Protein AF-0000000079301832 (afdb_homodimer)

Solvent-accessible surface area (backbone atoms only — not comparable to full-atom values): 36994 Å² total; per-residue (Å²): 132,75,23,43,43,73,86,56,64,60,55,58,49,50,50,50,46,51,54,33,46,71,72,68,47,69,63,52,74,20,49,54,92,57,73,73,61,78,46,65,64,60,20,57,52,39,27,58,56,31,74,74,38,74,86,37,39,44,71,30,51,73,76,66,46,43,67,36,31,45,38,50,33,50,45,46,22,73,74,62,69,44,86,58,51,41,86,48,21,36,46,80,28,58,15,36,53,32,46,52,33,43,33,51,37,37,76,43,51,74,64,38,31,37,37,32,43,22,58,28,53,49,42,58,60,31,26,35,30,52,44,41,39,40,75,46,68,29,56,63,41,96,72,56,44,59,33,71,84,73,57,52,66,72,55,48,64,61,28,46,35,40,46,48,49,47,39,20,53,53,44,5,23,69,61,53,64,68,56,41,49,51,52,51,50,52,21,63,75,45,65,24,36,36,38,37,43,30,44,35,52,50,20,35,60,68,82,77,59,59,56,61,61,64,41,92,77,20,48,78,41,20,37,38,31,32,35,40,35,62,51,44,38,34,37,7,64,35,40,19,32,38,39,35,10,46,67,59,43,49,34,27,48,41,41,40,59,28,28,45,59,67,57,31,43,28,56,42,42,15,48,37,42,50,61,63,53,59,65,68,59,34,48,48,55,17,47,52,28,42,52,37,46,53,52,42,50,61,62,30,57,92,66,40,58,58,48,73,77,48,19,45,51,34,38,23,25,40,51,59,88,90,45,51,24,59,61,50,30,53,57,34,30,75,73,25,32,31,46,28,34,14,51,51,24,32,83,65,16,58,33,18,35,32,40,27,54,42,58,59,55,70,60,43,49,54,45,33,53,54,51,52,71,72,101,132,73,23,45,42,74,86,55,63,60,55,57,51,50,50,50,47,49,54,32,46,72,71,67,46,68,64,52,74,20,48,54,90,55,72,72,60,77,46,68,62,60,20,57,52,38,27,58,57,31,75,75,38,75,85,36,38,43,70,31,53,73,76,67,46,43,66,35,29,46,40,50,31,48,46,44,21,74,74,63,68,44,85,59,51,42,86,47,22,36,46,82,26,58,17,36,52,31,46,52,33,45,34,51,37,37,76,43,53,74,63,37,31,36,36,32,44,21,57,30,54,48,41,58,61,33,26,35,31,53,44,41,38,39,76,46,68,29,54,63,39,96,73,56,45,59,34,72,85,72,57,52,66,73,54,48,65,62,27,47,34,39,45,48,50,46,39,19,54,52,44,5,20,70,60,52,62,68,57,41,50,50,52,50,50,53,22,63,74,45,66,25,36,36,38,37,44,30,44,34,50,48,20,36,59,68,82,77,60,59,56,59,62,63,40,92,77,21,50,77,40,21,38,39,30,31,36,38,32,63,51,44,36,35,37,8,65,35,41,20,32,38,39,35,10,44,67,58,45,50,33,28,49,40,41,42,59,28,29,43,65,66,59,31,43,28,56,43,43,15,46,36,42,49,63,63,54,58,65,68,58,36,46,49,54,16,48,52,28,39,51,38,47,52,52,42,49,61,63,30,57,92,65,41,58,58,48,73,75,47,19,46,50,34,38,23,26,38,50,59,89,91,46,51,24,58,61,50,30,53,56,36,29,76,72,22,31,33,46,27,35,15,52,51,24,32,82,64,15,57,33,19,37,32,41,28,54,43,56,58,55,70,58,42,51,54,45,31,53,53,51,53,72,73,102

Organism: Thermus brockianus (NCBI:txid56956)

Foldseek 3Di:
DALADDDFLVVVLVVLLVVLVVVVFAFDEQADQAFPDAFDPQLVVLLVVVVVPVVLVDFQAPVLLQLLLVLVQVLVCVVLVDGDDSNQFKDKFLALLRLVLLLLLLQDAAAAEEEEAQFADLSVVSSCSNSNYHYDHFYADPLGHGDPVPDDPVSLLRHAAYEEEPVGPPALHADDPVVLVVVQVSCVVNVHAYEYEYQFQLQFLDDGGDDSQSDPPQQQRYKYKYGCCFQRVPVVQRIIMIGGHSVSVVSSCVSCVVVHRHGRSSSSSSSSRSSVDDSVVSNVVNNQLVVLQVLLCVLCPPPWAWNDNGTDQKIKTAHPPPDWQSVLQSVLSSVRYHWHQQVSRHPNGTRMTMGGSNDHSVVSSVSSVSSSVSD/DALADDDFLVVVLVVLLVVLVVVVFAFDEQADQAFPDAFDPQLVVLLVVVVVPVVLVDFQAPVLLQLLLVLVQVLVCVVLVDGADSNQFKDKFLALLRLVLLLLLLQDAAAAEEEEAQFADLSVVSSCSNSNYHYDHFYADPQGHGDPVPDDPVSLLRHAAYEEEPVGPPQLHADDPVVLVVVQVSCVVNVHAYEYEYQFQLQFLDDGGDDSQSDPPQQQHYKYKYGCCFQRVPVVQRIIMIGGHSVSVVSSCVSCVVVHRHGRSSSSSSSSRSSVDDSVVSNVVNNQLVVLQVLLCVLCPPQWAWNDNGTDQKIKTAHPPPDWQSVLQSVLSSVRYHWHQQVSRHPNGTRMIMGGSNDHSVVSSVSSVSSSVSD

Radius of gyration: 26.35 Å; Cα contacts (8 Å, |Δi|>4): 1697; chains: 2; bounding box: 57×78×62 Å

Structure (mmCIF, N/CA/C/O backbone):
data_AF-0000000079301832-model_v1
#
loop_
_entity.id
_entity.type
_entity.pdbx_description
1 polymer Aminotransferase
#
loop_
_atom_site.group_PDB
_atom_site.id
_atom_site.type_symbol
_atom_site.label_atom_id
_atom_site.label_alt_id
_atom_site.label_comp_id
_atom_site.label_asym_id
_atom_site.label_entity_id
_atom_site.label_seq_id
_atom_site.pdbx_PDB_ins_code
_atom_site.Cartn_x
_atom_site.Cartn_y
_atom_site.Cartn_z
_atom_site.occupancy
_atom_site.B_iso_or_equiv
_atom_site.auth_seq_id
_atom_site.auth_comp_id
_atom_site.auth_asym_id
_atom_site.auth_atom_id
_atom_site.pdbx_PDB_model_num
ATOM 1 N N . MET A 1 1 ? -7.512 5.559 -22.547 1 59.81 1 MET A N 1
ATOM 2 C CA . MET A 1 1 ? -7.734 4.297 -21.844 1 59.81 1 MET A CA 1
ATOM 3 C C . MET A 1 1 ? -7.656 4.492 -20.328 1 59.81 1 MET A C 1
ATOM 5 O O . MET A 1 1 ? -6.742 5.156 -19.828 1 59.81 1 MET A O 1
ATOM 9 N N . SER A 1 2 ? -8.656 4.039 -19.578 1 84.81 2 SER A N 1
ATOM 10 C CA . SER A 1 2 ? -8.734 4.246 -18.141 1 84.81 2 SER A CA 1
ATOM 11 C C . SER A 1 2 ? -7.695 3.41 -17.406 1 84.81 2 SER A C 1
ATOM 13 O O . SER A 1 2 ? -7.391 2.285 -17.812 1 84.81 2 SER A O 1
ATOM 15 N N . ARG A 1 3 ? -7.02 3.961 -16.5 1 94.62 3 ARG A N 1
ATOM 16 C CA . ARG A 1 3 ? -6.074 3.305 -15.602 1 94.62 3 ARG A CA 1
ATOM 17 C C . ARG A 1 3 ? -6.785 2.301 -14.695 1 94.62 3 ARG A C 1
ATOM 19 O O . ARG A 1 3 ? -6.141 1.448 -14.086 1 94.62 3 ARG A O 1
ATOM 26 N N . VAL A 1 4 ? -8.016 2.375 -14.672 1 95.88 4 VAL A N 1
ATOM 27 C CA . VAL A 1 4 ? -8.766 1.571 -13.711 1 95.88 4 VAL A CA 1
ATOM 28 C C . VAL A 1 4 ? -8.984 0.167 -14.273 1 95.88 4 VAL A C 1
ATOM 30 O O . VAL A 1 4 ? -9.578 0.004 -15.344 1 95.88 4 VAL A O 1
ATOM 33 N N . PRO A 1 5 ? -8.516 -0.837 -13.578 1 94.56 5 PRO A N 1
ATOM 34 C CA . PRO A 1 5 ? -8.711 -2.209 -14.055 1 94.56 5 PRO A CA 1
ATOM 35 C C . PRO A 1 5 ? -10.188 -2.582 -14.188 1 94.56 5 PRO A C 1
ATOM 37 O O . PRO A 1 5 ? -11.023 -2.098 -13.422 1 94.56 5 PRO A O 1
ATOM 40 N N . GLU A 1 6 ? -10.492 -3.408 -15.109 1 89.62 6 GLU A N 1
ATOM 41 C CA . GLU A 1 6 ? -11.852 -3.93 -15.266 1 89.62 6 GLU A CA 1
ATOM 42 C C . GLU A 1 6 ? -12.164 -4.984 -14.211 1 89.62 6 GLU A C 1
ATOM 44 O O . GLU A 1 6 ? -11.258 -5.586 -13.633 1 89.62 6 GLU A O 1
ATOM 49 N N . PRO A 1 7 ? -13.43 -5.16 -14.031 1 85.25 7 PRO A N 1
ATOM 50 C CA . PRO A 1 7 ? -13.789 -6.211 -13.07 1 85.25 7 PRO A CA 1
ATOM 51 C C . PRO A 1 7 ? -13.281 -7.586 -13.492 1 85.25 7 PRO A C 1
ATOM 53 O O . PRO A 1 7 ? -13.305 -7.926 -14.68 1 85.25 7 PRO A O 1
ATOM 56 N N . SER A 1 8 ? -12.836 -8.258 -12.57 1 86.88 8 SER A N 1
ATOM 57 C CA . SER A 1 8 ? -12.242 -9.57 -12.797 1 86.88 8 SER A CA 1
ATOM 58 C C . SER A 1 8 ? -13.32 -10.633 -12.992 1 86.88 8 SER A C 1
ATOM 60 O O . SER A 1 8 ? -14.398 -10.547 -12.414 1 86.88 8 SER A O 1
ATOM 62 N N . VAL A 1 9 ? -13.016 -11.594 -13.758 1 88.19 9 VAL A N 1
ATOM 63 C CA . VAL A 1 9 ? -13.906 -12.742 -13.914 1 88.19 9 VAL A CA 1
ATOM 64 C C . VAL A 1 9 ? -14.047 -13.477 -12.586 1 88.19 9 VAL A C 1
ATOM 66 O O . VAL A 1 9 ? -15.039 -14.18 -12.359 1 88.19 9 VAL A O 1
ATOM 69 N N . PHE A 1 10 ? -13.148 -13.25 -11.75 1 89.12 10 PHE A N 1
ATOM 70 C CA . PHE A 1 10 ? -13.164 -13.906 -10.445 1 89.12 10 PHE A CA 1
ATOM 71 C C . PHE A 1 10 ? -14.312 -13.398 -9.594 1 89.12 10 PHE A C 1
ATOM 73 O O . PHE A 1 10 ? -14.789 -14.102 -8.695 1 89.12 10 PHE A O 1
ATOM 80 N N . LEU A 1 11 ? -14.695 -12.203 -9.883 1 85.56 11 LEU A N 1
ATOM 81 C CA . LEU A 1 11 ? -15.836 -11.648 -9.156 1 85.56 11 LEU A CA 1
ATOM 82 C C . LEU A 1 11 ? -17.109 -12.406 -9.5 1 85.56 11 LEU A C 1
ATOM 84 O O . LEU A 1 11 ? -17.984 -12.57 -8.648 1 85.56 11 LEU A O 1
ATOM 88 N N . VAL A 1 12 ? -17.172 -12.844 -10.719 1 89.56 12 VAL A N 1
ATOM 89 C CA . VAL A 1 12 ? -18.328 -13.617 -11.172 1 89.56 12 VAL A CA 1
ATOM 90 C C . VAL A 1 12 ? -18.375 -14.945 -10.43 1 89.56 12 VAL A C 1
ATOM 92 O O . VAL A 1 12 ? -19.438 -15.367 -9.953 1 89.56 12 VAL A O 1
ATOM 95 N N . VAL A 1 13 ? -17.25 -15.516 -10.305 1 92.94 13 VAL A N 1
ATOM 96 C CA . VAL A 1 13 ? -17.141 -16.781 -9.594 1 92.94 13 VAL A CA 1
ATOM 97 C C . VAL A 1 13 ? -17.453 -16.578 -8.109 1 92.94 13 VAL A C 1
ATOM 99 O O . VAL A 1 13 ? -18.141 -17.391 -7.496 1 92.94 13 VAL A O 1
ATOM 102 N N . ASP A 1 14 ? -16.984 -15.492 -7.594 1 90.44 14 ASP A N 1
ATOM 103 C CA . ASP A 1 14 ? -17.219 -15.18 -6.188 1 90.44 14 ASP A CA 1
ATOM 104 C C . ASP A 1 14 ? -18.703 -15.008 -5.898 1 90.44 14 ASP A C 1
ATOM 106 O O . ASP A 1 14 ? -19.203 -15.453 -4.863 1 90.44 14 ASP A O 1
ATOM 110 N N . GLU A 1 15 ? -19.375 -14.359 -6.805 1 89.94 15 GLU A N 1
ATOM 111 C CA . GLU A 1 15 ? -20.828 -14.188 -6.66 1 89.94 15 GLU A CA 1
ATOM 112 C C . GLU A 1 15 ? -21.547 -15.531 -6.707 1 89.94 15 GLU A C 1
ATOM 114 O O . GLU A 1 15 ? -22.484 -15.766 -5.938 1 89.94 15 GLU A O 1
ATOM 119 N N . ALA A 1 16 ? -21.125 -16.312 -7.57 1 93.94 16 ALA A N 1
ATOM 120 C CA . ALA A 1 16 ? -21.703 -17.656 -7.688 1 93.94 16 ALA A CA 1
ATOM 121 C C . ALA A 1 16 ? -21.484 -18.469 -6.418 1 93.94 16 ALA A C 1
ATOM 123 O O . ALA A 1 16 ? -22.375 -19.172 -5.957 1 93.94 16 ALA A O 1
ATOM 124 N N . LYS A 1 17 ? -20.297 -18.359 -5.902 1 95.12 17 LYS A N 1
ATOM 125 C CA . LYS A 1 17 ? -19.969 -19.047 -4.656 1 95.12 17 LYS A CA 1
ATOM 126 C C . LYS A 1 17 ? -20.906 -18.594 -3.527 1 95.12 17 LYS A C 1
ATOM 128 O O . LYS A 1 17 ? -21.406 -19.422 -2.764 1 95.12 17 LYS A O 1
ATOM 133 N N . GLN A 1 18 ? -21.109 -17.328 -3.486 1 90.38 18 GLN A N 1
ATOM 134 C CA . GLN A 1 18 ? -21.969 -16.781 -2.447 1 90.38 18 GLN A CA 1
ATOM 135 C C . GLN A 1 18 ? -23.406 -17.297 -2.578 1 90.38 18 GLN A C 1
ATOM 137 O O . GLN A 1 18 ? -24.016 -17.703 -1.587 1 90.38 18 GLN A O 1
ATOM 142 N N . ARG A 1 19 ? -23.906 -17.25 -3.736 1 92.62 19 ARG A N 1
ATOM 143 C CA . ARG A 1 19 ? -25.25 -17.75 -3.996 1 92.62 19 ARG A CA 1
ATOM 144 C C . ARG A 1 19 ? -25.375 -19.219 -3.619 1 92.62 19 ARG A C 1
ATOM 146 O O . ARG A 1 19 ? -26.391 -19.625 -3.047 1 92.62 19 ARG A O 1
ATOM 153 N N . THR A 1 20 ? -24.375 -19.922 -3.945 1 94 20 THR A N 1
ATOM 154 C CA . THR A 1 20 ? -24.391 -21.359 -3.668 1 94 20 THR A CA 1
ATOM 155 C C . THR A 1 20 ? -24.344 -21.625 -2.166 1 94 20 THR A C 1
ATOM 157 O O . THR A 1 20 ? -25.062 -22.484 -1.662 1 94 20 THR A O 1
ATOM 160 N N . ARG A 1 21 ? -23.531 -20.859 -1.464 1 92.5 21 ARG A N 1
ATOM 161 C CA . ARG A 1 21 ? -23.469 -20.984 -0.01 1 92.5 21 ARG A CA 1
ATOM 162 C C . ARG A 1 21 ? -24.812 -20.609 0.627 1 92.5 21 ARG A C 1
ATOM 164 O O . ARG A 1 21 ? -25.219 -21.219 1.622 1 92.5 21 ARG A O 1
ATOM 171 N N . GLU A 1 22 ? -25.422 -19.672 0.102 1 92.06 22 GLU A N 1
ATOM 172 C CA . GLU A 1 22 ? -26.703 -19.219 0.614 1 92.06 22 GLU A CA 1
ATOM 173 C C . GLU A 1 22 ? -27.781 -20.281 0.433 1 92.06 22 GLU A C 1
ATOM 175 O O . GLU A 1 22 ? -28.734 -20.344 1.201 1 92.06 22 GLU A O 1
ATOM 180 N N . ARG A 1 23 ? -27.625 -21.078 -0.485 1 93.75 23 ARG A N 1
ATOM 181 C CA . ARG A 1 23 ? -28.562 -22.172 -0.747 1 93.75 23 ARG A CA 1
ATOM 182 C C . ARG A 1 23 ? -28.266 -23.375 0.135 1 93.75 23 ARG A C 1
ATOM 184 O O . ARG A 1 23 ? -28.953 -24.391 0.057 1 93.75 23 ARG A O 1
ATOM 191 N N . GLY A 1 24 ? -27.188 -23.281 0.889 1 92.12 24 GLY A N 1
ATOM 192 C CA . GLY A 1 24 ? -26.875 -24.328 1.853 1 92.12 24 GLY A CA 1
ATOM 193 C C . GLY A 1 24 ? -26.016 -25.438 1.276 1 92.12 24 GLY A C 1
ATOM 194 O O . GLY A 1 24 ? -25.875 -26.5 1.886 1 92.12 24 GLY A O 1
ATOM 195 N N . VAL A 1 25 ? -25.453 -25.172 0.114 1 92.75 25 VAL A N 1
ATOM 196 C CA . VAL A 1 25 ? -24.594 -26.156 -0.516 1 92.75 25 VAL A CA 1
ATOM 197 C C . VAL A 1 25 ? -23.172 -26.031 0.028 1 92.75 25 VAL A C 1
ATOM 199 O O . VAL A 1 25 ? -22.625 -24.922 0.096 1 92.75 25 VAL A O 1
ATOM 202 N N . GLU A 1 26 ? -22.672 -27.156 0.446 1 94.06 26 GLU A N 1
ATOM 203 C CA . GLU A 1 26 ? -21.281 -27.156 0.874 1 94.06 26 GLU A CA 1
ATOM 204 C C . GLU A 1 26 ? -20.344 -26.922 -0.305 1 94.06 26 GLU A C 1
ATOM 206 O O . GLU A 1 26 ? -20.469 -27.562 -1.348 1 94.06 26 GLU A O 1
ATOM 211 N N . LEU A 1 27 ? -19.469 -26.031 -0.13 1 96.69 27 LEU A N 1
ATOM 212 C CA . LEU A 1 27 ? -18.594 -25.641 -1.235 1 96.69 27 LEU A CA 1
ATOM 213 C C . LEU A 1 27 ? -17.125 -25.938 -0.904 1 96.69 27 LEU A C 1
ATOM 215 O O . LEU A 1 27 ? -16.625 -25.516 0.135 1 96.69 27 LEU A O 1
ATOM 219 N N . ILE A 1 28 ? -16.469 -26.766 -1.646 1 97.69 28 ILE A N 1
ATOM 220 C CA . ILE A 1 28 ? -15.016 -26.891 -1.623 1 97.69 28 ILE A CA 1
ATOM 221 C C . ILE A 1 28 ? -14.383 -25.828 -2.521 1 97.69 28 ILE A C 1
ATOM 223 O O . ILE A 1 28 ? -14.359 -25.984 -3.746 1 97.69 28 ILE A O 1
ATOM 227 N N . ASP A 1 29 ? -13.914 -24.797 -1.914 1 96.94 29 ASP A N 1
ATOM 228 C CA . ASP A 1 29 ? -13.391 -23.656 -2.658 1 96.94 29 ASP A CA 1
ATOM 229 C C . ASP A 1 29 ? -11.914 -23.859 -3.004 1 96.94 29 ASP A C 1
ATOM 231 O O . ASP A 1 29 ? -11.047 -23.734 -2.143 1 96.94 29 ASP A O 1
ATOM 235 N N . LEU A 1 30 ? -11.633 -24.172 -4.195 1 98.25 30 LEU A N 1
ATOM 236 C CA . LEU A 1 30 ? -10.281 -24.359 -4.715 1 98.25 30 LEU A CA 1
ATOM 237 C C . LEU A 1 30 ? -9.93 -23.266 -5.715 1 98.25 30 LEU A C 1
ATOM 239 O O . LEU A 1 30 ? -9.102 -23.469 -6.602 1 98.25 30 LEU A O 1
ATOM 243 N N . SER A 1 31 ? -10.688 -22.125 -5.648 1 96.5 31 SER A N 1
ATOM 244 C CA . SER A 1 31 ? -10.531 -21.062 -6.641 1 96.5 31 SER A CA 1
ATOM 245 C C . SER A 1 31 ? -9.484 -20.047 -6.207 1 96.5 31 SER A C 1
ATOM 247 O O . SER A 1 31 ? -9.008 -19.25 -7.023 1 96.5 31 SER A O 1
ATOM 249 N N . ILE A 1 32 ? -9.07 -20 -4.918 1 92.19 32 ILE A N 1
ATOM 250 C CA . ILE A 1 32 ? -8.133 -19.016 -4.395 1 92.19 32 ILE A CA 1
ATOM 251 C C . ILE A 1 32 ? -6.961 -19.719 -3.715 1 92.19 32 ILE A C 1
ATOM 253 O O . ILE A 1 32 ? -7.148 -20.719 -3.027 1 92.19 32 ILE A O 1
ATOM 257 N N . GLY A 1 33 ? -5.809 -19.219 -3.953 1 92.81 33 GLY A N 1
ATOM 258 C CA . GLY A 1 33 ? -4.605 -19.781 -3.363 1 92.81 33 GLY A CA 1
ATOM 259 C C . GLY A 1 33 ? -4.375 -19.328 -1.932 1 92.81 33 GLY A C 1
ATOM 260 O O . GLY A 1 33 ? -3.369 -18.688 -1.63 1 92.81 33 GLY A O 1
ATOM 261 N N . SER A 1 34 ? -5.27 -19.672 -1.039 1 91.06 34 SER A N 1
ATOM 262 C CA . SER A 1 34 ? -5.129 -19.422 0.391 1 91.06 34 SER A CA 1
ATOM 263 C C . SER A 1 34 ? -4.914 -20.719 1.163 1 91.06 34 SER A C 1
ATOM 265 O O . SER A 1 34 ? -5.84 -21.516 1.322 1 91.06 34 SER A O 1
ATOM 267 N N . THR A 1 35 ? -3.816 -20.859 1.737 1 96.06 35 THR A N 1
ATOM 268 C CA . THR A 1 35 ? -3.369 -22.109 2.336 1 96.06 35 THR A CA 1
ATOM 269 C C . THR A 1 35 ? -4.234 -22.469 3.537 1 96.06 35 THR A C 1
ATOM 271 O O . THR A 1 35 ? -4.797 -21.594 4.195 1 96.06 35 THR A O 1
ATOM 274 N N . ASP A 1 36 ? -4.418 -23.734 3.816 1 96.5 36 ASP A N 1
ATOM 275 C CA . ASP A 1 36 ? -5.059 -24.234 5.027 1 96.5 36 ASP A CA 1
ATOM 276 C C . ASP A 1 36 ? -4.023 -24.625 6.078 1 96.5 36 ASP A C 1
ATOM 278 O O . ASP A 1 36 ? -4.375 -25.047 7.18 1 96.5 36 ASP A O 1
ATOM 282 N N . LEU A 1 37 ? -2.744 -24.469 5.727 1 97.44 37 LEU A N 1
ATOM 283 C CA . LEU A 1 37 ? -1.662 -24.859 6.625 1 97.44 37 LEU A CA 1
ATOM 284 C C . LEU A 1 37 ? -1.344 -23.734 7.605 1 97.44 37 LEU A C 1
ATOM 286 O O . LEU A 1 37 ? -1.413 -22.562 7.254 1 97.44 37 LEU A O 1
ATOM 290 N N . PRO A 1 38 ? -1.003 -24.062 8.828 1 96.56 38 PRO A N 1
ATOM 291 C CA . PRO A 1 38 ? -0.683 -23.031 9.82 1 96.56 38 PRO A CA 1
ATOM 292 C C . PRO A 1 38 ? 0.698 -22.422 9.609 1 96.56 38 PRO A C 1
ATOM 294 O O . PRO A 1 38 ? 1.591 -23.062 9.062 1 96.56 38 PRO A O 1
ATOM 297 N N . PRO A 1 39 ? 0.896 -21.219 10.008 1 97.94 39 PRO A N 1
ATOM 298 C CA . PRO A 1 39 ? 2.242 -20.641 10.008 1 97.94 39 PRO A CA 1
ATOM 299 C C . PRO A 1 39 ? 3.121 -21.188 11.125 1 97.94 39 PRO A C 1
ATOM 301 O O . PRO A 1 39 ? 2.613 -21.812 12.062 1 97.94 39 PRO A O 1
ATOM 304 N N . PRO A 1 40 ? 4.434 -21.016 10.945 1 97.94 40 PRO A N 1
ATOM 305 C CA . PRO A 1 40 ? 5.289 -21.297 12.102 1 97.94 40 PRO A CA 1
ATOM 306 C C . PRO A 1 40 ? 4.945 -20.422 13.312 1 97.94 40 PRO A C 1
ATOM 308 O O . PRO A 1 40 ? 4.461 -19.297 13.156 1 97.94 40 PRO A O 1
ATOM 311 N N . GLU A 1 41 ? 5.234 -20.891 14.484 1 96.69 41 GLU A N 1
ATOM 312 C CA . GLU A 1 41 ? 4.828 -20.219 15.711 1 96.69 41 GLU A CA 1
ATOM 313 C C . GLU A 1 41 ? 5.719 -19.016 16 1 96.69 41 GLU A C 1
ATOM 315 O O . GLU A 1 41 ? 5.246 -17.984 16.5 1 96.69 41 GLU A O 1
ATOM 320 N N . ALA A 1 42 ? 6.977 -19.109 15.68 1 98.19 42 ALA A N 1
ATOM 321 C CA . ALA A 1 42 ? 7.973 -18.109 16.094 1 98.19 42 ALA A CA 1
ATOM 322 C C . ALA A 1 42 ? 7.637 -16.734 15.539 1 98.19 42 ALA A C 1
ATOM 324 O O . ALA A 1 42 ? 7.734 -15.734 16.25 1 98.19 42 ALA A O 1
ATOM 325 N N . PRO A 1 43 ? 7.23 -16.672 14.281 1 98.5 43 PRO A N 1
ATOM 326 C CA . PRO A 1 43 ? 6.871 -15.344 13.758 1 98.5 43 PRO A CA 1
ATOM 327 C C . PRO A 1 43 ? 5.715 -14.703 14.523 1 98.5 43 PRO A C 1
ATOM 329 O O . PRO A 1 43 ? 5.754 -13.508 14.828 1 98.5 43 PRO A O 1
ATOM 332 N N . LEU A 1 44 ? 4.68 -15.469 14.852 1 97.81 44 LEU A N 1
ATOM 333 C CA . LEU A 1 44 ? 3.525 -14.953 15.586 1 97.81 44 LEU A CA 1
ATOM 334 C C . LEU A 1 44 ? 3.93 -14.484 16.969 1 97.81 44 LEU A C 1
ATOM 336 O O . LEU A 1 44 ? 3.443 -13.453 17.453 1 97.81 44 LEU A O 1
ATOM 340 N N . MET A 1 45 ? 4.82 -15.227 17.609 1 97.88 45 MET A N 1
ATOM 341 C CA . MET A 1 45 ? 5.32 -14.852 18.922 1 97.88 45 MET A CA 1
ATOM 342 C C . MET A 1 45 ? 6.09 -13.531 18.859 1 97.88 45 MET A C 1
ATOM 344 O O . MET A 1 45 ? 5.957 -12.688 19.75 1 97.88 45 MET A O 1
ATOM 348 N N . ALA A 1 46 ? 6.852 -13.344 17.797 1 98.5 46 ALA A N 1
ATOM 349 C CA . ALA A 1 46 ? 7.621 -12.109 17.625 1 98.5 46 ALA A CA 1
ATOM 350 C C . ALA A 1 46 ? 6.695 -10.898 17.5 1 98.5 46 ALA A C 1
ATOM 352 O O . ALA A 1 46 ? 6.98 -9.844 18.062 1 98.5 46 ALA A O 1
ATOM 353 N N . LEU A 1 47 ? 5.621 -11.039 16.781 1 98.38 47 LEU A N 1
ATOM 354 C CA . LEU A 1 47 ? 4.656 -9.953 16.641 1 98.38 47 LEU A CA 1
ATOM 355 C C . LEU A 1 47 ? 3.969 -9.672 17.984 1 98.38 47 LEU A C 1
ATOM 357 O O . LEU A 1 47 ? 3.76 -8.508 18.344 1 98.38 47 LEU A O 1
ATOM 361 N N . ARG A 1 48 ? 3.576 -10.719 18.688 1 97.19 48 ARG A N 1
ATOM 362 C CA . ARG A 1 48 ? 2.951 -10.555 19.984 1 97.19 48 ARG A CA 1
ATOM 363 C C . ARG A 1 48 ? 3.854 -9.766 20.938 1 97.19 48 ARG A C 1
ATOM 365 O O . ARG A 1 48 ? 3.393 -8.852 21.625 1 97.19 48 ARG A O 1
ATOM 372 N N . GLU A 1 49 ? 5.105 -10.102 20.938 1 97.62 49 GLU A N 1
ATOM 373 C CA . GLU A 1 49 ? 6.078 -9.414 21.781 1 97.62 49 GLU A CA 1
ATOM 374 C C . GLU A 1 49 ? 6.246 -7.957 21.359 1 97.62 49 GLU A C 1
ATOM 376 O O . GLU A 1 49 ? 6.398 -7.074 22.203 1 97.62 49 GLU A O 1
ATOM 381 N N . ALA A 1 50 ? 6.215 -7.723 20.078 1 97.5 50 ALA A N 1
ATOM 382 C CA . ALA A 1 50 ? 6.383 -6.371 19.547 1 97.5 50 ALA A CA 1
ATOM 383 C C . ALA A 1 50 ? 5.273 -5.449 20.047 1 97.5 50 ALA A C 1
ATOM 385 O O . ALA A 1 50 ? 5.508 -4.258 20.266 1 97.5 50 ALA A O 1
ATOM 386 N N . LEU A 1 51 ? 4.086 -5.977 20.234 1 96.5 51 LEU A N 1
ATOM 387 C CA . LEU A 1 51 ? 2.938 -5.176 20.641 1 96.5 51 LEU A CA 1
ATOM 388 C C . LEU A 1 51 ? 3.139 -4.605 22.031 1 96.5 51 LEU A C 1
ATOM 390 O O . LEU A 1 51 ? 2.498 -3.623 22.406 1 96.5 51 LEU A O 1
ATOM 394 N N . SER A 1 52 ? 4.02 -5.172 22.797 1 95.75 52 SER A N 1
ATOM 395 C CA . SER A 1 52 ? 4.301 -4.691 24.156 1 95.75 52 SER A CA 1
ATOM 396 C C . SER A 1 52 ? 5.398 -3.637 24.141 1 95.75 52 SER A C 1
ATOM 398 O O . SER A 1 52 ? 5.727 -3.072 25.188 1 95.75 52 SER A O 1
ATOM 400 N N . ASP A 1 53 ? 5.996 -3.35 23.047 1 96.69 53 ASP A N 1
ATOM 401 C CA . ASP A 1 53 ? 7.062 -2.371 22.875 1 96.69 53 ASP A CA 1
ATOM 402 C C . ASP A 1 53 ? 6.527 -1.066 22.297 1 96.69 53 ASP A C 1
ATOM 404 O O . ASP A 1 53 ? 6.328 -0.959 21.078 1 96.69 53 ASP A O 1
ATOM 408 N N . PRO A 1 54 ? 6.391 -0.009 23.047 1 95.56 54 PRO A N 1
ATOM 409 C CA . PRO A 1 54 ? 5.805 1.249 22.578 1 95.56 54 PRO A CA 1
ATOM 410 C C . PRO A 1 54 ? 6.582 1.861 21.422 1 95.56 54 PRO A C 1
ATOM 412 O O . PRO A 1 54 ? 6.047 2.699 20.688 1 95.56 54 PRO A O 1
ATOM 415 N N . ARG A 1 55 ? 7.848 1.474 21.234 1 93.69 55 ARG A N 1
ATOM 416 C CA . ARG A 1 55 ? 8.656 1.983 20.125 1 93.69 55 ARG A CA 1
ATOM 417 C C . ARG A 1 55 ? 8.086 1.541 18.781 1 93.69 55 ARG A C 1
ATOM 419 O O . ARG A 1 55 ? 8.469 2.066 17.734 1 93.69 55 ARG A O 1
ATOM 426 N N . THR A 1 56 ? 7.07 0.557 18.766 1 95.94 56 THR A N 1
ATOM 427 C CA . THR A 1 56 ? 6.531 0.027 17.516 1 95.94 56 THR A CA 1
ATOM 428 C C . THR A 1 56 ? 5.258 0.768 17.125 1 95.94 56 THR A C 1
ATOM 430 O O . THR A 1 56 ? 4.695 0.522 16.047 1 95.94 56 THR A O 1
ATOM 433 N N . TYR A 1 57 ? 4.809 1.714 17.953 1 96.25 57 TYR A N 1
ATOM 434 C CA . TYR A 1 57 ? 3.49 2.301 17.734 1 96.25 57 TYR A CA 1
ATOM 435 C C . TYR A 1 57 ? 3.559 3.447 16.734 1 96.25 57 TYR A C 1
ATOM 437 O O . TYR A 1 57 ? 2.537 3.85 16.172 1 96.25 57 TYR A O 1
ATOM 445 N N . GLY A 1 58 ? 4.77 4.082 16.562 1 93.56 58 GLY A N 1
ATOM 446 C CA . GLY A 1 58 ? 4.941 5.215 15.672 1 93.56 58 GLY A CA 1
ATOM 447 C C . GLY A 1 58 ? 5.289 4.805 14.258 1 93.56 58 GLY A C 1
ATOM 448 O O . GLY A 1 58 ? 5.387 3.615 13.953 1 93.56 58 GLY A O 1
ATOM 449 N N . TYR A 1 59 ? 5.465 5.766 13.383 1 91.19 59 TYR A N 1
ATOM 450 C CA . TYR A 1 59 ? 5.809 5.508 11.992 1 91.19 59 TYR A CA 1
ATOM 451 C C . TYR A 1 59 ? 7.09 4.691 11.891 1 91.19 59 TYR A C 1
ATOM 453 O O . TYR A 1 59 ? 8.062 4.957 12.602 1 91.19 59 TYR A O 1
ATOM 461 N N . CYS A 1 60 ? 7.062 3.719 11.078 1 90.19 60 CYS A N 1
ATOM 462 C CA . CYS A 1 60 ? 8.266 2.975 10.727 1 90.19 60 CYS A CA 1
ATOM 463 C C . CYS A 1 60 ? 9 3.643 9.562 1 90.19 60 CYS A C 1
ATOM 465 O O . CYS A 1 60 ? 8.562 3.555 8.414 1 90.19 60 CYS A O 1
ATOM 467 N N . LEU A 1 61 ? 10.109 4.289 9.844 1 84.62 61 LEU A N 1
ATOM 468 C CA . LEU A 1 61 ? 10.914 4.91 8.797 1 84.62 61 LEU A CA 1
ATOM 469 C C . LEU A 1 61 ? 11.945 3.928 8.25 1 84.62 61 LEU A C 1
ATOM 471 O O . LEU A 1 61 ? 11.906 2.738 8.578 1 84.62 61 LEU A O 1
ATOM 475 N N . LYS A 1 62 ? 12.734 4.348 7.371 1 82.94 62 LYS A N 1
ATOM 476 C CA . LYS A 1 62 ? 13.664 3.457 6.684 1 82.94 62 LYS A CA 1
ATOM 477 C C . LYS A 1 62 ? 14.531 2.693 7.68 1 82.94 62 LYS A C 1
ATOM 479 O O . LYS A 1 62 ? 14.742 1.488 7.527 1 82.94 62 LYS A O 1
ATOM 484 N N . SER A 1 63 ? 14.984 3.369 8.711 1 87.69 63 SER A N 1
ATOM 485 C CA . SER A 1 63 ? 15.859 2.729 9.695 1 87.69 63 SER A CA 1
ATOM 486 C C . SER A 1 63 ? 15.133 1.594 10.414 1 87.69 63 SER A C 1
ATOM 488 O O . SER A 1 63 ? 15.758 0.605 10.805 1 87.69 63 SER A O 1
ATOM 490 N N . CYS A 1 64 ? 13.859 1.739 10.531 1 93.06 64 CYS A N 1
ATOM 491 C CA . CYS A 1 64 ? 13.039 0.748 11.219 1 93.06 64 CYS A CA 1
ATOM 492 C C . CYS A 1 64 ? 12.984 -0.556 10.43 1 93.06 64 CYS A C 1
ATOM 494 O O . CYS A 1 64 ? 12.82 -1.63 11.008 1 93.06 64 CYS A O 1
ATOM 496 N N . THR A 1 65 ? 13.242 -0.526 9.117 1 97.44 65 THR A N 1
ATOM 497 C CA . THR A 1 65 ? 13.102 -1.703 8.266 1 97.44 65 THR A CA 1
ATOM 498 C C . THR A 1 65 ? 14.422 -2.461 8.172 1 97.44 65 THR A C 1
ATOM 500 O O . THR A 1 65 ? 14.453 -3.605 7.715 1 97.44 65 THR A O 1
ATOM 503 N N . LEU A 1 66 ? 15.5 -1.885 8.602 1 97.5 66 LEU A N 1
ATOM 504 C CA . LEU A 1 66 ? 16.844 -2.385 8.312 1 97.5 66 LEU A CA 1
ATOM 505 C C . LEU A 1 66 ? 17.047 -3.777 8.898 1 97.5 66 LEU A C 1
ATOM 507 O O . LEU A 1 66 ? 17.562 -4.672 8.219 1 97.5 66 LEU A O 1
ATOM 511 N N . PRO A 1 67 ? 16.578 -4.016 10.203 1 98.44 67 PRO A N 1
ATOM 512 C CA . PRO A 1 67 ? 16.766 -5.375 10.719 1 98.44 67 PRO A CA 1
ATOM 513 C C . PRO A 1 67 ? 16.094 -6.434 9.852 1 98.44 67 PRO A C 1
ATOM 515 O O . PRO A 1 67 ? 16.641 -7.512 9.648 1 98.44 67 PRO A O 1
ATOM 518 N N . PHE A 1 68 ? 14.961 -6.141 9.359 1 98.81 68 PHE A N 1
ATOM 519 C CA . PHE A 1 68 ? 14.266 -7.062 8.469 1 98.81 68 PHE A CA 1
ATOM 520 C C . PHE A 1 68 ? 15.031 -7.23 7.164 1 98.81 68 PHE A C 1
ATOM 522 O O . PHE A 1 68 ? 15.164 -8.344 6.652 1 98.81 68 PHE A O 1
ATOM 529 N N . LEU A 1 69 ? 15.539 -6.113 6.582 1 98.81 69 LEU A N 1
ATOM 530 C CA . LEU A 1 69 ? 16.266 -6.164 5.316 1 98.81 69 LEU A CA 1
ATOM 531 C C . LEU A 1 69 ? 17.578 -6.91 5.48 1 98.81 69 LEU A C 1
ATOM 533 O O . LEU A 1 69 ? 18.016 -7.613 4.562 1 98.81 69 LEU A O 1
ATOM 537 N N . GLU A 1 70 ? 18.188 -6.766 6.652 1 98.81 70 GLU A N 1
ATOM 538 C CA . GLU A 1 70 ? 19.375 -7.551 6.957 1 98.81 70 GLU A CA 1
ATOM 539 C C . GLU A 1 70 ? 19.062 -9.039 7.016 1 98.81 70 GLU A C 1
ATOM 541 O O . GLU A 1 70 ? 19.812 -9.859 6.484 1 98.81 70 GLU A O 1
ATOM 546 N N . ALA A 1 71 ? 17.969 -9.391 7.609 1 98.88 71 ALA A N 1
ATOM 547 C CA . ALA A 1 71 ? 17.531 -10.781 7.648 1 98.88 71 ALA A CA 1
ATOM 548 C C . ALA A 1 71 ? 17.25 -11.312 6.242 1 98.88 71 ALA A C 1
ATOM 550 O O . ALA A 1 71 ? 17.625 -12.438 5.91 1 98.88 71 ALA A O 1
ATOM 551 N N . ALA A 1 72 ? 16.672 -10.477 5.41 1 98.81 72 ALA A N 1
ATOM 552 C CA . ALA A 1 72 ? 16.312 -10.867 4.047 1 98.81 72 ALA A CA 1
ATOM 553 C C . ALA A 1 72 ? 17.562 -11.125 3.205 1 98.81 72 ALA A C 1
ATOM 555 O O . ALA A 1 72 ? 17.641 -12.117 2.477 1 98.81 72 ALA A O 1
ATOM 556 N N . THR A 1 73 ? 18.5 -10.203 3.305 1 98.81 73 THR A N 1
ATOM 557 C CA . THR A 1 73 ? 19.719 -10.367 2.514 1 98.81 73 THR A CA 1
ATOM 558 C C . THR A 1 73 ? 20.547 -11.539 3.029 1 98.81 73 THR A C 1
ATOM 560 O O . THR A 1 73 ? 21.188 -12.25 2.248 1 98.81 73 THR A O 1
ATOM 563 N N . THR A 1 74 ? 20.531 -11.742 4.367 1 98.81 74 THR A N 1
ATOM 564 C CA . THR A 1 74 ? 21.203 -12.914 4.934 1 98.81 74 THR A CA 1
ATOM 565 C C . THR A 1 74 ? 20.531 -14.195 4.445 1 98.81 74 THR A C 1
ATOM 567 O O . THR A 1 74 ? 21.219 -15.141 4.055 1 98.81 74 THR A O 1
ATOM 570 N N . TRP A 1 75 ? 19.266 -14.227 4.508 1 98.62 75 TRP A N 1
ATOM 571 C CA . TRP A 1 75 ? 18.484 -15.352 4 1 98.62 75 TRP A CA 1
ATOM 572 C C . TRP A 1 75 ? 18.844 -15.656 2.549 1 98.62 75 TRP A C 1
ATOM 574 O O . TRP A 1 75 ? 19.109 -16.797 2.191 1 98.62 75 TRP A O 1
ATOM 584 N N . TYR A 1 76 ? 18.969 -14.656 1.671 1 98.69 76 TYR A N 1
ATOM 585 C CA . TYR A 1 76 ? 19.25 -14.812 0.249 1 98.69 76 TYR A CA 1
ATOM 586 C C . TYR A 1 76 ? 20.688 -15.297 0.03 1 98.69 76 TYR A C 1
ATOM 588 O O . TYR A 1 76 ? 20.922 -16.172 -0.809 1 98.69 76 TYR A O 1
ATOM 596 N N . GLN A 1 77 ? 21.578 -14.695 0.786 1 98.5 77 GLN A N 1
ATOM 597 C CA . GLN A 1 77 ? 22.969 -15.117 0.698 1 98.5 77 GLN A CA 1
ATOM 598 C C . GLN A 1 77 ? 23.125 -16.578 1.077 1 98.5 77 GLN A C 1
ATOM 600 O O . GLN A 1 77 ? 23.891 -17.312 0.445 1 98.5 77 GLN A O 1
ATOM 605 N N . GLY A 1 78 ? 22.484 -16.984 2.094 1 97.75 78 GLY A N 1
ATOM 606 C CA . GLY A 1 78 ? 22.547 -18.375 2.525 1 97.75 78 GLY A CA 1
ATOM 607 C C . GLY A 1 78 ? 22.031 -19.344 1.48 1 97.75 78 GLY A C 1
ATOM 608 O O . GLY A 1 78 ? 22.531 -20.469 1.373 1 97.75 78 GLY A O 1
ATOM 609 N N . ARG A 1 79 ? 21.125 -18.938 0.671 1 96.81 79 ARG A N 1
ATOM 610 C CA . ARG A 1 79 ? 20.484 -19.812 -0.297 1 96.81 79 ARG A CA 1
ATOM 611 C C . ARG A 1 79 ? 21.219 -19.812 -1.627 1 96.81 79 ARG A C 1
ATOM 613 O O . ARG A 1 79 ? 21.391 -20.859 -2.248 1 96.81 79 ARG A O 1
ATOM 620 N N . TYR A 1 80 ? 21.656 -18.594 -2.035 1 97.81 80 TYR A N 1
ATOM 621 C CA . TYR A 1 80 ? 22.141 -18.469 -3.406 1 97.81 80 TYR A CA 1
ATOM 622 C C . TYR A 1 80 ? 23.609 -18.047 -3.43 1 97.81 80 TYR A C 1
ATOM 624 O O . TYR A 1 80 ? 24.219 -17.984 -4.496 1 97.81 80 TYR A O 1
ATOM 632 N N . GLY A 1 81 ? 24.141 -17.672 -2.266 1 97.25 81 GLY A N 1
ATOM 633 C CA . GLY A 1 81 ? 25.562 -17.375 -2.146 1 97.25 81 GLY A CA 1
ATOM 634 C C . GLY A 1 81 ? 25.922 -15.992 -2.654 1 97.25 81 GLY A C 1
ATOM 635 O O . GLY A 1 81 ? 27.094 -15.719 -2.928 1 97.25 81 GLY A O 1
ATOM 636 N N . VAL A 1 82 ? 24.969 -15.148 -2.869 1 97.19 82 VAL A N 1
ATOM 637 C CA . VAL A 1 82 ? 25.188 -13.812 -3.408 1 97.19 82 VAL A CA 1
ATOM 638 C C . VAL A 1 82 ? 24.922 -12.766 -2.33 1 97.19 82 VAL A C 1
ATOM 640 O O . VAL A 1 82 ? 23.812 -12.688 -1.792 1 97.19 82 VAL A O 1
ATOM 643 N N . PRO A 1 83 ? 25.953 -12.008 -1.994 1 97.62 83 PRO A N 1
ATOM 644 C CA . PRO A 1 83 ? 25.734 -10.938 -1.021 1 97.62 83 PRO A CA 1
ATOM 645 C C . PRO A 1 83 ? 25.031 -9.727 -1.624 1 97.62 83 PRO A C 1
ATOM 647 O O . PRO A 1 83 ? 25.281 -9.367 -2.777 1 97.62 83 PRO A O 1
ATOM 650 N N . LEU A 1 84 ? 24.141 -9.141 -0.924 1 98.5 84 LEU A N 1
ATOM 651 C CA . LEU A 1 84 ? 23.453 -7.902 -1.277 1 98.5 84 LEU A CA 1
ATOM 652 C C . LEU A 1 84 ? 23.531 -6.887 -0.143 1 98.5 84 LEU A C 1
ATOM 654 O O . LEU A 1 84 ? 23.578 -7.262 1.03 1 98.5 84 LEU A O 1
ATOM 658 N N . ASP A 1 85 ? 23.625 -5.594 -0.448 1 98.5 85 ASP A N 1
ATOM 659 C CA . ASP A 1 85 ? 23.594 -4.516 0.535 1 98.5 85 ASP A CA 1
ATOM 660 C C . ASP A 1 85 ? 22.156 -4.23 0.988 1 98.5 85 ASP A C 1
ATOM 662 O O . ASP A 1 85 ? 21.344 -3.723 0.212 1 98.5 85 ASP A O 1
ATOM 666 N N . PRO A 1 86 ? 21.844 -4.516 2.242 1 98.44 86 PRO A N 1
ATOM 667 C CA . PRO A 1 86 ? 20.469 -4.312 2.707 1 98.44 86 PRO A CA 1
ATOM 668 C C . PRO A 1 86 ? 20.047 -2.85 2.625 1 98.44 86 PRO A C 1
ATOM 670 O O . PRO A 1 86 ? 18.844 -2.561 2.617 1 98.44 86 PRO A O 1
ATOM 673 N N . ARG A 1 87 ? 20.922 -1.901 2.504 1 96.88 87 ARG A N 1
ATOM 674 C CA . ARG A 1 87 ? 20.594 -0.48 2.504 1 96.88 87 ARG A CA 1
ATOM 675 C C . ARG A 1 87 ? 20.312 0.014 1.091 1 96.88 87 ARG A C 1
ATOM 677 O O . ARG A 1 87 ? 19.578 0.985 0.906 1 96.88 87 ARG A O 1
ATOM 684 N N . ARG A 1 88 ? 20.844 -0.713 0.094 1 97.5 88 ARG A N 1
ATOM 685 C CA . ARG A 1 88 ? 20.781 -0.148 -1.25 1 97.5 88 ARG A CA 1
ATOM 686 C C . ARG A 1 88 ? 20.141 -1.129 -2.227 1 97.5 88 ARG A C 1
ATOM 688 O O . ARG A 1 88 ? 19.656 -0.731 -3.293 1 97.5 88 ARG A O 1
ATOM 695 N N . GLU A 1 89 ? 20.156 -2.41 -1.854 1 98.69 89 GLU A N 1
ATOM 696 C CA . GLU A 1 89 ? 19.75 -3.434 -2.811 1 98.69 89 GLU A CA 1
ATOM 697 C C . GLU A 1 89 ? 18.562 -4.246 -2.277 1 98.69 89 GLU A C 1
ATOM 699 O O . GLU A 1 89 ? 18.328 -5.371 -2.717 1 98.69 89 GLU A O 1
ATOM 704 N N . ALA A 1 90 ? 17.922 -3.684 -1.257 1 98.69 90 ALA A N 1
ATOM 705 C CA . ALA A 1 90 ? 16.781 -4.344 -0.633 1 98.69 90 ALA A CA 1
ATOM 706 C C . ALA A 1 90 ? 15.734 -3.328 -0.191 1 98.69 90 ALA A C 1
ATOM 708 O O . ALA A 1 90 ? 16.062 -2.197 0.173 1 98.69 90 ALA A O 1
ATOM 709 N N . LEU A 1 91 ? 14.508 -3.721 -0.234 1 98.56 91 LEU A N 1
ATOM 710 C CA . LEU A 1 91 ? 13.414 -2.857 0.197 1 98.56 91 LEU A CA 1
ATOM 711 C C . LEU A 1 91 ? 12.266 -3.682 0.779 1 98.56 91 LEU A C 1
ATOM 713 O O . LEU A 1 91 ? 11.867 -4.695 0.2 1 98.56 91 LEU A O 1
ATOM 717 N N . ALA A 1 92 ? 11.766 -3.285 1.951 1 98.5 92 ALA A N 1
ATOM 718 C CA . ALA A 1 92 ? 10.602 -3.918 2.559 1 98.5 92 ALA A CA 1
ATOM 719 C C . ALA A 1 92 ? 9.32 -3.514 1.833 1 98.5 92 ALA A C 1
ATOM 721 O O . ALA A 1 92 ? 9.172 -2.365 1.411 1 98.5 92 ALA A O 1
ATOM 722 N N . LEU A 1 93 ? 8.445 -4.43 1.709 1 98.06 93 LEU A N 1
ATOM 723 C CA . LEU A 1 93 ? 7.227 -4.199 0.949 1 98.06 93 LEU A CA 1
ATOM 724 C C . LEU A 1 93 ? 5.996 -4.574 1.77 1 98.06 93 LEU A C 1
ATOM 726 O O . LEU A 1 93 ? 6.098 -5.34 2.73 1 98.06 93 LEU A O 1
ATOM 730 N N . ILE A 1 94 ? 4.836 -4.031 1.456 1 97.38 94 ILE A N 1
ATOM 731 C CA . ILE A 1 94 ? 3.541 -4.457 1.982 1 97.38 94 ILE A CA 1
ATOM 732 C C . ILE A 1 94 ? 2.922 -5.496 1.052 1 97.38 94 ILE A C 1
ATOM 734 O O . ILE A 1 94 ? 1.906 -5.234 0.404 1 97.38 94 ILE A O 1
ATOM 738 N N . GLY A 1 95 ? 3.592 -6.613 1.021 1 96.56 95 GLY A N 1
ATOM 739 C CA . GLY A 1 95 ? 3.338 -7.645 0.027 1 96.56 95 GLY A CA 1
ATOM 740 C C . GLY A 1 95 ? 4.105 -7.43 -1.265 1 96.56 95 GLY A C 1
ATOM 741 O O . GLY A 1 95 ? 4.324 -6.289 -1.681 1 96.56 95 GLY A O 1
ATOM 742 N N . SER A 1 96 ? 4.441 -8.516 -1.91 1 96.88 96 SER A N 1
ATOM 743 C CA . SER A 1 96 ? 5.207 -8.398 -3.146 1 96.88 96 SER A CA 1
ATOM 744 C C . SER A 1 96 ? 4.367 -7.773 -4.258 1 96.88 96 SER A C 1
ATOM 746 O O . SER A 1 96 ? 4.898 -7.09 -5.137 1 96.88 96 SER A O 1
ATOM 748 N N . GLN A 1 97 ? 3.059 -7.988 -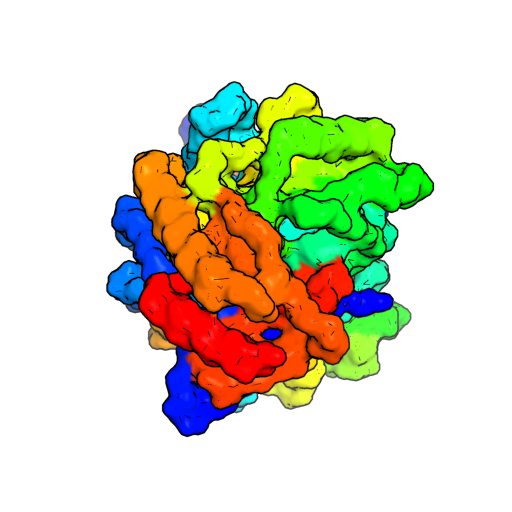4.223 1 97 97 GLN A N 1
ATOM 749 C CA . GLN A 1 97 ? 2.162 -7.402 -5.215 1 97 97 GLN A CA 1
ATOM 750 C C . GLN A 1 97 ? 2.266 -5.879 -5.219 1 97 97 GLN A C 1
ATOM 752 O O . GLN A 1 97 ? 2.309 -5.258 -6.285 1 97 97 GLN A O 1
ATOM 757 N N . GLU A 1 98 ? 2.307 -5.285 -4.008 1 97.75 98 GLU A N 1
ATOM 758 C CA . GLU A 1 98 ? 2.471 -3.844 -3.859 1 97.75 98 GLU A CA 1
ATOM 759 C C . GLU A 1 98 ? 3.789 -3.373 -4.465 1 97.75 98 GLU A C 1
ATOM 761 O O . GLU A 1 98 ? 3.82 -2.4 -5.223 1 97.75 98 GLU A O 1
ATOM 766 N N . GLY A 1 99 ? 4.859 -4.074 -4.168 1 98.19 99 GLY A N 1
ATOM 767 C CA . GLY A 1 99 ? 6.168 -3.738 -4.703 1 98.19 99 GLY A CA 1
ATOM 768 C C . GLY A 1 99 ? 6.227 -3.811 -6.219 1 98.19 99 GLY A C 1
ATOM 769 O O . GLY A 1 99 ? 6.793 -2.926 -6.867 1 98.19 99 GLY A O 1
ATOM 770 N N . LEU A 1 100 ? 5.633 -4.84 -6.75 1 98.62 100 LEU A N 1
ATOM 771 C CA . LEU A 1 100 ? 5.672 -5.051 -8.195 1 98.62 100 LEU A CA 1
ATOM 772 C C . LEU A 1 100 ? 4.906 -3.953 -8.922 1 98.62 100 LEU A C 1
ATOM 774 O O . LEU A 1 100 ? 5.406 -3.385 -9.898 1 98.62 100 LEU A O 1
ATOM 778 N N . ALA A 1 101 ? 3.736 -3.648 -8.461 1 98.56 101 ALA A N 1
ATOM 779 C CA . ALA A 1 101 ? 2.945 -2.588 -9.078 1 98.56 101 ALA A CA 1
ATOM 780 C C . ALA A 1 101 ? 3.68 -1.251 -9.023 1 98.56 101 ALA A C 1
ATOM 782 O O . ALA A 1 101 ? 3.744 -0.528 -10.016 1 98.56 101 ALA A O 1
ATOM 783 N N . HIS A 1 102 ? 4.27 -0.947 -7.891 1 98.56 102 HIS A N 1
ATOM 784 C CA . HIS A 1 102 ? 4.977 0.317 -7.719 1 98.56 102 HIS A CA 1
ATOM 785 C C . HIS A 1 102 ? 6.266 0.344 -8.531 1 98.56 102 HIS A C 1
ATOM 787 O O . HIS A 1 102 ? 6.676 1.398 -9.023 1 98.56 102 HIS A O 1
ATOM 793 N N . LEU A 1 103 ? 6.895 -0.777 -8.656 1 98.75 103 LEU A N 1
ATOM 794 C CA . LEU A 1 103 ? 8.109 -0.824 -9.461 1 98.75 103 LEU A CA 1
ATOM 795 C C . LEU A 1 103 ? 7.809 -0.501 -10.922 1 98.75 103 LEU A C 1
ATOM 797 O O . LEU A 1 103 ? 8.594 0.174 -11.586 1 98.75 103 LEU A O 1
ATOM 801 N N . LEU A 1 104 ? 6.711 -1.031 -11.422 1 98.62 104 LEU A N 1
ATOM 802 C CA . LEU A 1 104 ? 6.332 -0.687 -12.789 1 98.62 104 LEU A CA 1
ATOM 803 C C . LEU A 1 104 ? 6.16 0.82 -12.938 1 98.62 104 LEU A C 1
ATOM 805 O O . LEU A 1 104 ? 6.602 1.402 -13.93 1 98.62 104 LEU A O 1
ATOM 809 N N . LEU A 1 105 ? 5.547 1.456 -11.961 1 98.5 105 LEU A N 1
ATOM 810 C CA . LEU A 1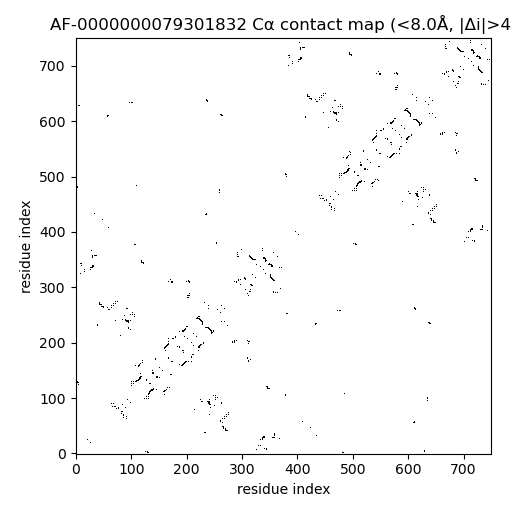 105 ? 5.426 2.91 -11.984 1 98.5 105 LEU A CA 1
ATOM 811 C C . LEU A 1 105 ? 6.797 3.57 -11.93 1 98.5 105 LEU A C 1
ATOM 813 O O . LEU A 1 105 ? 7.023 4.594 -12.578 1 98.5 105 LEU A O 1
ATOM 817 N N . ALA A 1 106 ? 7.695 2.979 -11.258 1 98.31 106 ALA A N 1
ATOM 818 C CA . ALA A 1 106 ? 9.008 3.574 -10.992 1 98.31 106 ALA A CA 1
ATOM 819 C C . ALA A 1 106 ? 9.922 3.441 -12.211 1 98.31 106 ALA A C 1
ATOM 821 O O . ALA A 1 106 ? 10.812 4.27 -12.422 1 98.31 106 ALA A O 1
ATOM 822 N N . LEU A 1 107 ? 9.695 2.412 -13.023 1 98.38 107 LEU A N 1
ATOM 823 C CA . LEU A 1 107 ? 10.664 2.088 -14.062 1 98.38 107 LEU A CA 1
ATOM 824 C C . LEU A 1 107 ? 10.148 2.49 -15.438 1 98.38 107 LEU A C 1
ATOM 826 O O . LEU A 1 107 ? 10.867 2.402 -16.438 1 98.38 107 LEU A O 1
ATOM 830 N N . THR A 1 108 ? 8.867 2.936 -15.492 1 98.12 108 THR A N 1
ATOM 831 C CA . THR A 1 108 ? 8.289 3.152 -16.812 1 98.12 108 THR A CA 1
ATOM 832 C C . THR A 1 108 ? 7.562 4.492 -16.875 1 98.12 108 THR A C 1
ATOM 834 O O . THR A 1 108 ? 7.355 5.137 -15.844 1 98.12 108 THR A O 1
ATOM 837 N N . GLU A 1 109 ? 7.293 4.914 -18.031 1 97.44 109 GLU A N 1
ATOM 838 C CA . GLU A 1 109 ? 6.418 6.035 -18.359 1 97.44 109 GLU A CA 1
ATOM 839 C C . GLU A 1 109 ? 5.16 5.559 -19.078 1 97.44 109 GLU A C 1
ATOM 841 O O . GLU A 1 109 ? 5.113 4.434 -19.594 1 97.44 109 GLU A O 1
ATOM 846 N N . PRO A 1 110 ? 4.062 6.426 -19.109 1 96.88 110 PRO A N 1
ATOM 847 C CA . PRO A 1 110 ? 2.863 6.016 -19.844 1 96.88 110 PRO A CA 1
ATOM 848 C C . PRO A 1 110 ? 3.164 5.605 -21.281 1 96.88 110 PRO A C 1
ATOM 850 O O . PRO A 1 110 ? 3.973 6.25 -21.953 1 96.88 110 PRO A O 1
ATOM 853 N N . GLU A 1 111 ? 2.613 4.449 -21.688 1 96.94 111 GLU A N 1
ATOM 854 C CA . GLU A 1 111 ? 2.662 3.926 -23.047 1 96.94 111 GLU A CA 1
ATOM 855 C C . GLU A 1 111 ? 3.932 3.109 -23.281 1 96.94 111 GLU A C 1
ATOM 857 O O . GLU A 1 111 ? 4.125 2.549 -24.359 1 96.94 111 GLU A O 1
ATOM 862 N N . ASP A 1 112 ? 4.84 3.006 -22.266 1 98.06 112 ASP A N 1
ATOM 863 C CA . ASP A 1 112 ? 5.945 2.059 -22.391 1 98.06 112 ASP A CA 1
ATOM 864 C C . ASP A 1 112 ? 5.43 0.631 -22.547 1 98.06 112 ASP A C 1
ATOM 866 O O . ASP A 1 112 ? 4.258 0.352 -22.281 1 98.06 112 ASP A O 1
ATOM 870 N N . LEU A 1 113 ? 6.32 -0.219 -23.047 1 98.75 113 LEU A N 1
ATOM 871 C CA . LEU A 1 113 ? 5.914 -1.578 -23.391 1 98.75 113 LEU A CA 1
ATOM 872 C C . LEU A 1 113 ? 6.438 -2.576 -22.359 1 98.75 113 LEU A C 1
ATOM 874 O O . LEU A 1 113 ? 7.637 -2.621 -22.094 1 98.75 113 LEU A O 1
ATOM 878 N N . LEU A 1 114 ? 5.539 -3.328 -21.766 1 98.81 114 LEU A N 1
ATOM 879 C CA . LEU A 1 114 ? 5.809 -4.402 -20.812 1 98.81 114 LEU A CA 1
ATOM 880 C C . LEU A 1 114 ? 5.645 -5.766 -21.469 1 98.81 114 LEU A C 1
ATOM 882 O O . LEU A 1 114 ? 4.605 -6.051 -22.078 1 98.81 114 LEU A O 1
ATOM 886 N N . LEU A 1 115 ? 6.703 -6.598 -21.391 1 98.94 115 LEU A N 1
ATOM 887 C CA . LEU A 1 115 ? 6.625 -7.992 -21.812 1 98.94 115 LEU A CA 1
ATOM 888 C C . LEU A 1 115 ? 6.246 -8.891 -20.641 1 98.94 115 LEU A C 1
ATOM 890 O O . LEU A 1 115 ? 6.855 -8.82 -19.578 1 98.94 115 LEU A O 1
ATOM 894 N N . LEU A 1 116 ? 5.23 -9.719 -20.812 1 98.69 116 LEU A N 1
ATOM 895 C CA . LEU A 1 116 ? 4.895 -10.719 -19.797 1 98.69 116 LEU A CA 1
ATOM 896 C C . LEU A 1 116 ? 4.25 -11.945 -20.438 1 98.69 116 LEU A C 1
ATOM 898 O O . LEU A 1 116 ? 3.742 -11.875 -21.562 1 98.69 116 LEU A O 1
ATOM 902 N N . PRO A 1 117 ? 4.277 -13.094 -19.781 1 98.81 117 PRO A N 1
ATOM 903 C CA . PRO A 1 117 ? 3.645 -14.297 -20.328 1 98.81 117 PRO A CA 1
ATOM 904 C C . PRO A 1 117 ? 2.148 -14.109 -20.578 1 98.81 117 PRO A C 1
ATOM 906 O O . PRO A 1 117 ? 1.483 -13.375 -19.844 1 98.81 117 PRO A O 1
ATOM 909 N N . GLU A 1 118 ? 1.628 -14.82 -21.531 1 98.56 118 GLU A N 1
ATOM 910 C CA . GLU A 1 118 ? 0.211 -14.727 -21.859 1 98.56 118 GLU A CA 1
ATOM 911 C C . GLU A 1 118 ? -0.658 -15.359 -20.781 1 98.56 118 GLU A C 1
ATOM 913 O O . GLU A 1 118 ? -1.867 -15.125 -20.734 1 98.56 118 GLU A O 1
ATOM 918 N N . VAL A 1 119 ? -0.061 -16.25 -19.922 1 98.56 119 VAL A N 1
ATOM 919 C CA . VAL A 1 119 ? -0.662 -16.812 -18.719 1 98.56 119 VAL A CA 1
ATOM 920 C C . VAL A 1 119 ? 0.148 -16.391 -17.5 1 98.56 119 VAL A C 1
ATOM 922 O O . VAL A 1 119 ? 1.311 -16.766 -17.344 1 98.56 119 VAL A O 1
ATOM 925 N N . ALA A 1 120 ? -0.45 -15.562 -16.688 1 98.25 120 ALA A N 1
ATOM 926 C CA . ALA A 1 120 ? 0.268 -15 -15.547 1 98.25 120 ALA A CA 1
ATOM 927 C C . ALA A 1 120 ? -0.693 -14.633 -14.414 1 98.25 120 ALA A C 1
ATOM 929 O O . ALA A 1 120 ? -1.912 -14.734 -14.578 1 98.25 120 ALA A O 1
ATOM 930 N N . TYR A 1 121 ? -0.131 -14.328 -13.297 1 97.69 121 TYR A N 1
ATOM 931 C CA . TYR A 1 121 ? -0.922 -13.844 -12.172 1 97.69 121 TYR A CA 1
ATOM 932 C C . TYR A 1 121 ? -1.738 -12.617 -12.562 1 97.69 121 TYR A C 1
ATOM 934 O O . TYR A 1 121 ? -1.208 -11.672 -13.156 1 97.69 121 TYR A O 1
ATOM 942 N N . PRO A 1 122 ? -2.986 -12.562 -12.242 1 96.62 122 PRO A N 1
ATOM 943 C CA . PRO A 1 122 ? -3.914 -11.555 -12.758 1 96.62 122 PRO A CA 1
ATOM 944 C C . PRO A 1 122 ? -3.488 -10.133 -12.422 1 96.62 122 PRO A C 1
ATOM 946 O O . PRO A 1 122 ? -3.672 -9.219 -13.227 1 96.62 122 PRO A O 1
ATOM 949 N N . SER A 1 123 ? -2.906 -9.922 -11.312 1 96.5 123 SER A N 1
ATOM 950 C CA . SER A 1 123 ? -2.592 -8.57 -10.844 1 96.5 123 SER A CA 1
ATOM 951 C C . SER A 1 123 ? -1.523 -7.918 -11.711 1 96.5 123 SER A C 1
ATOM 953 O O . SER A 1 123 ? -1.358 -6.699 -11.695 1 96.5 123 SER A O 1
ATOM 955 N N . TYR A 1 124 ? -0.737 -8.734 -12.469 1 98.06 124 TYR A N 1
ATOM 956 C CA . TYR A 1 124 ? 0.25 -8.148 -13.367 1 98.06 124 TYR A CA 1
ATOM 957 C C . TYR A 1 124 ? -0.425 -7.309 -14.445 1 98.06 124 TYR A C 1
ATOM 959 O O . TYR A 1 124 ? 0.027 -6.207 -14.75 1 98.06 124 TYR A O 1
ATOM 967 N N . PHE A 1 125 ? -1.539 -7.84 -14.953 1 97.25 125 PHE A N 1
ATOM 968 C CA . PHE A 1 125 ? -2.271 -7.141 -16 1 97.25 125 PHE A CA 1
ATOM 969 C C . PHE A 1 125 ? -2.91 -5.867 -15.461 1 97.25 125 PHE A C 1
ATOM 971 O O . PHE A 1 125 ? -2.881 -4.824 -16.125 1 97.25 125 PHE A O 1
ATOM 978 N N . GLY A 1 126 ? -3.469 -5.996 -14.297 1 97.12 126 GLY A N 1
ATOM 979 C CA . GLY A 1 126 ? -4.039 -4.824 -13.656 1 97.12 126 GLY A CA 1
ATOM 980 C C . GLY A 1 126 ? -3.01 -3.752 -13.352 1 97.12 126 GLY A C 1
ATOM 981 O O . GLY A 1 126 ? -3.264 -2.562 -13.562 1 97.12 126 GLY A O 1
ATOM 982 N N . ALA A 1 127 ? -1.846 -4.172 -12.828 1 98.12 127 ALA A N 1
ATOM 983 C CA . ALA A 1 127 ? -0.775 -3.23 -12.516 1 98.12 127 ALA A CA 1
ATOM 984 C C . ALA A 1 127 ? -0.291 -2.51 -13.773 1 98.12 127 ALA A C 1
ATOM 986 O O . ALA A 1 127 ? 0.019 -1.317 -13.727 1 98.12 127 ALA A O 1
ATOM 987 N N . ALA A 1 128 ? -0.19 -3.217 -14.867 1 98 128 ALA A N 1
ATOM 988 C CA . ALA A 1 128 ? 0.187 -2.605 -16.141 1 98 128 ALA A CA 1
ATOM 989 C C . ALA A 1 128 ? -0.814 -1.528 -16.547 1 98 128 ALA A C 1
ATOM 991 O O . ALA A 1 128 ? -0.425 -0.45 -17 1 98 128 ALA A O 1
ATOM 992 N N . ARG A 1 129 ? -2.092 -1.863 -16.359 1 97.75 129 ARG A N 1
ATOM 993 C CA . ARG A 1 129 ? -3.15 -0.914 -16.688 1 97.75 129 ARG A CA 1
ATOM 994 C C . ARG A 1 129 ? -3.049 0.339 -15.82 1 97.75 129 ARG A C 1
ATOM 996 O O . ARG A 1 129 ? -3.111 1.459 -16.328 1 97.75 129 ARG A O 1
ATOM 1003 N N . VAL A 1 130 ? -2.889 0.174 -14.562 1 98.19 130 VAL A N 1
ATOM 1004 C CA . VAL A 1 130 ? -2.775 1.281 -13.617 1 98.19 130 VAL A CA 1
ATOM 1005 C C . VAL A 1 130 ? -1.599 2.172 -14.008 1 98.19 130 VAL A C 1
ATOM 1007 O O . VAL A 1 130 ? -1.684 3.398 -13.914 1 98.19 130 VAL A O 1
ATOM 1010 N N . ALA A 1 131 ? -0.514 1.578 -14.484 1 97.94 131 ALA A N 1
ATOM 1011 C CA . ALA A 1 131 ? 0.693 2.311 -14.859 1 97.94 131 ALA A CA 1
ATOM 1012 C C . ALA A 1 131 ? 0.582 2.859 -16.281 1 97.94 131 ALA A C 1
ATOM 1014 O O . ALA A 1 131 ? 1.514 3.492 -16.781 1 97.94 131 ALA A O 1
ATOM 1015 N N . SER A 1 132 ? -0.546 2.588 -17.016 1 97.62 132 SER A N 1
ATOM 1016 C CA . SER A 1 132 ? -0.795 3.059 -18.375 1 97.62 132 SER A CA 1
ATOM 1017 C C . SER A 1 132 ? 0.23 2.494 -19.359 1 97.62 132 SER A C 1
ATOM 1019 O O . SER A 1 132 ? 0.757 3.221 -20.203 1 97.62 132 SER A O 1
ATOM 1021 N N . LEU A 1 133 ? 0.468 1.187 -19.219 1 98 133 LEU A N 1
ATOM 1022 C CA . LEU A 1 133 ? 1.456 0.536 -20.078 1 98 133 LEU A CA 1
ATOM 1023 C C . LEU A 1 133 ? 0.777 -0.218 -21.219 1 98 133 LEU A C 1
ATOM 1025 O O . LEU A 1 133 ? -0.338 -0.719 -21.062 1 98 133 LEU A O 1
ATOM 1029 N N . ARG A 1 134 ? 1.447 -0.264 -22.328 1 97.81 134 ARG A N 1
ATOM 1030 C CA . ARG A 1 134 ? 1.146 -1.293 -23.328 1 97.81 134 ARG A CA 1
ATOM 1031 C C . ARG A 1 134 ? 1.742 -2.637 -22.906 1 97.81 134 ARG A C 1
ATOM 1033 O O . ARG A 1 134 ? 2.703 -2.686 -22.141 1 97.81 134 ARG A O 1
ATOM 1040 N N . THR A 1 135 ? 1.118 -3.713 -23.375 1 98.31 135 THR A N 1
ATOM 1041 C CA . THR A 1 135 ? 1.621 -5.035 -23.016 1 98.31 135 THR A CA 1
ATOM 1042 C C . THR A 1 135 ? 1.808 -5.898 -24.266 1 98.31 135 THR A C 1
ATOM 1044 O O . THR A 1 135 ? 1.084 -5.738 -25.25 1 98.31 135 THR A O 1
ATOM 1047 N N . HIS A 1 136 ? 2.828 -6.648 -24.266 1 98.69 136 HIS A N 1
ATOM 1048 C CA . HIS A 1 136 ? 3.023 -7.734 -25.219 1 98.69 136 HIS A CA 1
ATOM 1049 C C . HIS A 1 136 ? 3.014 -9.086 -24.516 1 98.69 136 HIS A C 1
ATOM 1051 O O . HIS A 1 136 ? 3.85 -9.352 -23.656 1 98.69 136 HIS A O 1
ATOM 1057 N N . SER A 1 137 ? 2.094 -9.969 -24.906 1 98.5 137 SER A N 1
ATOM 1058 C CA . SER A 1 137 ? 1.946 -11.289 -24.312 1 98.5 137 SER A CA 1
ATOM 1059 C C . SER A 1 137 ? 2.861 -12.305 -25 1 98.5 137 SER A C 1
ATOM 1061 O O . SER A 1 137 ? 2.799 -12.492 -26.203 1 98.5 137 SER A O 1
ATOM 1063 N N . ILE A 1 138 ? 3.637 -12.961 -24.203 1 98.88 138 ILE A N 1
ATOM 1064 C CA . ILE A 1 138 ? 4.531 -13.992 -24.719 1 98.88 138 ILE A CA 1
ATOM 1065 C C . ILE A 1 138 ? 3.838 -15.352 -24.656 1 98.88 138 ILE A C 1
ATOM 1067 O O . ILE A 1 138 ? 3.428 -15.797 -23.578 1 98.88 138 ILE A O 1
ATOM 1071 N N . PRO A 1 139 ? 3.746 -16.031 -25.734 1 98.44 139 PRO A N 1
ATOM 1072 C CA . PRO A 1 139 ? 3.143 -17.359 -25.688 1 98.44 139 PRO A CA 1
ATOM 1073 C C . PRO A 1 139 ? 3.943 -18.344 -24.828 1 98.44 139 PRO A C 1
ATOM 1075 O O . PRO A 1 139 ? 5.148 -18.156 -24.641 1 98.44 139 PRO A O 1
ATOM 1078 N N . LEU A 1 140 ? 3.279 -19.328 -24.328 1 98.12 140 LEU A N 1
ATOM 1079 C CA . LEU A 1 140 ? 3.938 -20.328 -23.484 1 98.12 140 LEU A CA 1
ATOM 1080 C C . LEU A 1 140 ? 4.422 -21.5 -24.328 1 98.12 140 LEU A C 1
ATOM 1082 O O . LEU A 1 140 ? 3.773 -21.891 -25.297 1 98.12 140 LEU A O 1
ATOM 1086 N N . ARG A 1 141 ? 5.531 -22.094 -23.859 1 97.44 141 ARG A N 1
ATOM 1087 C CA . ARG A 1 141 ? 5.945 -23.422 -24.297 1 97.44 141 ARG A CA 1
ATOM 1088 C C . ARG A 1 141 ? 5.07 -24.5 -23.672 1 97.44 141 ARG A C 1
ATOM 1090 O O . ARG A 1 141 ? 4.312 -24.234 -22.734 1 97.44 141 ARG A O 1
ATOM 1097 N N . PRO A 1 142 ? 5.211 -25.734 -24.203 1 95.31 142 PRO A N 1
ATOM 1098 C CA . PRO A 1 142 ? 4.457 -26.844 -23.609 1 95.31 142 PRO A CA 1
ATOM 1099 C C . PRO A 1 142 ? 4.809 -27.078 -22.141 1 95.31 142 PRO A C 1
ATOM 1101 O O . PRO A 1 142 ? 3.98 -27.578 -21.375 1 95.31 142 PRO A O 1
ATOM 1104 N N . ASP A 1 143 ? 5.918 -26.656 -21.766 1 96.38 143 ASP A N 1
ATOM 1105 C CA . ASP A 1 143 ? 6.348 -26.891 -20.391 1 96.38 143 ASP A CA 1
ATOM 1106 C C . ASP A 1 143 ? 5.871 -25.766 -19.469 1 96.38 143 ASP A C 1
ATOM 1108 O O . ASP A 1 143 ? 6.219 -25.75 -18.281 1 96.38 143 ASP A O 1
ATOM 1112 N N . GLY A 1 144 ? 5.16 -24.844 -19.984 1 97.31 144 GLY A N 1
ATOM 1113 C CA . GLY A 1 144 ? 4.562 -23.812 -19.172 1 97.31 144 GLY A CA 1
ATOM 1114 C C . GLY A 1 144 ? 5.422 -22.562 -19.062 1 97.31 144 GLY A C 1
ATOM 1115 O O . GLY A 1 144 ? 5.02 -21.578 -18.438 1 97.31 144 GLY A O 1
ATOM 1116 N N . LEU A 1 145 ? 6.633 -22.562 -19.672 1 98.5 145 LEU A N 1
ATOM 1117 C CA . LEU A 1 145 ? 7.512 -21.406 -19.641 1 98.5 145 LEU A CA 1
ATOM 1118 C C . LEU A 1 145 ? 7.172 -20.438 -20.781 1 98.5 145 LEU A C 1
ATOM 1120 O O . LEU A 1 145 ? 6.738 -20.875 -21.844 1 98.5 145 LEU A O 1
ATOM 1124 N N . ALA A 1 146 ? 7.352 -19.156 -20.594 1 98.69 146 ALA A N 1
ATOM 1125 C CA . ALA A 1 146 ? 7.207 -18.188 -21.688 1 98.69 146 ALA A CA 1
ATOM 1126 C C . ALA A 1 146 ? 8.219 -18.469 -22.797 1 98.69 146 ALA A C 1
ATOM 1128 O O . ALA A 1 146 ? 9.398 -18.703 -22.531 1 98.69 146 ALA A O 1
ATOM 1129 N N . ASP A 1 147 ? 7.773 -18.469 -23.984 1 98.75 147 ASP A N 1
ATOM 1130 C CA . ASP A 1 147 ? 8.664 -18.703 -25.125 1 98.75 147 ASP A CA 1
ATOM 1131 C C . ASP A 1 147 ? 9.367 -17.422 -25.547 1 98.75 147 ASP A C 1
ATOM 1133 O O . ASP A 1 147 ? 8.93 -16.75 -26.469 1 98.75 147 ASP A O 1
ATOM 1137 N N . LEU A 1 148 ? 10.469 -17.172 -24.969 1 98.69 148 LEU A N 1
ATOM 1138 C CA . LEU A 1 148 ? 11.188 -15.914 -25.172 1 98.69 148 LEU A CA 1
ATOM 1139 C C . LEU A 1 148 ? 11.617 -15.766 -26.625 1 98.69 148 LEU A C 1
ATOM 1141 O O . LEU A 1 148 ? 11.742 -14.641 -27.125 1 98.69 148 LEU A O 1
ATOM 1145 N N . LYS A 1 149 ? 11.789 -16.844 -27.297 1 97.94 149 LYS A N 1
ATOM 1146 C CA . LYS A 1 149 ? 12.25 -16.828 -28.688 1 97.94 149 LYS A CA 1
ATOM 1147 C C . LYS A 1 149 ? 11.148 -16.344 -29.625 1 97.94 149 LYS A C 1
ATOM 1149 O O . LYS A 1 149 ? 11.422 -15.977 -30.766 1 97.94 149 LYS A O 1
ATOM 1154 N N . ARG A 1 150 ? 9.992 -16.344 -29.109 1 98.19 150 ARG A N 1
ATOM 1155 C CA . ARG A 1 150 ? 8.852 -15.984 -29.953 1 98.19 150 ARG A CA 1
ATOM 1156 C C . ARG A 1 150 ? 8.578 -14.484 -29.875 1 98.19 150 ARG A C 1
ATOM 1158 O O . ARG A 1 150 ? 7.68 -13.977 -30.547 1 98.19 150 ARG A O 1
ATOM 1165 N N . VAL A 1 151 ? 9.289 -13.719 -29.141 1 98.62 151 VAL A N 1
ATOM 1166 C CA . VAL A 1 151 ? 9.133 -12.273 -29.094 1 98.62 151 VAL A CA 1
ATOM 1167 C C . VAL A 1 151 ? 9.859 -11.633 -30.281 1 98.62 151 VAL A C 1
ATOM 1169 O O . VAL A 1 151 ? 11.078 -11.805 -30.438 1 98.62 151 VAL A O 1
ATOM 1172 N N . PRO A 1 152 ? 9.18 -10.875 -31.109 1 98.5 152 PRO A N 1
ATOM 1173 C CA . PRO A 1 152 ? 9.844 -10.234 -32.25 1 98.5 152 PRO A CA 1
ATOM 1174 C C . PRO A 1 152 ? 10.914 -9.234 -31.812 1 98.5 152 PRO A C 1
ATOM 1176 O O . PRO A 1 152 ? 10.742 -8.531 -30.812 1 98.5 152 PRO A O 1
ATOM 1179 N N . GLU A 1 153 ? 11.922 -9.156 -32.594 1 98.06 153 GLU A N 1
ATOM 1180 C CA . GLU A 1 153 ? 13.031 -8.273 -32.281 1 98.06 153 GLU A CA 1
ATOM 1181 C C . GLU A 1 153 ? 12.57 -6.824 -32.156 1 98.06 153 GLU A C 1
ATOM 1183 O O . GLU A 1 153 ? 13.047 -6.086 -31.281 1 98.06 153 GLU A O 1
ATOM 1188 N N . ALA A 1 154 ? 11.695 -6.422 -33 1 98.38 154 ALA A N 1
ATOM 1189 C CA . ALA A 1 154 ? 11.18 -5.055 -32.969 1 98.38 154 ALA A CA 1
ATOM 1190 C C . ALA A 1 154 ? 10.508 -4.762 -31.625 1 98.38 154 ALA A C 1
ATOM 1192 O O . ALA A 1 154 ? 10.609 -3.648 -31.109 1 98.38 154 ALA A O 1
ATOM 1193 N N . VAL A 1 155 ? 9.836 -5.758 -31.109 1 98.69 155 VAL A N 1
ATOM 1194 C CA . VAL A 1 155 ? 9.164 -5.645 -29.812 1 98.69 155 VAL A CA 1
ATOM 1195 C C . VAL A 1 155 ? 10.203 -5.566 -28.703 1 98.69 155 VAL A C 1
ATOM 1197 O O . VAL A 1 155 ? 10.086 -4.742 -27.797 1 98.69 155 VAL A O 1
ATOM 1200 N N . LEU A 1 156 ? 11.211 -6.379 -28.812 1 98.56 156 LEU A N 1
ATOM 1201 C CA . LEU A 1 156 ? 12.289 -6.375 -27.844 1 98.56 156 LEU A CA 1
ATOM 1202 C C . LEU A 1 156 ? 12.984 -5.02 -27.797 1 98.56 156 LEU A C 1
ATOM 1204 O O . LEU A 1 156 ? 13.352 -4.531 -26.734 1 98.56 156 LEU A O 1
ATOM 1208 N N . ARG A 1 157 ? 13.156 -4.398 -28.891 1 98.44 157 ARG A N 1
ATOM 1209 C CA . ARG A 1 157 ? 13.852 -3.117 -28.984 1 98.44 157 ARG A CA 1
ATOM 1210 C C . ARG A 1 157 ? 13.016 -1.995 -28.375 1 98.44 157 ARG A C 1
ATOM 1212 O O . ARG A 1 157 ? 13.562 -1.017 -27.859 1 98.44 157 ARG A O 1
ATOM 1219 N N . GLU A 1 158 ? 11.75 -2.227 -28.422 1 98.5 158 GLU A N 1
ATOM 1220 C CA . GLU A 1 158 ? 10.844 -1.197 -27.922 1 98.5 158 GLU A CA 1
ATOM 1221 C C . GLU A 1 158 ? 10.555 -1.39 -26.438 1 98.5 158 GLU A C 1
ATOM 1223 O O . GLU A 1 158 ? 10.328 -0.418 -25.719 1 98.5 158 GLU A O 1
ATOM 1228 N N . ALA A 1 159 ? 10.578 -2.58 -25.922 1 98.75 159 ALA A N 1
ATOM 1229 C CA . ALA A 1 159 ? 10.125 -2.939 -24.578 1 98.75 159 ALA A CA 1
ATOM 1230 C C . ALA A 1 159 ? 11.039 -2.336 -23.516 1 98.75 159 ALA A C 1
ATOM 1232 O O . ALA A 1 159 ? 12.211 -2.053 -23.781 1 98.75 159 ALA A O 1
ATOM 1233 N N . LYS A 1 160 ? 10.453 -2.111 -22.328 1 98.62 160 LYS A N 1
ATOM 1234 C CA . LYS A 1 160 ? 11.203 -1.551 -21.203 1 98.62 160 LYS A CA 1
ATOM 1235 C C . LYS A 1 160 ? 11.422 -2.594 -20.109 1 98.62 160 LYS A C 1
ATOM 1237 O O . LYS A 1 160 ? 12.422 -2.545 -19.391 1 98.62 160 LYS A O 1
ATOM 1242 N N . VAL A 1 161 ? 10.5 -3.488 -19.969 1 98.88 161 VAL A N 1
ATOM 1243 C CA . VAL A 1 161 ? 10.5 -4.426 -18.844 1 98.88 161 VAL A CA 1
ATOM 1244 C C . VAL A 1 161 ? 10.102 -5.816 -19.328 1 98.88 161 VAL A C 1
ATOM 1246 O O . VAL A 1 161 ? 9.203 -5.957 -20.172 1 98.88 161 VAL A O 1
ATOM 1249 N N . LEU A 1 162 ? 10.781 -6.832 -18.906 1 98.94 162 LEU A N 1
ATOM 1250 C CA . LEU A 1 162 ? 10.398 -8.242 -18.969 1 98.94 162 LEU A CA 1
ATOM 1251 C C . LEU A 1 162 ? 10.023 -8.766 -17.578 1 98.94 162 LEU A C 1
ATOM 1253 O O . LEU A 1 162 ? 10.852 -8.758 -16.672 1 98.94 162 LEU A O 1
ATOM 1257 N N . LEU A 1 163 ? 8.773 -9.164 -17.406 1 98.94 163 LEU A N 1
ATOM 1258 C CA . LEU A 1 163 ? 8.273 -9.688 -16.141 1 98.94 163 LEU A CA 1
ATOM 1259 C C . LEU A 1 163 ? 8.055 -11.195 -16.234 1 98.94 163 LEU A C 1
ATOM 1261 O O . LEU A 1 163 ? 7.332 -11.68 -17.109 1 98.94 163 LEU A O 1
ATOM 1265 N N . LEU A 1 164 ? 8.688 -11.922 -15.336 1 98.94 164 LEU A N 1
ATOM 1266 C CA . LEU A 1 164 ? 8.562 -13.375 -15.258 1 98.94 164 LEU A CA 1
ATOM 1267 C C . LEU A 1 164 ? 8.219 -13.812 -13.836 1 98.94 164 LEU A C 1
ATOM 1269 O O . LEU A 1 164 ? 8.461 -13.07 -12.875 1 98.94 164 LEU A O 1
ATOM 1273 N N . ASN A 1 165 ? 7.672 -14.922 -13.727 1 98.81 165 ASN A N 1
ATOM 1274 C CA . ASN A 1 165 ? 7.289 -15.531 -12.461 1 98.81 165 ASN A CA 1
ATOM 1275 C C . ASN A 1 165 ? 7.445 -17.047 -12.5 1 98.81 165 ASN A C 1
ATOM 1277 O O . ASN A 1 165 ? 6.621 -17.75 -13.086 1 98.81 165 ASN A O 1
ATOM 1281 N N . TYR A 1 166 ? 8.508 -17.547 -11.859 1 98.62 166 TYR A N 1
ATOM 1282 C CA . TYR A 1 166 ? 8.766 -18.969 -11.75 1 98.62 166 TYR A CA 1
ATOM 1283 C C . TYR A 1 166 ? 9.359 -19.312 -10.391 1 98.62 166 TYR A C 1
ATOM 1285 O O . TYR A 1 166 ? 10.398 -18.781 -10.008 1 98.62 166 TYR A O 1
ATOM 1293 N N . PRO A 1 167 ? 8.75 -20.266 -9.617 1 98.44 167 PRO A N 1
ATOM 1294 C CA . PRO A 1 167 ? 7.594 -21.094 -9.977 1 98.44 167 PRO A CA 1
ATOM 1295 C C . PRO A 1 167 ? 6.355 -20.266 -10.305 1 98.44 167 PRO A C 1
ATOM 1297 O O . PRO A 1 167 ? 6.137 -19.203 -9.703 1 98.44 167 PRO A O 1
ATOM 1300 N N . ASN A 1 168 ? 5.602 -20.797 -11.242 1 98.5 168 ASN A N 1
ATOM 1301 C CA . ASN A 1 168 ? 4.613 -19.938 -11.898 1 98.5 168 ASN A CA 1
ATOM 1302 C C . ASN A 1 168 ? 3.221 -20.141 -11.297 1 98.5 168 ASN A C 1
ATOM 1304 O O . ASN A 1 168 ? 2.832 -21.266 -10.984 1 98.5 168 ASN A O 1
ATOM 1308 N N . ASN A 1 169 ? 2.523 -19.172 -10.977 1 98.19 169 ASN A N 1
ATOM 1309 C CA . ASN A 1 169 ? 1.072 -19.125 -10.836 1 98.19 169 ASN A CA 1
ATOM 1310 C C . ASN A 1 169 ? 0.409 -18.625 -12.117 1 98.19 169 ASN A C 1
ATOM 1312 O O . ASN A 1 169 ? 0.6 -17.469 -12.516 1 98.19 169 ASN A O 1
ATOM 1316 N N . PRO A 1 170 ? -0.2 -19.422 -12.828 1 98.25 170 PRO A N 1
ATOM 1317 C CA . PRO A 1 170 ? -1.005 -20.531 -12.297 1 98.25 170 PRO A CA 1
ATOM 1318 C C . PRO A 1 170 ? -0.467 -21.891 -12.703 1 98.25 170 PRO A C 1
ATOM 1320 O O . PRO A 1 170 ? -0.981 -22.922 -12.258 1 98.25 170 PRO A O 1
ATOM 1323 N N . THR A 1 171 ? 0.583 -22 -13.453 1 98.19 171 THR A N 1
ATOM 1324 C CA . THR A 1 171 ? 0.868 -23.234 -14.195 1 98.19 171 THR A CA 1
ATOM 1325 C C . THR A 1 171 ? 1.664 -24.203 -13.336 1 98.19 171 THR A C 1
ATOM 1327 O O . THR A 1 171 ? 1.744 -25.391 -13.656 1 98.19 171 THR A O 1
ATOM 1330 N N . GLY A 1 172 ? 2.314 -23.672 -12.328 1 98.06 172 GLY A N 1
ATOM 1331 C CA . GLY A 1 172 ? 3.193 -24.5 -11.523 1 98.06 172 GLY A CA 1
ATOM 1332 C C . GLY A 1 172 ? 4.52 -24.797 -12.195 1 98.06 172 GLY A C 1
ATOM 1333 O O . GLY A 1 172 ? 5.355 -25.516 -11.648 1 98.06 172 GLY A O 1
ATOM 1334 N N . ALA A 1 173 ? 4.762 -24.203 -13.328 1 98.25 173 ALA A N 1
ATOM 1335 C CA . ALA A 1 173 ? 6 -24.438 -14.07 1 98.25 173 ALA A CA 1
ATOM 1336 C C . ALA A 1 173 ? 7.203 -23.891 -13.305 1 98.25 173 ALA A C 1
ATOM 1338 O O . ALA A 1 173 ? 7.086 -22.906 -12.562 1 98.25 173 ALA A O 1
ATOM 1339 N N . VAL A 1 174 ? 8.312 -24.547 -13.484 1 98.31 174 VAL A N 1
ATOM 1340 C CA . VAL A 1 174 ? 9.57 -24.156 -12.852 1 98.31 174 VAL A CA 1
ATOM 1341 C C . VAL A 1 174 ? 10.633 -23.906 -13.922 1 98.31 174 VAL A C 1
ATOM 1343 O O . VAL A 1 174 ? 10.797 -24.719 -14.844 1 98.31 174 VAL A O 1
ATOM 1346 N N . ALA A 1 175 ? 11.203 -22.781 -13.867 1 98.25 175 ALA A N 1
ATOM 1347 C CA . ALA A 1 175 ? 12.328 -22.484 -14.758 1 98.25 175 ALA A CA 1
ATOM 1348 C C . ALA A 1 175 ? 13.625 -23.078 -14.211 1 98.25 175 ALA A C 1
ATOM 1350 O O . ALA A 1 175 ? 13.82 -23.141 -13 1 98.25 175 ALA A O 1
ATOM 1351 N N . ASP A 1 176 ? 14.508 -23.469 -15.086 1 98 176 ASP A N 1
ATOM 1352 C CA . ASP A 1 176 ? 15.852 -23.859 -14.664 1 98 176 ASP A CA 1
ATOM 1353 C C . ASP A 1 176 ? 16.844 -22.719 -14.859 1 98 176 ASP A C 1
ATOM 1355 O O . ASP A 1 176 ? 16.453 -21.625 -15.312 1 98 176 ASP A O 1
ATOM 1359 N N . TRP A 1 177 ? 18.078 -22.922 -14.5 1 98.31 177 TRP A N 1
ATOM 1360 C CA . TRP A 1 177 ? 19.109 -21.891 -14.586 1 98.31 177 TRP A CA 1
ATOM 1361 C C . TRP A 1 177 ? 19.328 -21.453 -16.031 1 98.31 177 TRP A C 1
ATOM 1363 O O . TRP A 1 177 ? 19.484 -20.266 -16.312 1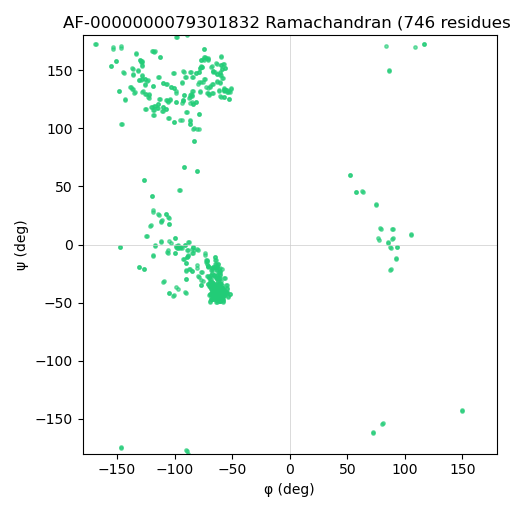 98.31 177 TRP A O 1
ATOM 1373 N N . GLY A 1 178 ? 19.312 -22.391 -16.922 1 98.5 178 GLY A N 1
ATOM 1374 C CA . GLY A 1 178 ? 19.516 -22.062 -18.328 1 98.5 178 GLY A CA 1
ATOM 1375 C C . GLY A 1 178 ? 18.453 -21.125 -18.875 1 98.5 178 GLY A C 1
ATOM 1376 O O . GLY A 1 178 ? 18.781 -20.188 -19.625 1 98.5 178 GLY A O 1
ATOM 1377 N N . TYR A 1 179 ? 17.266 -21.359 -18.547 1 98.69 179 TYR A N 1
ATOM 1378 C CA . TYR A 1 179 ? 16.172 -20.484 -18.969 1 98.69 179 TYR A CA 1
ATOM 1379 C C . TYR A 1 179 ? 16.359 -19.078 -18.453 1 98.69 179 TYR A C 1
ATOM 1381 O O . TYR A 1 179 ? 16.156 -18.109 -19.188 1 98.69 179 TYR A O 1
ATOM 1389 N N . LEU A 1 180 ? 16.703 -18.922 -17.172 1 98.81 180 LEU A N 1
ATOM 1390 C CA . LEU A 1 180 ? 16.875 -17.609 -16.562 1 98.81 180 LEU A CA 1
ATOM 1391 C C . LEU A 1 180 ? 18.109 -16.906 -17.125 1 98.81 180 LEU A C 1
ATOM 1393 O O . LEU A 1 180 ? 18.125 -15.68 -17.25 1 98.81 180 LEU A O 1
ATOM 1397 N N . GLU A 1 181 ? 19.094 -17.688 -17.469 1 98.69 181 GLU A N 1
ATOM 1398 C CA . GLU A 1 181 ? 20.25 -17.125 -18.156 1 98.69 181 GLU A CA 1
ATOM 1399 C C . GLU A 1 181 ? 19.859 -16.531 -19.5 1 98.69 181 GLU A C 1
ATOM 1401 O O . GLU A 1 181 ? 20.328 -15.461 -19.875 1 98.69 181 GLU A O 1
ATOM 1406 N N . GLU A 1 182 ? 19.031 -17.281 -20.188 1 98.5 182 GLU A N 1
ATOM 1407 C CA . GLU A 1 182 ? 18.531 -16.781 -21.469 1 98.5 182 GLU A CA 1
ATOM 1408 C C . GLU A 1 182 ? 17.75 -15.484 -21.281 1 98.5 182 GLU A C 1
ATOM 1410 O O . GLU A 1 182 ? 17.922 -14.539 -22.047 1 98.5 182 GLU A O 1
ATOM 1415 N N . ALA A 1 183 ? 16.906 -15.422 -20.328 1 98.81 183 ALA A N 1
ATOM 1416 C CA . ALA A 1 183 ? 16.109 -14.227 -20.031 1 98.81 183 ALA A CA 1
ATOM 1417 C C . ALA A 1 183 ? 17.016 -13.039 -19.703 1 98.81 183 ALA A C 1
ATOM 1419 O O . ALA A 1 183 ? 16.797 -11.938 -20.219 1 98.81 183 ALA A O 1
ATOM 1420 N N . LEU A 1 184 ? 18.016 -13.273 -18.859 1 98.75 184 LEU A N 1
ATOM 1421 C CA . LEU A 1 184 ? 18.953 -12.211 -18.484 1 98.75 184 LEU A CA 1
ATOM 1422 C C . LEU A 1 184 ? 19.734 -11.719 -19.688 1 98.75 184 LEU A C 1
ATOM 1424 O O . LEU A 1 184 ? 19.969 -10.523 -19.844 1 98.75 184 LEU A O 1
ATOM 1428 N N . ALA A 1 185 ? 20.156 -12.672 -20.5 1 98.38 185 ALA A N 1
ATOM 1429 C CA . ALA A 1 185 ? 20.891 -12.312 -21.703 1 98.38 185 ALA A CA 1
ATOM 1430 C C . ALA A 1 185 ? 20.047 -11.43 -22.625 1 98.38 185 ALA A C 1
ATOM 1432 O O . ALA A 1 185 ? 20.547 -10.461 -23.188 1 98.38 185 ALA A O 1
ATOM 1433 N N . LEU A 1 186 ? 18.828 -11.797 -22.781 1 98.25 186 LEU A N 1
ATOM 1434 C CA . LEU A 1 186 ? 17.891 -11.008 -23.578 1 98.25 186 LEU A CA 1
ATOM 1435 C C . LEU A 1 186 ? 17.734 -9.609 -23 1 98.25 186 LEU A C 1
ATOM 1437 O O . LEU A 1 186 ? 17.766 -8.617 -23.734 1 98.25 186 LEU A O 1
ATOM 1441 N N . ALA A 1 187 ? 17.562 -9.531 -21.703 1 98.5 187 ALA A N 1
ATOM 1442 C CA . ALA A 1 187 ? 17.422 -8.25 -21.016 1 98.5 187 ALA A CA 1
ATOM 1443 C C . ALA A 1 187 ? 18.656 -7.371 -21.234 1 98.5 187 ALA A C 1
ATOM 1445 O O . ALA A 1 187 ? 18.531 -6.176 -21.5 1 98.5 187 ALA A O 1
ATOM 1446 N N . LYS A 1 188 ? 19.828 -7.941 -21.141 1 98.31 188 LYS A N 1
ATOM 1447 C CA . LYS A 1 188 ? 21.094 -7.219 -21.344 1 98.31 188 LYS A CA 1
ATOM 1448 C C . LYS A 1 188 ? 21.203 -6.707 -22.781 1 98.31 188 LYS A C 1
ATOM 1450 O O . LYS A 1 188 ? 21.547 -5.543 -23 1 98.31 188 LYS A O 1
ATOM 1455 N N . ARG A 1 189 ? 20.906 -7.574 -23.656 1 98.25 189 ARG A N 1
ATOM 1456 C CA . ARG A 1 189 ? 21.078 -7.258 -25.078 1 98.25 189 ARG A CA 1
ATOM 1457 C C . ARG A 1 189 ? 20.172 -6.098 -25.484 1 98.25 189 ARG A C 1
ATOM 1459 O O . ARG A 1 189 ? 20.594 -5.234 -26.266 1 98.25 189 ARG A O 1
ATOM 1466 N N . TYR A 1 190 ? 19.016 -6.016 -24.953 1 98.5 190 TYR A N 1
ATOM 1467 C CA . TYR A 1 190 ? 18.047 -5.047 -25.453 1 98.5 190 TYR A CA 1
ATOM 1468 C C . TYR A 1 190 ? 17.797 -3.947 -24.422 1 98.5 190 TYR A C 1
ATOM 1470 O O . TYR A 1 190 ? 16.969 -3.064 -24.641 1 98.5 190 TYR A O 1
ATOM 1478 N N . GLY A 1 191 ? 18.5 -3.975 -23.281 1 98 191 GLY A N 1
ATOM 1479 C CA . GLY A 1 191 ? 18.422 -2.924 -22.281 1 98 191 GLY A CA 1
ATOM 1480 C C . GLY A 1 191 ? 17.125 -2.967 -21.469 1 98 191 GLY A C 1
ATOM 1481 O O . GLY A 1 191 ? 16.562 -1.922 -21.141 1 98 191 GLY A O 1
ATOM 1482 N N . LEU A 1 192 ? 16.578 -4.188 -21.203 1 98.62 192 LEU A N 1
ATOM 1483 C CA . LEU A 1 192 ? 15.352 -4.352 -20.438 1 98.62 192 LEU A CA 1
ATOM 1484 C C . LEU A 1 192 ? 15.648 -4.5 -18.953 1 98.62 192 LEU A C 1
ATOM 1486 O O . LEU A 1 192 ? 16.688 -5.062 -18.578 1 98.62 192 LEU A O 1
ATOM 1490 N N . TRP A 1 193 ? 14.773 -3.941 -18.125 1 98.88 193 TRP A N 1
ATOM 1491 C CA . TRP A 1 193 ? 14.695 -4.434 -16.75 1 98.88 193 TRP A CA 1
ATOM 1492 C C . TRP A 1 193 ? 14.109 -5.84 -16.719 1 98.88 193 TRP A C 1
ATOM 1494 O O . TRP A 1 193 ? 13.15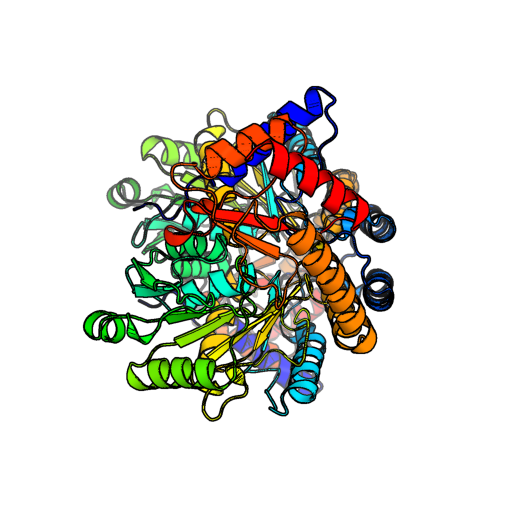6 -6.145 -17.422 1 98.88 193 TRP A O 1
ATOM 1504 N N . LEU A 1 194 ? 14.695 -6.719 -15.938 1 98.94 194 LEU A N 1
ATOM 1505 C CA . LEU A 1 194 ? 14.141 -8.047 -15.68 1 98.94 194 LEU A CA 1
ATOM 1506 C C . LEU A 1 194 ? 13.539 -8.125 -14.281 1 98.94 194 LEU A C 1
ATOM 1508 O O . LEU A 1 194 ? 14.273 -8.102 -13.289 1 98.94 194 LEU A O 1
ATOM 1512 N N . ILE A 1 195 ? 12.258 -8.188 -14.203 1 98.94 195 ILE A N 1
ATOM 1513 C CA . ILE A 1 195 ? 11.531 -8.367 -12.953 1 98.94 195 ILE A CA 1
ATOM 1514 C C . ILE A 1 195 ? 11.141 -9.836 -12.789 1 98.94 195 ILE A C 1
ATOM 1516 O O . ILE A 1 195 ? 10.492 -10.414 -13.672 1 98.94 195 ILE A O 1
ATOM 1520 N N . HIS A 1 196 ? 11.539 -10.422 -11.742 1 98.94 196 HIS A N 1
ATOM 1521 C CA . HIS A 1 196 ? 11.164 -11.797 -11.43 1 98.94 196 HIS A CA 1
ATOM 1522 C C . HIS A 1 196 ? 10.383 -11.875 -10.125 1 98.94 196 HIS A C 1
ATOM 1524 O O . HIS A 1 196 ? 10.914 -11.539 -9.062 1 98.94 196 HIS A O 1
ATOM 1530 N N . ASP A 1 197 ? 9.156 -12.273 -10.18 1 98.81 197 ASP A N 1
ATOM 1531 C CA . ASP A 1 197 ? 8.289 -12.477 -9.023 1 98.81 197 ASP A CA 1
ATOM 1532 C C . ASP A 1 197 ? 8.406 -13.906 -8.5 1 98.81 197 ASP A C 1
ATOM 1534 O O . ASP A 1 197 ? 7.965 -14.852 -9.156 1 98.81 197 ASP A O 1
ATOM 1538 N N . ASN A 1 198 ? 8.945 -14.039 -7.281 1 98.69 198 ASN A N 1
ATOM 1539 C CA . ASN A 1 198 ? 9.289 -15.375 -6.797 1 98.69 198 ASN A CA 1
ATOM 1540 C C . ASN A 1 198 ? 8.656 -15.656 -5.438 1 98.69 198 ASN A C 1
ATOM 1542 O O . ASN A 1 198 ? 9.352 -16.047 -4.496 1 98.69 198 ASN A O 1
ATOM 1546 N N . PRO A 1 199 ? 7.305 -15.523 -5.348 1 98.06 199 PRO A N 1
ATOM 1547 C CA . PRO A 1 199 ? 6.672 -15.789 -4.055 1 98.06 199 PRO A CA 1
ATOM 1548 C C . PRO A 1 199 ? 6.652 -17.281 -3.699 1 98.06 199 PRO A C 1
ATOM 1550 O O . PRO A 1 199 ? 6.406 -17.641 -2.545 1 98.06 199 PRO A O 1
ATOM 1553 N N . TYR A 1 200 ? 6.91 -18.188 -4.629 1 98.38 200 TYR A N 1
ATOM 1554 C CA . TYR A 1 200 ? 6.805 -19.625 -4.41 1 98.38 200 TYR A CA 1
ATOM 1555 C C . TYR A 1 200 ? 8.18 -20.266 -4.34 1 98.38 200 TYR A C 1
ATOM 1557 O O . TYR A 1 200 ? 8.328 -21.469 -4.613 1 98.38 200 TYR A O 1
ATOM 1565 N N . VAL A 1 201 ? 9.148 -19.531 -3.957 1 98.38 201 VAL A N 1
ATOM 1566 C CA . VAL A 1 201 ? 10.547 -19.938 -3.979 1 98.38 201 VAL A CA 1
ATOM 1567 C C . VAL A 1 201 ? 10.727 -21.219 -3.16 1 98.38 201 VAL A C 1
ATOM 1569 O O . VAL A 1 201 ? 11.555 -22.078 -3.494 1 98.38 201 VAL A O 1
ATOM 1572 N N . ASP A 1 202 ? 9.914 -21.469 -2.15 1 98.31 202 ASP A N 1
ATOM 1573 C CA . ASP A 1 202 ? 10.055 -22.609 -1.244 1 98.31 202 ASP A CA 1
ATOM 1574 C C . ASP A 1 202 ? 9.102 -23.734 -1.624 1 98.31 202 ASP A C 1
ATOM 1576 O O . ASP A 1 202 ? 9.016 -24.75 -0.925 1 98.31 202 ASP A O 1
ATOM 1580 N N . GLN A 1 203 ? 8.414 -23.609 -2.689 1 98.19 203 GLN A N 1
ATOM 1581 C CA . GLN A 1 203 ? 7.348 -24.562 -2.973 1 98.19 203 GLN A CA 1
ATOM 1582 C C . GLN A 1 203 ? 7.672 -25.406 -4.207 1 98.19 203 GLN A C 1
ATOM 1584 O O . GLN A 1 203 ? 6.77 -25.828 -4.93 1 98.19 203 GLN A O 1
ATOM 1589 N N . VAL A 1 204 ? 8.898 -25.578 -4.52 1 98.44 204 VAL A N 1
ATOM 1590 C CA . VAL A 1 204 ? 9.297 -26.562 -5.516 1 98.44 204 VAL A CA 1
ATOM 1591 C C . VAL A 1 204 ? 9.289 -27.953 -4.891 1 98.44 204 VAL A C 1
ATOM 1593 O O . VAL A 1 204 ? 9.695 -28.125 -3.734 1 98.44 204 VAL A O 1
ATOM 1596 N N . TYR A 1 205 ? 8.828 -28.953 -5.609 1 97.88 205 TYR A N 1
ATOM 1597 C CA . TYR A 1 205 ? 8.656 -30.281 -5.055 1 97.88 205 TYR A CA 1
ATOM 1598 C C . TYR A 1 205 ? 9.992 -31 -4.949 1 97.88 205 TYR A C 1
ATOM 1600 O O . TYR A 1 205 ? 10.18 -31.859 -4.078 1 97.88 205 TYR A O 1
ATOM 1608 N N . GLU A 1 206 ? 10.875 -30.672 -5.863 1 95.75 206 GLU A N 1
ATOM 1609 C CA . GLU A 1 206 ? 12.219 -31.234 -5.859 1 95.75 206 GLU A CA 1
ATOM 1610 C C . GLU A 1 206 ? 13.273 -30.172 -6.137 1 95.75 206 GLU A C 1
ATOM 1612 O O . GLU A 1 206 ? 13.062 -29.281 -6.969 1 95.75 206 GLU A O 1
ATOM 1617 N N . GLY A 1 207 ? 14.281 -30.203 -5.363 1 94.62 207 GLY A N 1
ATOM 1618 C CA . GLY A 1 207 ? 15.375 -29.281 -5.59 1 94.62 207 GLY A CA 1
ATOM 1619 C C . GLY A 1 207 ? 15.109 -27.891 -5.043 1 94.62 207 GLY A C 1
ATOM 1620 O O . GLY A 1 207 ? 14.461 -27.734 -4.008 1 94.62 207 GLY A O 1
ATOM 1621 N N . GLU A 1 208 ? 15.82 -26.891 -5.711 1 95.44 208 GLU A N 1
ATOM 1622 C CA . GLU A 1 208 ? 15.703 -25.484 -5.332 1 95.44 208 GLU A CA 1
ATOM 1623 C C . GLU A 1 208 ? 15.266 -24.625 -6.52 1 95.44 208 GLU A C 1
ATOM 1625 O O . GLU A 1 208 ? 15.617 -24.922 -7.664 1 95.44 208 GLU A O 1
ATOM 1630 N N . ALA A 1 209 ? 14.461 -23.688 -6.262 1 96.94 209 ALA A N 1
ATOM 1631 C CA . ALA A 1 209 ? 14.086 -22.75 -7.312 1 96.94 209 ALA A CA 1
ATOM 1632 C C . ALA A 1 209 ? 15.242 -21.812 -7.648 1 96.94 209 ALA A C 1
ATOM 1634 O O . ALA A 1 209 ? 15.852 -21.234 -6.75 1 96.94 209 ALA A O 1
ATOM 1635 N N . PRO A 1 210 ? 15.578 -21.656 -8.922 1 97.81 210 PRO A N 1
ATOM 1636 C CA . PRO A 1 210 ? 16.641 -20.703 -9.273 1 97.81 210 PRO A CA 1
ATOM 1637 C C . PRO A 1 210 ? 16.219 -19.25 -9.094 1 97.81 210 PRO A C 1
ATOM 1639 O O . PRO A 1 210 ? 15.023 -18.953 -9 1 97.81 210 PRO A O 1
ATOM 1642 N N . SER A 1 211 ? 17.156 -18.375 -8.977 1 98.5 211 SER A N 1
ATOM 1643 C CA . SER A 1 211 ? 16.984 -16.938 -8.875 1 98.5 211 SER A CA 1
ATOM 1644 C C . SER A 1 211 ? 17.812 -16.203 -9.93 1 98.5 211 SER A C 1
ATOM 1646 O O . SER A 1 211 ? 19.047 -16.266 -9.898 1 98.5 211 SER A O 1
ATOM 1648 N N . PRO A 1 212 ? 17.156 -15.5 -10.836 1 98.69 212 PRO A N 1
ATOM 1649 C CA . PRO A 1 212 ? 17.969 -14.781 -11.828 1 98.69 212 PRO A CA 1
ATOM 1650 C C . PRO A 1 212 ? 18.891 -13.734 -11.203 1 98.69 212 PRO A C 1
ATOM 1652 O O . PRO A 1 212 ? 19.922 -13.391 -11.789 1 98.69 212 PRO A O 1
ATOM 1655 N N . LEU A 1 213 ? 18.547 -13.242 -10.016 1 98.75 213 LEU A N 1
ATOM 1656 C CA . LEU A 1 213 ? 19.359 -12.242 -9.344 1 98.75 213 LEU A CA 1
ATOM 1657 C C . LEU A 1 213 ? 20.703 -12.828 -8.93 1 98.75 213 LEU A C 1
ATOM 1659 O O . LEU A 1 213 ? 21.672 -12.094 -8.711 1 98.75 213 LEU A O 1
ATOM 1663 N N . ALA A 1 214 ? 20.797 -14.133 -8.852 1 98.44 214 ALA A N 1
ATOM 1664 C CA . ALA A 1 214 ? 22.016 -14.805 -8.422 1 98.44 214 ALA A CA 1
ATOM 1665 C C . ALA A 1 214 ? 23 -14.984 -9.586 1 98.44 214 ALA A C 1
ATOM 1667 O O . ALA A 1 214 ? 24.141 -15.398 -9.391 1 98.44 214 ALA A O 1
ATOM 1668 N N . LEU A 1 215 ? 22.594 -14.664 -10.797 1 98.5 215 LEU A N 1
ATOM 1669 C CA . LEU A 1 215 ? 23.422 -14.828 -11.977 1 98.5 215 LEU A CA 1
ATOM 1670 C C . LEU A 1 215 ? 24.453 -13.711 -12.078 1 98.5 215 LEU A C 1
ATOM 1672 O O . LEU A 1 215 ? 24.203 -12.586 -11.641 1 98.5 215 LEU A O 1
ATOM 1676 N N . PRO A 1 216 ? 25.547 -14.008 -12.688 1 96.44 216 PRO A N 1
ATOM 1677 C CA . PRO A 1 216 ? 26.547 -12.953 -12.875 1 96.44 216 PRO A CA 1
ATOM 1678 C C . PRO A 1 216 ? 26.016 -11.781 -13.695 1 96.44 216 PRO A C 1
ATOM 1680 O O . PRO A 1 216 ? 25.422 -11.977 -14.75 1 96.44 216 PRO A O 1
ATOM 1683 N N . GLY A 1 217 ? 26.172 -10.617 -13.133 1 95.25 217 GLY A N 1
ATOM 1684 C CA . GLY A 1 217 ? 25.797 -9.398 -13.836 1 95.25 217 GLY A CA 1
ATOM 1685 C C . GLY A 1 217 ? 24.328 -9.047 -13.68 1 95.25 217 GLY A C 1
ATOM 1686 O O . GLY A 1 217 ? 23.859 -8.039 -14.227 1 95.25 217 GLY A O 1
ATOM 1687 N N . ALA A 1 218 ? 23.641 -9.828 -12.93 1 97.88 218 ALA A N 1
ATOM 1688 C CA . ALA A 1 218 ? 22.188 -9.648 -12.797 1 97.88 218 ALA A CA 1
ATOM 1689 C C . ALA A 1 218 ? 21.859 -8.391 -12.008 1 97.88 218 ALA A C 1
ATOM 1691 O O . ALA A 1 218 ? 20.844 -7.746 -12.25 1 97.88 218 ALA A O 1
ATOM 1692 N N . LYS A 1 219 ? 22.703 -7.941 -11.117 1 96.62 219 LYS A N 1
ATOM 1693 C CA . LYS A 1 219 ? 22.438 -6.855 -10.18 1 96.62 219 LYS A CA 1
ATOM 1694 C C . LYS A 1 219 ? 22.234 -5.531 -10.914 1 96.62 219 LYS A C 1
ATOM 1696 O O . LYS A 1 219 ? 21.672 -4.586 -10.352 1 96.62 219 LYS A O 1
ATOM 1701 N N . GLU A 1 220 ? 22.641 -5.457 -12.133 1 96.88 220 GLU A N 1
ATOM 1702 C CA . GLU A 1 220 ? 22.547 -4.219 -12.898 1 96.88 220 GLU A CA 1
ATOM 1703 C C . GLU A 1 220 ? 21.109 -3.959 -13.359 1 96.88 220 GLU A C 1
ATOM 1705 O O . GLU A 1 220 ? 20.734 -2.812 -13.617 1 96.88 220 GLU A O 1
ATOM 1710 N N . ARG A 1 221 ? 20.328 -5.086 -13.445 1 98.06 221 ARG A N 1
ATOM 1711 C CA . ARG A 1 221 ? 19.062 -4.816 -14.109 1 98.06 221 ARG A CA 1
ATOM 1712 C C . ARG A 1 221 ? 17.953 -5.691 -13.539 1 98.06 221 ARG A C 1
ATOM 1714 O O . ARG A 1 221 ? 16.781 -5.52 -13.875 1 98.06 221 ARG A O 1
ATOM 1721 N N . VAL A 1 222 ? 18.25 -6.59 -12.586 1 98.88 222 VAL A N 1
ATOM 1722 C CA . VAL A 1 222 ? 17.266 -7.543 -12.094 1 98.88 222 VAL A CA 1
ATOM 1723 C C . VAL A 1 222 ? 16.688 -7.055 -10.758 1 98.88 222 VAL A C 1
ATOM 1725 O O . VAL A 1 222 ? 17.438 -6.566 -9.906 1 98.88 222 VAL A O 1
ATOM 1728 N N . VAL A 1 223 ? 15.438 -7.117 -10.625 1 98.94 223 VAL A N 1
ATOM 1729 C CA . VAL A 1 223 ? 14.758 -7.016 -9.336 1 98.94 223 VAL A CA 1
ATOM 1730 C C . VAL A 1 223 ? 13.922 -8.273 -9.094 1 98.94 223 VAL A C 1
ATOM 1732 O O . VAL A 1 223 ? 13.164 -8.703 -9.977 1 98.94 223 VAL A O 1
ATOM 1735 N N . GLU A 1 224 ? 14.07 -8.859 -7.996 1 98.94 224 GLU A N 1
ATOM 1736 C CA . GLU A 1 224 ? 13.336 -10.055 -7.625 1 98.94 224 GLU A CA 1
ATOM 1737 C C . GLU A 1 224 ? 12.477 -9.82 -6.383 1 98.94 224 GLU A C 1
ATOM 1739 O O . GLU A 1 224 ? 12.93 -9.18 -5.43 1 98.94 224 GLU A O 1
ATOM 1744 N N . PHE A 1 225 ? 11.273 -10.305 -6.422 1 98.88 225 PHE A N 1
ATOM 1745 C CA . PHE A 1 225 ? 10.328 -10.125 -5.328 1 98.88 225 PHE A CA 1
ATOM 1746 C C . PHE A 1 225 ? 10.125 -11.43 -4.566 1 98.88 225 PHE A C 1
ATOM 1748 O O . PHE A 1 225 ? 10.031 -12.5 -5.172 1 98.88 225 PHE A O 1
ATOM 1755 N N . PHE A 1 226 ? 10.086 -11.312 -3.277 1 98.75 226 PHE A N 1
ATOM 1756 C CA . PHE A 1 226 ? 9.82 -12.422 -2.371 1 98.75 226 PHE A CA 1
ATOM 1757 C C . PHE A 1 226 ? 8.695 -12.07 -1.405 1 98.75 226 PHE A C 1
ATOM 1759 O O . PHE A 1 226 ? 8.422 -10.891 -1.161 1 98.75 226 PHE A O 1
ATOM 1766 N N . SER A 1 227 ? 8.016 -13.062 -0.925 1 97 227 SER A N 1
ATOM 1767 C CA . SER A 1 227 ? 6.859 -12.875 -0.052 1 97 227 SER A CA 1
ATOM 1768 C C . SER A 1 227 ? 6.891 -13.844 1.123 1 97 227 SER A C 1
ATOM 1770 O O . SER A 1 227 ? 7.445 -14.945 1.015 1 97 227 SER A O 1
ATOM 1772 N N . LEU A 1 228 ? 6.332 -13.484 2.23 1 98.19 228 LEU A N 1
ATOM 1773 C CA . LEU A 1 228 ? 6.203 -14.375 3.375 1 98.19 228 LEU A CA 1
ATOM 1774 C C . LEU A 1 228 ? 4.855 -15.086 3.365 1 98.19 228 LEU A C 1
ATOM 1776 O O . LEU A 1 228 ? 4.598 -15.961 4.199 1 98.19 228 LEU A O 1
ATOM 1780 N N . SER A 1 229 ? 4.027 -14.75 2.406 1 96.69 229 SER A N 1
ATOM 1781 C CA . SER A 1 229 ? 2.656 -15.242 2.338 1 96.69 229 SER A CA 1
ATOM 1782 C C . SER A 1 229 ? 2.621 -16.734 2.062 1 96.69 229 SER A C 1
ATOM 1784 O O . SER A 1 229 ? 1.751 -17.453 2.572 1 96.69 229 SER A O 1
ATOM 1786 N N . LYS A 1 230 ? 3.562 -17.156 1.178 1 96.88 230 LYS A N 1
ATOM 1787 C CA . LYS A 1 230 ? 3.457 -18.516 0.657 1 96.88 230 LYS A CA 1
ATOM 1788 C C . LYS A 1 230 ? 4.422 -19.453 1.375 1 96.88 230 LYS A C 1
ATOM 1790 O O . LYS A 1 230 ? 4.023 -20.516 1.856 1 96.88 230 LYS A O 1
ATOM 1795 N N . SER A 1 231 ? 5.629 -18.984 1.57 1 97.5 231 SER A N 1
ATOM 1796 C CA . SER A 1 231 ? 6.652 -19.812 2.193 1 97.5 231 SER A CA 1
ATOM 1797 C C . SER A 1 231 ? 6.324 -20.094 3.656 1 97.5 231 SER A C 1
ATOM 1799 O O . SER A 1 231 ? 6.637 -21.172 4.176 1 97.5 231 SER A O 1
ATOM 1801 N N . TYR A 1 232 ? 5.688 -19.156 4.332 1 98.44 232 TYR A N 1
ATOM 1802 C CA . TYR A 1 232 ? 5.539 -19.25 5.777 1 98.44 232 TYR A CA 1
ATOM 1803 C C . TYR A 1 232 ? 4.07 -19.172 6.184 1 98.44 232 TYR A C 1
ATOM 1805 O O . TYR A 1 232 ? 3.75 -19.078 7.371 1 98.44 232 TYR A O 1
ATOM 1813 N N . ASN A 1 233 ? 3.178 -19.188 5.203 1 98 233 ASN A N 1
ATOM 1814 C CA . ASN A 1 233 ? 1.737 -19.188 5.438 1 98 233 ASN A CA 1
ATOM 1815 C C . ASN A 1 233 ? 1.311 -17.969 6.27 1 98 233 ASN A C 1
ATOM 1817 O O . ASN A 1 233 ? 0.534 -18.109 7.219 1 98 233 ASN A O 1
ATOM 1821 N N . LEU A 1 234 ? 1.835 -16.812 5.91 1 98.06 234 LEU A N 1
ATOM 1822 C CA . LEU A 1 234 ? 1.573 -15.57 6.629 1 98.06 234 LEU A CA 1
ATOM 1823 C C . LEU A 1 234 ? 0.907 -14.547 5.715 1 98.06 234 LEU A C 1
ATOM 1825 O O . LEU A 1 234 ? 1.262 -13.367 5.738 1 98.06 234 LEU A O 1
ATOM 1829 N N . ALA A 1 235 ? -0.045 -15.016 4.898 1 96.69 235 ALA A N 1
ATOM 1830 C CA . ALA A 1 235 ? -0.624 -14.219 3.822 1 96.69 235 ALA A CA 1
ATOM 1831 C C . ALA A 1 235 ? -1.288 -12.953 4.371 1 96.69 235 ALA A C 1
ATOM 1833 O O . ALA A 1 235 ? -1.183 -11.883 3.773 1 96.69 235 ALA A O 1
ATOM 1834 N N . GLY A 1 236 ? -1.903 -13.031 5.492 1 96.56 236 GLY A N 1
ATOM 1835 C CA . GLY A 1 236 ? -2.674 -11.922 6.023 1 96.56 236 GLY A CA 1
ATOM 1836 C C . GLY A 1 236 ? -1.809 -10.766 6.496 1 96.56 236 GLY A C 1
ATOM 1837 O O . GLY A 1 236 ? -2.281 -9.633 6.602 1 96.56 236 GLY A O 1
ATOM 1838 N N . PHE A 1 237 ? -0.539 -11 6.727 1 97.88 237 PHE A N 1
ATOM 1839 C CA . PHE A 1 237 ? 0.33 -10.008 7.344 1 97.88 237 PHE A CA 1
ATOM 1840 C C . PHE A 1 237 ? 0.967 -9.117 6.285 1 97.88 237 PHE A C 1
ATOM 1842 O O . PHE A 1 237 ? 1.563 -8.086 6.613 1 97.88 237 PHE A O 1
ATOM 1849 N N . ARG A 1 238 ? 0.84 -9.469 5.035 1 96.94 238 ARG A N 1
ATOM 1850 C CA . ARG A 1 238 ? 1.212 -8.656 3.881 1 96.94 238 ARG A CA 1
ATOM 1851 C C . ARG A 1 238 ? 2.652 -8.164 3.998 1 96.94 238 ARG A C 1
ATOM 1853 O O . ARG A 1 238 ? 2.91 -6.961 3.943 1 96.94 238 ARG A O 1
ATOM 1860 N N . LEU A 1 239 ? 3.576 -9.055 4.074 1 98.38 239 LEU A N 1
ATOM 1861 C CA . LEU A 1 239 ? 4.984 -8.688 4.137 1 98.38 239 LEU A CA 1
ATOM 1862 C C . LEU A 1 239 ? 5.777 -9.375 3.033 1 98.38 239 LEU A C 1
ATOM 1864 O O . LEU A 1 239 ? 5.578 -10.562 2.77 1 98.38 239 LEU A O 1
ATOM 1868 N N . GLY A 1 240 ? 6.512 -8.641 2.322 1 98.25 240 GLY A N 1
ATOM 1869 C CA . GLY A 1 240 ? 7.469 -9.102 1.333 1 98.25 240 GLY A CA 1
ATOM 1870 C C . GLY A 1 240 ? 8.688 -8.211 1.221 1 98.25 240 GLY A C 1
ATOM 1871 O O . GLY A 1 240 ? 8.898 -7.324 2.053 1 98.25 240 GLY A O 1
ATOM 1872 N N . PHE A 1 241 ? 9.531 -8.508 0.285 1 98.88 241 PHE A N 1
ATOM 1873 C CA . PHE A 1 241 ? 10.703 -7.672 0.051 1 98.88 241 PHE A CA 1
ATOM 1874 C C . PHE A 1 241 ? 11.188 -7.812 -1.387 1 98.88 241 PHE A C 1
ATOM 1876 O O . PHE A 1 241 ? 10.891 -8.805 -2.053 1 98.88 241 PHE A O 1
ATOM 1883 N N . ALA A 1 242 ? 11.805 -6.82 -1.824 1 98.88 242 ALA A N 1
ATOM 1884 C CA . ALA A 1 242 ? 12.477 -6.793 -3.123 1 98.88 242 ALA A CA 1
ATOM 1885 C C . ALA A 1 242 ? 13.992 -6.773 -2.959 1 98.88 242 ALA A C 1
ATOM 1887 O O . ALA A 1 242 ? 14.516 -6.102 -2.07 1 98.88 242 ALA A O 1
ATOM 1888 N N . LEU A 1 243 ? 14.656 -7.484 -3.752 1 98.94 243 LEU A N 1
ATOM 1889 C CA . LEU A 1 243 ? 16.109 -7.5 -3.846 1 98.94 243 LEU A CA 1
ATOM 1890 C C . LEU A 1 243 ? 16.578 -7.234 -5.277 1 98.94 243 LEU A C 1
ATOM 1892 O O . LEU A 1 243 ? 15.953 -7.727 -6.227 1 98.94 243 LEU A O 1
ATOM 1896 N N . GLY A 1 244 ? 17.656 -6.5 -5.441 1 98.75 244 GLY A N 1
ATOM 1897 C CA . GLY A 1 244 ? 18.188 -6.414 -6.789 1 98.75 244 GLY A CA 1
ATOM 1898 C C . GLY A 1 244 ? 18.891 -5.098 -7.066 1 98.75 244 GLY A C 1
ATOM 1899 O O . GLY A 1 244 ? 19.609 -4.582 -6.207 1 98.75 244 GLY A O 1
ATOM 1900 N N . SER A 1 245 ? 18.766 -4.527 -8.312 1 98.75 245 SER A N 1
ATOM 1901 C CA . SER A 1 245 ? 19.453 -3.344 -8.812 1 98.75 245 SER A CA 1
ATOM 1902 C C . SER A 1 245 ? 19.281 -2.158 -7.871 1 98.75 245 SER A C 1
ATOM 1904 O O . SER A 1 245 ? 18.156 -1.751 -7.578 1 98.75 245 SER A O 1
ATOM 1906 N N . GLU A 1 246 ? 20.438 -1.632 -7.488 1 98.38 246 GLU A N 1
ATOM 1907 C CA . GLU A 1 246 ? 20.422 -0.452 -6.629 1 98.38 246 GLU A CA 1
ATOM 1908 C C . GLU A 1 246 ? 19.594 0.673 -7.246 1 98.38 246 GLU A C 1
ATOM 1910 O O . GLU A 1 246 ? 18.812 1.333 -6.555 1 98.38 246 GLU A O 1
ATOM 1915 N N . GLU A 1 247 ? 19.75 0.84 -8.484 1 98.12 247 GLU A N 1
ATOM 1916 C CA . GLU A 1 247 ? 19.016 1.899 -9.18 1 98.12 247 GLU A CA 1
ATOM 1917 C C . GLU A 1 247 ? 17.516 1.663 -9.125 1 98.12 247 GLU A C 1
ATOM 1919 O O . GLU A 1 247 ? 16.75 2.564 -8.766 1 98.12 247 GLU A O 1
ATOM 1924 N N . ALA A 1 248 ? 17.094 0.439 -9.461 1 98.5 248 ALA A N 1
ATOM 1925 C CA . ALA A 1 248 ? 15.664 0.112 -9.492 1 98.5 248 ALA A CA 1
ATOM 1926 C C . ALA A 1 248 ? 15.062 0.174 -8.094 1 98.5 248 ALA A C 1
ATOM 1928 O O . ALA A 1 248 ? 13.961 0.705 -7.902 1 98.5 248 ALA A O 1
ATOM 1929 N N . ILE A 1 249 ? 15.812 -0.337 -7.109 1 98.56 249 ILE A N 1
ATOM 1930 C CA . ILE A 1 249 ? 15.359 -0.328 -5.723 1 98.56 249 ILE A CA 1
ATOM 1931 C C . ILE A 1 249 ? 15.211 1.112 -5.234 1 98.56 249 ILE A C 1
ATOM 1933 O O . ILE A 1 249 ? 14.242 1.449 -4.555 1 98.56 249 ILE A O 1
ATOM 1937 N N . GLY A 1 250 ? 16.188 1.967 -5.59 1 97 250 GLY A N 1
ATOM 1938 C CA . GLY A 1 250 ? 16.094 3.371 -5.223 1 97 250 GLY A CA 1
ATOM 1939 C C . GLY A 1 250 ? 14.883 4.07 -5.801 1 97 250 GLY A C 1
ATOM 1940 O O . GLY A 1 250 ? 14.211 4.836 -5.102 1 97 250 GLY A O 1
ATOM 1941 N N . ARG A 1 251 ? 14.586 3.807 -7.059 1 97.69 251 ARG A N 1
ATOM 1942 C CA . ARG A 1 251 ? 13.414 4.387 -7.699 1 97.69 251 ARG A CA 1
ATOM 1943 C C . ARG A 1 251 ? 12.133 3.883 -7.051 1 97.69 251 ARG A C 1
ATOM 1945 O O . ARG A 1 251 ? 11.203 4.66 -6.812 1 97.69 251 ARG A O 1
ATOM 1952 N N . LEU A 1 252 ? 12.141 2.574 -6.785 1 97.94 252 LEU A N 1
ATOM 1953 C CA . LEU A 1 252 ? 10.992 1.98 -6.117 1 97.94 252 LEU A CA 1
ATOM 1954 C C . LEU A 1 252 ? 10.758 2.625 -4.754 1 97.94 252 LEU A C 1
ATOM 1956 O O . LEU A 1 252 ? 9.617 2.928 -4.391 1 97.94 252 LEU A O 1
ATOM 1960 N N . GLU A 1 253 ? 11.805 2.83 -4.039 1 96.56 253 GLU A N 1
ATOM 1961 C CA . GLU A 1 253 ? 11.727 3.43 -2.711 1 96.56 253 GLU A CA 1
ATOM 1962 C C . GLU A 1 253 ? 11.141 4.836 -2.775 1 96.56 253 GLU A C 1
ATOM 1964 O O . GLU A 1 253 ? 10.328 5.215 -1.924 1 96.56 253 GLU A O 1
ATOM 1969 N N . ARG A 1 254 ? 11.508 5.613 -3.732 1 96.12 254 ARG A N 1
ATOM 1970 C CA . ARG A 1 254 ? 11.008 6.977 -3.885 1 96.12 254 ARG A CA 1
ATOM 1971 C C . ARG A 1 254 ? 9.516 6.977 -4.227 1 96.12 254 ARG A C 1
ATOM 1973 O O . ARG A 1 254 ? 8.758 7.801 -3.717 1 96.12 254 ARG A O 1
ATOM 1980 N N . VAL A 1 255 ? 9.094 6.016 -5.039 1 97.62 255 VAL A N 1
ATOM 1981 C CA . VAL A 1 255 ? 7.676 5.891 -5.375 1 97.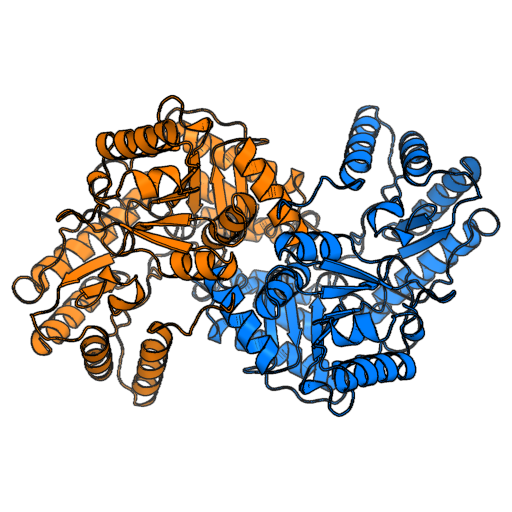62 255 VAL A CA 1
ATOM 1982 C C . VAL A 1 255 ? 6.891 5.457 -4.141 1 97.62 255 VAL A C 1
ATOM 1984 O O . VAL A 1 255 ? 5.883 6.074 -3.791 1 97.62 255 VAL A O 1
ATOM 1987 N N . LYS A 1 256 ? 7.41 4.473 -3.479 1 96.25 256 LYS A N 1
ATOM 1988 C CA . LYS A 1 256 ? 6.742 3.984 -2.275 1 96.25 256 LYS A CA 1
ATOM 1989 C C . LYS A 1 256 ? 6.695 5.066 -1.199 1 96.25 256 LYS A C 1
ATOM 1991 O O . LYS A 1 256 ? 5.719 5.164 -0.453 1 96.25 256 LYS A O 1
ATOM 1996 N N . GLY A 1 257 ? 7.734 5.875 -1.152 1 93.81 257 GLY A N 1
ATOM 1997 C CA . GLY A 1 257 ? 7.863 6.879 -0.11 1 93.81 257 GLY A CA 1
ATOM 1998 C C . GLY A 1 257 ? 6.734 7.891 -0.113 1 93.81 257 GLY A C 1
ATOM 1999 O O . GLY A 1 257 ? 6.375 8.43 0.935 1 93.81 257 GLY A O 1
ATOM 2000 N N . VAL A 1 258 ? 6.113 8.094 -1.253 1 95.31 258 VAL A N 1
ATOM 2001 C CA . VAL A 1 258 ? 5.047 9.086 -1.32 1 95.31 258 VAL A CA 1
ATOM 2002 C C . VAL A 1 258 ? 3.689 8.391 -1.247 1 95.31 258 VAL A C 1
ATOM 2004 O O . VAL A 1 258 ? 2.656 9.055 -1.112 1 95.31 258 VAL A O 1
ATOM 2007 N N . ILE A 1 259 ? 3.67 7.062 -1.294 1 96.25 259 ILE A N 1
ATOM 2008 C CA . ILE A 1 259 ? 2.418 6.316 -1.302 1 96.25 259 ILE A CA 1
ATOM 2009 C C . ILE A 1 259 ? 2.188 5.68 0.068 1 96.25 259 ILE A C 1
ATOM 2011 O O . ILE A 1 259 ? 1.066 5.688 0.581 1 96.25 259 ILE A O 1
ATOM 2015 N N . ASP A 1 260 ? 3.316 5.152 0.603 1 90 260 ASP A N 1
ATOM 2016 C CA . ASP A 1 260 ? 3.127 4.516 1.902 1 90 260 ASP A CA 1
ATOM 2017 C C . ASP A 1 260 ? 4.359 4.688 2.785 1 90 260 ASP A C 1
ATOM 2019 O O . ASP A 1 260 ? 5.348 5.297 2.367 1 90 260 ASP A O 1
ATOM 2023 N N . PHE A 1 261 ? 4.32 4.309 4.215 1 82.75 261 PHE A N 1
ATOM 2024 C CA . PHE A 1 261 ? 5.375 4.445 5.211 1 82.75 261 PHE A CA 1
ATOM 2025 C C . PHE A 1 261 ? 5.906 3.08 5.629 1 82.75 261 PHE A C 1
ATOM 2027 O O . PHE A 1 261 ? 6.391 2.914 6.75 1 82.75 261 PHE A O 1
ATOM 2034 N N . ASN A 1 262 ? 5.793 2.143 5.004 1 92.5 262 ASN A N 1
ATOM 2035 C CA . ASN A 1 262 ? 6.285 0.809 5.332 1 92.5 262 ASN A CA 1
ATOM 2036 C C . ASN A 1 262 ? 5.309 0.065 6.242 1 92.5 262 ASN A C 1
ATOM 2038 O O . ASN A 1 262 ? 4.355 0.655 6.754 1 92.5 262 ASN A O 1
ATOM 2042 N N . PRO A 1 263 ? 5.531 -1.203 6.465 1 96.19 263 PRO A N 1
ATOM 2043 C CA . PRO A 1 263 ? 4.66 -1.995 7.336 1 96.19 263 PRO A CA 1
ATOM 2044 C C . PRO A 1 263 ? 4.84 -1.66 8.812 1 96.19 263 PRO A C 1
ATOM 2046 O O . PRO A 1 263 ? 5.863 -1.088 9.203 1 96.19 263 PRO A O 1
ATOM 2049 N N . TYR A 1 264 ? 3.828 -2.023 9.625 1 97.56 264 TYR A N 1
ATOM 2050 C CA . TYR A 1 264 ? 3.918 -1.95 11.078 1 97.56 264 TYR A CA 1
ATOM 2051 C C . TYR A 1 264 ? 5.176 -2.648 11.578 1 97.56 264 TYR A C 1
ATOM 2053 O O . TYR A 1 264 ? 5.477 -3.773 11.172 1 97.56 264 TYR A O 1
ATOM 2061 N N . ALA A 1 265 ? 5.902 -2.033 12.484 1 98.12 265 ALA A N 1
ATOM 2062 C CA . ALA A 1 265 ? 7.176 -2.527 13.008 1 98.12 265 ALA A CA 1
ATOM 2063 C C . ALA A 1 265 ? 7.027 -3.941 13.562 1 98.12 265 ALA A C 1
ATOM 2065 O O . ALA A 1 265 ? 7.953 -4.75 13.461 1 98.12 265 ALA A O 1
ATOM 2066 N N . GLY A 1 266 ? 5.887 -4.203 14.203 1 98.5 266 GLY A N 1
ATOM 2067 C CA . GLY A 1 266 ? 5.648 -5.547 14.711 1 98.5 266 GLY A CA 1
ATOM 2068 C C . GLY A 1 266 ? 5.629 -6.602 13.617 1 98.5 266 GLY A C 1
ATOM 2069 O O . GLY A 1 266 ? 6.125 -7.711 13.805 1 98.5 266 GLY A O 1
ATOM 2070 N N . ILE A 1 267 ? 5.09 -6.285 12.477 1 98.62 267 ILE A N 1
ATOM 2071 C CA . ILE A 1 267 ? 5.043 -7.207 11.352 1 98.62 267 ILE A CA 1
ATOM 2072 C C . ILE A 1 267 ? 6.449 -7.422 10.797 1 98.62 267 ILE A C 1
ATOM 2074 O O . ILE A 1 267 ? 6.797 -8.531 10.375 1 98.62 267 ILE A O 1
ATOM 2078 N N . LEU A 1 268 ? 7.27 -6.363 10.82 1 98.75 268 LEU A N 1
ATOM 2079 C CA . LEU A 1 268 ? 8.656 -6.516 10.398 1 98.75 268 LEU A CA 1
ATOM 2080 C C . LEU A 1 268 ? 9.406 -7.473 11.32 1 98.75 268 LEU A C 1
ATOM 2082 O O . LEU A 1 268 ? 10.203 -8.297 10.852 1 98.75 268 LEU A O 1
ATOM 2086 N N . ARG A 1 269 ? 9.148 -7.406 12.617 1 98.69 269 ARG A N 1
ATOM 2087 C CA . ARG A 1 269 ? 9.758 -8.336 13.562 1 98.69 269 ARG A CA 1
ATOM 2088 C C . ARG A 1 269 ? 9.289 -9.766 13.312 1 98.69 269 ARG A C 1
ATOM 2090 O O . ARG A 1 269 ? 10.07 -10.711 13.414 1 98.69 269 ARG A O 1
ATOM 2097 N N . LEU A 1 270 ? 7.973 -9.906 13.039 1 98.81 270 LEU A N 1
ATOM 2098 C CA . LEU A 1 270 ? 7.441 -11.18 12.57 1 98.81 270 LEU A CA 1
ATOM 2099 C C . LEU A 1 270 ? 8.234 -11.695 11.375 1 98.81 270 LEU A C 1
ATOM 2101 O O . LEU A 1 270 ? 8.586 -12.883 11.328 1 98.81 270 LEU A O 1
ATOM 2105 N N . GLY A 1 271 ? 8.562 -10.812 10.445 1 98.88 271 GLY A N 1
ATOM 2106 C CA . GLY A 1 271 ? 9.297 -11.18 9.25 1 98.88 271 GLY A CA 1
ATOM 2107 C C . GLY A 1 271 ? 10.703 -11.664 9.539 1 98.88 271 GLY A C 1
ATOM 2108 O O . GLY A 1 271 ? 11.172 -12.625 8.93 1 98.88 271 GLY A O 1
ATOM 2109 N N . VAL A 1 272 ? 11.383 -11.008 10.477 1 98.88 272 VAL A N 1
ATOM 2110 C CA . VAL A 1 272 ? 12.727 -11.422 10.867 1 98.88 272 VAL A CA 1
ATOM 2111 C C . VAL A 1 272 ? 12.695 -12.859 11.375 1 98.88 272 VAL A C 1
ATOM 2113 O O . VAL A 1 272 ? 13.508 -13.688 10.969 1 98.88 272 VAL A O 1
ATOM 2116 N N . ALA A 1 273 ? 11.711 -13.133 12.234 1 98.88 273 ALA A N 1
ATOM 2117 C CA . ALA A 1 273 ? 11.57 -14.477 12.789 1 98.88 273 ALA A CA 1
ATOM 2118 C C . ALA A 1 273 ? 11.227 -15.492 11.703 1 98.88 273 ALA A C 1
ATOM 2120 O O . ALA A 1 273 ? 11.711 -16.625 11.719 1 98.88 273 ALA A O 1
ATOM 2121 N N . ALA A 1 274 ? 10.398 -15.117 10.766 1 98.88 274 ALA A N 1
ATOM 2122 C CA . ALA A 1 274 ? 9.984 -16 9.68 1 98.88 274 ALA A CA 1
ATOM 2123 C C . ALA A 1 274 ? 11.188 -16.406 8.828 1 98.88 274 ALA A C 1
ATOM 2125 O O . ALA A 1 274 ? 11.328 -17.578 8.469 1 98.88 274 ALA A O 1
ATOM 2126 N N . LEU A 1 275 ? 12.094 -15.445 8.547 1 98.81 275 LEU A N 1
ATOM 2127 C CA . LEU A 1 275 ? 13.234 -15.695 7.668 1 98.81 275 LEU A CA 1
ATOM 2128 C C . LEU A 1 275 ? 14.281 -16.562 8.359 1 98.81 275 LEU A C 1
ATOM 2130 O O . LEU A 1 275 ? 15.203 -17.062 7.719 1 98.81 275 LEU A O 1
ATOM 2134 N N . GLN A 1 276 ? 14.078 -16.781 9.648 1 98.25 276 GLN A N 1
ATOM 2135 C CA . GLN A 1 276 ? 14.969 -17.656 10.414 1 98.25 276 GLN A CA 1
ATOM 2136 C C . GLN A 1 276 ? 14.367 -19.047 10.57 1 98.25 276 GLN A C 1
ATOM 2138 O O . GLN A 1 276 ? 15 -19.938 11.156 1 98.25 276 GLN A O 1
ATOM 2143 N N . THR A 1 277 ? 13.203 -19.281 10.062 1 98.06 277 THR A N 1
ATOM 2144 C CA . THR A 1 277 ? 12.562 -20.594 10.117 1 98.06 277 THR A CA 1
ATOM 2145 C C . THR A 1 277 ? 13.445 -21.656 9.477 1 98.06 277 THR A C 1
ATOM 2147 O O . THR A 1 277 ? 13.953 -21.469 8.367 1 98.06 277 THR A O 1
ATOM 2150 N N . PRO A 1 278 ? 13.617 -22.781 10.141 1 96.62 278 PRO A N 1
ATOM 2151 C CA . PRO A 1 278 ? 14.414 -23.859 9.539 1 96.62 278 PRO A CA 1
ATOM 2152 C C . PRO A 1 278 ? 13.852 -24.328 8.203 1 96.62 278 PRO A C 1
ATOM 2154 O O . PRO A 1 278 ? 12.633 -24.406 8.031 1 96.62 278 PRO A O 1
ATOM 2157 N N . ARG A 1 279 ? 14.719 -24.656 7.312 1 95.25 279 ARG A N 1
ATOM 2158 C CA . ARG A 1 279 ? 14.359 -25.047 5.957 1 95.25 279 ARG A CA 1
ATOM 2159 C C . ARG A 1 279 ? 13.477 -26.297 5.961 1 95.25 279 ARG A C 1
ATOM 2161 O O . ARG A 1 279 ? 12.633 -26.469 5.082 1 95.25 279 ARG A O 1
ATOM 2168 N N . GLU A 1 280 ? 13.648 -27.109 6.938 1 96.62 280 GLU A N 1
ATOM 2169 C CA . GLU A 1 280 ? 12.859 -28.344 7.047 1 96.62 280 GLU A CA 1
ATOM 2170 C C . GLU A 1 280 ? 11.375 -28.031 7.152 1 96.62 280 GLU A C 1
ATOM 2172 O O . GLU A 1 280 ? 10.539 -28.797 6.645 1 96.62 280 GLU A O 1
ATOM 2177 N N . VAL A 1 281 ? 11.07 -26.953 7.77 1 97.75 281 VAL A N 1
ATOM 2178 C CA . VAL A 1 281 ? 9.672 -26.562 7.941 1 97.75 281 VAL A CA 1
ATOM 2179 C C . VAL A 1 281 ? 9.07 -26.172 6.594 1 97.75 281 VAL A C 1
ATOM 2181 O O . VAL A 1 281 ? 8.008 -26.672 6.211 1 97.75 281 VAL A O 1
ATOM 2184 N N . THR A 1 282 ? 9.734 -25.312 5.809 1 97.5 282 THR A N 1
ATOM 2185 C CA . THR A 1 282 ? 9.219 -24.891 4.516 1 97.5 282 THR A CA 1
ATOM 2186 C C . THR A 1 282 ? 9.203 -26.047 3.527 1 97.5 282 THR A C 1
ATOM 2188 O O . THR A 1 282 ? 8.289 -26.156 2.707 1 97.5 282 THR A O 1
ATOM 2191 N N . ARG A 1 283 ? 10.18 -26.906 3.615 1 97.56 283 ARG A N 1
ATOM 2192 C CA . ARG A 1 283 ? 10.188 -28.109 2.785 1 97.56 283 ARG A CA 1
ATOM 2193 C C . ARG A 1 283 ? 9.016 -29.031 3.135 1 97.56 283 ARG A C 1
ATOM 2195 O O . ARG A 1 283 ? 8.453 -29.688 2.258 1 97.56 283 ARG A O 1
ATOM 2202 N N . GLY A 1 284 ? 8.719 -29.062 4.426 1 98.12 284 GLY A N 1
ATOM 2203 C CA . GLY A 1 284 ? 7.543 -29.812 4.848 1 98.12 284 GLY A CA 1
ATOM 2204 C C . GLY A 1 284 ? 6.258 -29.328 4.203 1 98.12 284 GLY A C 1
ATOM 2205 O O . GLY A 1 284 ? 5.43 -30.125 3.77 1 98.12 284 GLY A O 1
ATOM 2206 N N . TYR A 1 285 ? 6.09 -28.031 4.156 1 98.31 285 TYR A N 1
ATOM 2207 C CA . TYR A 1 285 ? 4.926 -27.484 3.48 1 98.31 285 TYR A CA 1
ATOM 2208 C C . TYR A 1 285 ? 4.898 -27.875 2.012 1 98.31 285 TYR A C 1
ATOM 2210 O O . TYR A 1 285 ? 3.855 -28.281 1.489 1 98.31 285 TYR A O 1
ATOM 2218 N N . ALA A 1 286 ? 6.07 -27.797 1.348 1 98.38 286 ALA A N 1
ATOM 2219 C CA . ALA A 1 286 ? 6.164 -28.156 -0.066 1 98.38 286 ALA A CA 1
ATOM 2220 C C . ALA A 1 286 ? 5.789 -29.609 -0.292 1 98.38 286 ALA A C 1
ATOM 2222 O O . ALA A 1 286 ? 5.172 -29.953 -1.305 1 98.38 286 ALA A O 1
ATOM 2223 N N . GLN A 1 287 ? 6.145 -30.406 0.625 1 98.31 287 GLN A N 1
ATOM 2224 C CA . GLN A 1 287 ? 5.844 -31.828 0.502 1 98.31 287 GLN A CA 1
ATOM 2225 C C . GLN A 1 287 ? 4.344 -32.094 0.631 1 98.31 287 GLN A C 1
ATOM 2227 O O . GLN A 1 287 ? 3.803 -32.969 -0.028 1 98.31 287 GLN A O 1
ATOM 2232 N N . VAL A 1 288 ? 3.697 -31.359 1.485 1 98.69 288 VAL A N 1
ATOM 2233 C CA . VAL A 1 288 ? 2.246 -31.469 1.591 1 98.69 288 VAL A CA 1
ATOM 2234 C C . VAL A 1 288 ? 1.604 -31.125 0.247 1 98.69 288 VAL A C 1
ATOM 2236 O O . VAL A 1 288 ? 0.743 -31.859 -0.239 1 98.69 288 VAL A O 1
ATOM 2239 N N . TYR A 1 289 ? 2.049 -30.062 -0.378 1 98.69 289 TYR A N 1
ATOM 2240 C CA . TYR A 1 289 ? 1.495 -29.672 -1.669 1 98.69 289 TYR A CA 1
ATOM 2241 C C . TYR A 1 289 ? 1.841 -30.688 -2.746 1 98.69 289 TYR A C 1
ATOM 2243 O O . TYR A 1 289 ? 1.034 -30.953 -3.639 1 98.69 289 TYR A O 1
ATOM 2251 N N . ARG A 1 290 ? 3.037 -31.234 -2.625 1 98.69 290 ARG A N 1
ATOM 2252 C CA . ARG A 1 290 ? 3.418 -32.281 -3.568 1 98.69 290 ARG A CA 1
ATOM 2253 C C . ARG A 1 290 ? 2.471 -33.469 -3.479 1 98.69 290 ARG A C 1
ATOM 2255 O O . ARG A 1 290 ? 1.989 -33.969 -4.5 1 98.69 290 ARG A O 1
ATOM 2262 N N . GLU A 1 291 ? 2.232 -33.906 -2.305 1 98.69 291 GLU A N 1
ATOM 2263 C CA . GLU A 1 291 ? 1.328 -35.031 -2.098 1 98.69 291 GLU A CA 1
ATOM 2264 C C . GLU A 1 291 ? -0.071 -34.719 -2.621 1 98.69 291 GLU A C 1
ATOM 2266 O O . GLU A 1 291 ? -0.684 -35.531 -3.301 1 98.69 291 GLU A O 1
ATOM 2271 N N . ARG A 1 292 ? -0.549 -33.562 -2.314 1 98.88 292 ARG A N 1
ATOM 2272 C CA . ARG A 1 292 ? -1.868 -33.156 -2.77 1 98.88 292 ARG A CA 1
ATOM 2273 C C . ARG A 1 292 ? -1.918 -33.062 -4.293 1 98.88 292 ARG A C 1
ATOM 2275 O O . ARG A 1 292 ? -2.896 -33.469 -4.91 1 98.88 292 ARG A O 1
ATOM 2282 N N . ALA A 1 293 ? -0.856 -32.531 -4.848 1 98.75 293 ALA A N 1
ATOM 2283 C CA . ALA A 1 293 ? -0.782 -32.375 -6.297 1 98.75 293 ALA A CA 1
ATOM 2284 C C . ALA A 1 293 ? -0.796 -33.719 -7.004 1 98.75 293 ALA A C 1
ATOM 2286 O O . ALA A 1 293 ? -1.536 -33.906 -7.973 1 98.75 293 ALA A O 1
ATOM 2287 N N . LEU A 1 294 ? 0.005 -34.594 -6.512 1 98.38 294 LEU A N 1
ATOM 2288 C CA . LEU A 1 294 ? 0.103 -35.906 -7.133 1 98.38 294 LEU A CA 1
ATOM 2289 C C . LEU A 1 294 ? -1.196 -36.688 -6.957 1 98.38 294 LEU A C 1
ATOM 2291 O O . LEU A 1 294 ? -1.651 -37.344 -7.887 1 98.38 294 LEU A O 1
ATOM 2295 N N . GLY A 1 295 ? -1.755 -36.594 -5.793 1 98.62 295 GLY A N 1
ATOM 2296 C CA . GLY A 1 295 ? -3.037 -37.25 -5.559 1 98.62 295 GLY A CA 1
ATOM 2297 C C . GLY A 1 295 ? -4.141 -36.719 -6.457 1 98.62 295 GLY A C 1
ATOM 2298 O O . GLY A 1 295 ? -4.875 -37.5 -7.066 1 98.62 295 GLY A O 1
ATOM 2299 N N . MET A 1 296 ? -4.262 -35.406 -6.52 1 98.69 296 MET A N 1
ATOM 2300 C CA . MET A 1 296 ? -5.281 -34.781 -7.352 1 98.69 296 MET A CA 1
ATOM 2301 C C . MET A 1 296 ? -5.051 -35.094 -8.828 1 98.69 296 MET A C 1
ATOM 2303 O O . MET A 1 296 ? -6 -35.344 -9.562 1 98.69 296 MET A O 1
ATOM 2307 N N . ALA A 1 297 ? -3.789 -35.031 -9.25 1 98.38 297 ALA A N 1
ATOM 2308 C CA . ALA A 1 297 ? -3.449 -35.312 -10.641 1 98.38 297 ALA A CA 1
ATOM 2309 C C . ALA A 1 297 ? -3.832 -36.75 -11.016 1 98.38 297 ALA A C 1
ATOM 2311 O O . ALA A 1 297 ? -4.371 -36.969 -12.102 1 98.38 297 ALA A O 1
ATOM 2312 N N . ARG A 1 298 ? -3.537 -37.625 -10.156 1 98.12 298 ARG A N 1
ATOM 2313 C CA . ARG A 1 298 ? -3.904 -39 -10.398 1 98.12 298 ARG A CA 1
ATOM 2314 C C . ARG A 1 298 ? -5.418 -39.156 -10.492 1 98.12 298 ARG A C 1
ATOM 2316 O O . ARG A 1 298 ? -5.922 -39.906 -11.359 1 98.12 298 ARG A O 1
ATOM 2323 N N . ALA A 1 299 ? -6.082 -38.5 -9.625 1 98.25 299 ALA A N 1
ATOM 2324 C CA . ALA A 1 299 ? -7.539 -38.594 -9.586 1 98.25 299 ALA A CA 1
ATOM 2325 C C . ALA A 1 299 ? -8.172 -38 -10.844 1 98.25 299 ALA A C 1
ATOM 2327 O O . ALA A 1 299 ? -9.258 -38.406 -11.25 1 98.25 299 ALA A O 1
ATOM 2328 N N . LEU A 1 300 ? -7.527 -37.094 -11.492 1 98.12 300 LEU A N 1
ATOM 2329 C CA . LEU A 1 300 ? -8.102 -36.406 -12.633 1 98.12 300 LEU A CA 1
ATOM 2330 C C . LEU A 1 300 ? -7.523 -36.938 -13.945 1 98.12 300 LEU A C 1
ATOM 2332 O O . LEU A 1 300 ? -7.801 -36.375 -15.016 1 98.12 300 LEU A O 1
ATOM 2336 N N . GLU A 1 301 ? -6.672 -37.906 -13.812 1 96.44 301 GLU A N 1
ATOM 2337 C CA . GLU A 1 301 ? -6.074 -38.469 -15.008 1 96.44 301 GLU A CA 1
ATOM 2338 C C . GLU A 1 301 ? -7.145 -38.906 -16 1 96.44 301 GLU A C 1
ATOM 2340 O O . GLU A 1 301 ? -8.125 -39.562 -15.633 1 96.44 301 GLU A O 1
ATOM 2345 N N . GLY A 1 302 ? -6.934 -38.469 -17.25 1 94.62 302 GLY A N 1
ATOM 2346 C CA . GLY A 1 302 ? -7.879 -38.844 -18.297 1 94.62 302 GLY A CA 1
ATOM 2347 C C . GLY A 1 302 ? -9.039 -37.875 -18.422 1 94.62 302 GLY A C 1
ATOM 2348 O O . GLY A 1 302 ? -9.703 -37.812 -19.453 1 94.62 302 GLY A O 1
ATOM 2349 N N . ALA A 1 303 ? -9.289 -37.156 -17.422 1 95.12 303 ALA A N 1
ATOM 2350 C CA . ALA A 1 303 ? -10.414 -36.25 -17.422 1 95.12 303 ALA A CA 1
ATOM 2351 C C . ALA A 1 303 ? -9.953 -34.812 -17.75 1 95.12 303 ALA A C 1
ATOM 2353 O O . ALA A 1 303 ? -10.641 -34.094 -18.469 1 95.12 303 ALA A O 1
ATOM 2354 N N . LEU A 1 304 ? -8.875 -34.469 -17.312 1 96.56 304 LEU A N 1
ATOM 2355 C CA . LEU A 1 304 ? -8.289 -33.156 -17.5 1 96.56 304 LEU A CA 1
ATOM 2356 C C . LEU A 1 304 ? -6.816 -33.25 -17.875 1 96.56 304 LEU A C 1
ATOM 2358 O O . LEU A 1 304 ? -6.062 -34 -17.25 1 96.56 304 LEU A O 1
ATOM 2362 N N . ALA A 1 305 ? -6.453 -32.562 -18.906 1 97.06 305 ALA A N 1
ATOM 2363 C CA . ALA A 1 305 ? -5.047 -32.531 -19.297 1 97.06 305 ALA A CA 1
ATOM 2364 C C . ALA A 1 305 ? -4.254 -31.562 -18.422 1 97.06 305 ALA A C 1
ATOM 2366 O O . ALA A 1 305 ? -4.211 -30.359 -18.703 1 97.06 305 ALA A O 1
ATOM 2367 N N . LEU A 1 306 ? -3.58 -32.094 -17.453 1 97.94 306 LEU A N 1
ATOM 2368 C CA . LEU A 1 306 ? -2.859 -31.266 -16.484 1 97.94 306 LEU A CA 1
ATOM 2369 C C . LEU A 1 306 ? -1.404 -31.078 -16.906 1 97.94 306 LEU A C 1
ATOM 2371 O O . LEU A 1 306 ? -0.777 -32 -17.406 1 97.94 306 LEU A O 1
ATOM 2375 N N . LEU A 1 307 ? -0.884 -29.844 -16.719 1 97.25 307 LEU A N 1
ATOM 2376 C CA . LEU A 1 307 ? 0.568 -29.703 -16.703 1 97.25 307 LEU A CA 1
ATOM 2377 C C . LEU A 1 307 ? 1.176 -30.469 -15.539 1 97.25 307 LEU A C 1
ATOM 2379 O O . LEU A 1 307 ? 0.629 -30.453 -14.43 1 97.25 307 LEU A O 1
ATOM 2383 N N . PRO A 1 308 ? 2.275 -31.109 -15.781 1 96 308 PRO A N 1
ATOM 2384 C CA . PRO A 1 308 ? 2.889 -31.859 -14.68 1 96 308 PRO A CA 1
ATOM 2385 C C . PRO A 1 308 ? 3.188 -30.984 -13.461 1 96 308 PRO A C 1
ATOM 2387 O O . PRO A 1 308 ? 3.785 -29.906 -13.602 1 96 308 PRO A O 1
ATOM 2390 N N . PRO A 1 309 ? 2.701 -31.453 -12.367 1 96.75 309 PRO A N 1
ATOM 2391 C CA . PRO A 1 309 ? 2.961 -30.656 -11.164 1 96.75 309 PRO A CA 1
ATOM 2392 C C . PRO A 1 309 ? 4.43 -30.688 -10.742 1 96.75 309 PRO A C 1
ATOM 2394 O O . PRO A 1 309 ? 5.02 -31.766 -10.617 1 96.75 309 PRO A O 1
ATOM 2397 N N . ARG A 1 310 ? 5.016 -29.484 -10.539 1 97.69 310 ARG A N 1
ATOM 2398 C CA . ARG A 1 310 ? 6.422 -29.391 -10.164 1 97.69 310 ARG A CA 1
ATOM 2399 C C . ARG A 1 310 ? 6.613 -28.469 -8.969 1 97.69 310 ARG A C 1
ATOM 2401 O O . ARG A 1 310 ? 7.652 -28.516 -8.305 1 97.69 310 ARG A O 1
ATOM 2408 N N . ALA A 1 311 ? 5.629 -27.625 -8.711 1 98.5 311 ALA A N 1
ATOM 2409 C CA . ALA A 1 311 ? 5.793 -26.609 -7.668 1 98.5 311 ALA A CA 1
ATOM 2410 C C . ALA A 1 311 ? 4.465 -25.922 -7.352 1 98.5 311 ALA A C 1
ATOM 2412 O O . ALA A 1 311 ? 3.443 -26.219 -7.984 1 98.5 311 ALA A O 1
ATOM 2413 N N . THR A 1 312 ? 4.477 -25.109 -6.332 1 98.44 312 THR A N 1
ATOM 2414 C CA . THR A 1 312 ? 3.404 -24.219 -5.902 1 98.44 312 THR A CA 1
ATOM 2415 C C . THR A 1 312 ? 2.258 -25.016 -5.281 1 98.44 312 THR A C 1
ATOM 2417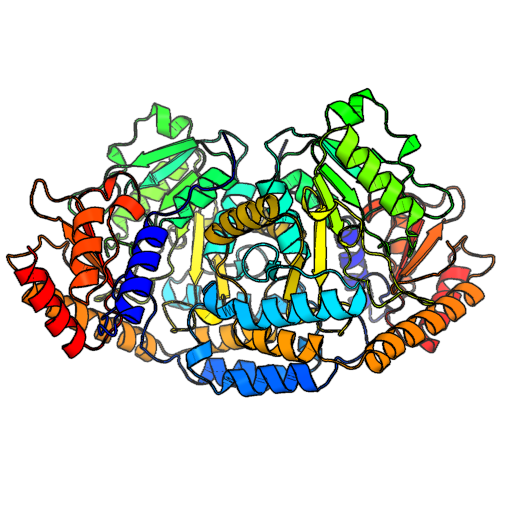 O O . THR A 1 312 ? 2.461 -26.125 -4.789 1 98.44 312 THR A O 1
ATOM 2420 N N . MET A 1 313 ? 1.132 -24.438 -5.184 1 98.56 313 MET A N 1
ATOM 2421 C CA . MET A 1 313 ? -0.076 -25.047 -4.621 1 98.56 313 MET A CA 1
ATOM 2422 C C . MET A 1 313 ? -1.183 -25.109 -5.668 1 98.56 313 MET A C 1
ATOM 2424 O O . MET A 1 313 ? -2.365 -25.016 -5.336 1 98.56 313 MET A O 1
ATOM 2428 N N . TYR A 1 314 ? -0.76 -25.219 -7 1 98.75 314 TYR A N 1
ATOM 2429 C CA . TYR A 1 314 ? -1.76 -25.156 -8.055 1 98.75 314 TYR A CA 1
ATOM 2430 C C . TYR A 1 314 ? -1.562 -26.297 -9.062 1 98.75 314 TYR A C 1
ATOM 2432 O O . TYR A 1 314 ? -0.441 -26.766 -9.25 1 98.75 314 TYR A O 1
ATOM 2440 N N . LEU A 1 315 ? -2.623 -26.688 -9.609 1 98.69 315 LEU A N 1
ATOM 2441 C CA . LEU A 1 315 ? -2.629 -27.453 -10.859 1 98.69 315 LEU A CA 1
ATOM 2442 C C . LEU A 1 315 ? -3.273 -26.641 -11.977 1 98.69 315 LEU A C 1
ATOM 2444 O O . LEU A 1 315 ? -4.168 -25.828 -11.727 1 98.69 315 LEU A O 1
ATOM 2448 N N . TRP A 1 316 ? -2.77 -26.781 -13.117 1 98.69 316 TRP A N 1
ATOM 2449 C CA . TRP A 1 316 ? -3.242 -26.109 -14.328 1 98.69 316 TRP A CA 1
ATOM 2450 C C . TRP A 1 316 ? -3.686 -27.109 -15.375 1 98.69 316 TRP A C 1
ATOM 2452 O O . TRP A 1 316 ? -2.889 -27.938 -15.828 1 98.69 316 TRP A O 1
ATOM 2462 N N . GLY A 1 317 ? -4.918 -27.062 -15.734 1 98.19 317 GLY A N 1
ATOM 2463 C CA . GLY A 1 317 ? -5.438 -28.094 -16.609 1 98.19 317 GLY A CA 1
ATOM 2464 C C . GLY A 1 317 ? -6.203 -27.547 -17.797 1 98.19 317 GLY A C 1
ATOM 2465 O O . GLY A 1 317 ? -6.922 -26.547 -17.672 1 98.19 317 GLY A O 1
ATOM 2466 N N . ARG A 1 318 ? -6.059 -28.125 -18.875 1 97.88 318 ARG A N 1
ATOM 2467 C CA . ARG A 1 318 ? -6.797 -27.781 -20.094 1 97.88 318 ARG A CA 1
ATOM 2468 C C . ARG A 1 318 ? -8.133 -28.516 -20.141 1 97.88 318 ARG A C 1
ATOM 2470 O O . ARG A 1 318 ? -8.18 -29.734 -20 1 97.88 318 ARG A O 1
ATOM 2477 N N . LEU A 1 319 ? -9.102 -27.781 -20.359 1 97.94 319 LEU A N 1
ATOM 2478 C CA . LEU A 1 319 ? -10.43 -28.359 -20.516 1 97.94 319 LEU A CA 1
ATOM 2479 C C . LEU A 1 319 ? -10.594 -28.984 -21.891 1 97.94 319 LEU A C 1
ATOM 2481 O O . LEU A 1 319 ? -9.844 -28.672 -22.812 1 97.94 319 LEU A O 1
ATOM 2485 N N . PRO A 1 320 ? -11.555 -29.906 -22 1 95.75 320 PRO A N 1
ATOM 2486 C CA . PRO A 1 320 ? -11.844 -30.453 -23.328 1 95.75 320 PRO A CA 1
ATOM 2487 C C . PRO A 1 320 ? -12.211 -29.375 -24.344 1 95.75 320 PRO A C 1
ATOM 2489 O O . PRO A 1 320 ? -12.688 -28.297 -23.969 1 95.75 320 PRO A O 1
ATOM 2492 N N . GLN A 1 321 ? -11.977 -29.703 -25.594 1 93.44 321 GLN A N 1
ATOM 2493 C CA . GLN A 1 321 ? -12.25 -28.75 -26.656 1 93.44 321 GLN A CA 1
ATOM 2494 C C . GLN A 1 321 ? -13.703 -28.281 -26.625 1 93.44 321 GLN A C 1
ATOM 2496 O O . GLN A 1 321 ? -14.617 -29.094 -26.438 1 93.44 321 GLN A O 1
ATOM 2501 N N . GLY A 1 322 ? -13.875 -26.984 -26.734 1 91.69 322 GLY A N 1
ATOM 2502 C CA . GLY A 1 322 ? -15.211 -26.422 -26.812 1 91.69 322 GLY A CA 1
ATOM 2503 C C . GLY A 1 322 ? -15.781 -26.016 -25.469 1 91.69 322 GLY A C 1
ATOM 2504 O O . GLY A 1 322 ? -16.797 -25.312 -25.406 1 91.69 322 GLY A O 1
ATOM 2505 N N . VAL A 1 323 ? -15.109 -26.453 -24.438 1 94.44 323 VAL A N 1
ATOM 2506 C CA . VAL A 1 323 ? -15.609 -26.125 -23.109 1 94.44 323 VAL A CA 1
ATOM 2507 C C . VAL A 1 323 ? -15.094 -24.75 -22.688 1 94.44 323 VAL A C 1
ATOM 2509 O O . VAL A 1 323 ? -13.883 -24.516 -22.672 1 94.44 323 VAL A O 1
ATOM 2512 N N . ASP A 1 324 ? -15.992 -23.875 -22.391 1 96.69 324 ASP A N 1
ATOM 2513 C CA . ASP A 1 324 ? -15.633 -22.547 -21.891 1 96.69 324 ASP A CA 1
ATOM 2514 C C . ASP A 1 324 ? -15.242 -22.609 -20.422 1 96.69 324 ASP A C 1
ATOM 2516 O O . ASP A 1 324 ? -15.969 -23.156 -19.594 1 96.69 324 ASP A O 1
ATOM 2520 N N . ASP A 1 325 ? -14.133 -22 -20.141 1 97.88 325 ASP A N 1
ATOM 2521 C CA . ASP A 1 325 ? -13.578 -22.156 -18.812 1 97.88 325 ASP A CA 1
ATOM 2522 C C . ASP A 1 325 ? -14.453 -21.484 -17.766 1 97.88 325 ASP A C 1
ATOM 2524 O O . ASP A 1 325 ? -14.664 -22.016 -16.672 1 97.88 325 ASP A O 1
ATOM 2528 N N . LEU A 1 326 ? -14.992 -20.281 -18.016 1 97.81 326 LEU A N 1
ATOM 2529 C CA . LEU A 1 326 ? -15.859 -19.594 -17.062 1 97.81 326 LEU A CA 1
ATOM 2530 C C . LEU A 1 326 ? -17.172 -20.344 -16.875 1 97.81 326 LEU A C 1
ATOM 2532 O O . LEU A 1 326 ? -17.625 -20.562 -15.75 1 97.81 326 LEU A O 1
ATOM 2536 N N . ASP A 1 327 ? -17.766 -20.75 -17.969 1 97.5 327 ASP A N 1
ATOM 2537 C CA . ASP A 1 327 ? -19 -21.516 -17.906 1 97.5 327 ASP A CA 1
ATOM 2538 C C . ASP A 1 327 ? -18.812 -22.781 -17.094 1 97.5 327 ASP A C 1
ATOM 2540 O O . ASP A 1 327 ? -19.672 -23.141 -16.281 1 97.5 327 ASP A O 1
ATOM 2544 N N . PHE A 1 328 ? -17.766 -23.484 -17.391 1 98.06 328 PHE A N 1
ATOM 2545 C CA . PHE A 1 328 ? -17.469 -24.719 -16.656 1 98.06 328 PHE A CA 1
ATOM 2546 C C . PHE A 1 328 ? -17.328 -24.438 -15.164 1 98.06 328 PHE A C 1
ATOM 2548 O O . PHE A 1 328 ? -17.891 -25.156 -14.344 1 98.06 328 PHE A O 1
ATOM 2555 N N . ALA A 1 329 ? -16.531 -23.406 -14.781 1 98.19 329 ALA A N 1
ATOM 2556 C CA . ALA A 1 329 ? -16.297 -23.047 -13.383 1 98.19 329 ALA A CA 1
ATOM 2557 C C . ALA A 1 329 ? -17.625 -22.75 -12.68 1 98.19 329 ALA A C 1
ATOM 2559 O O . ALA A 1 329 ? -17.844 -23.188 -11.547 1 98.19 329 ALA A O 1
ATOM 2560 N N . LEU A 1 330 ? -18.5 -22.016 -13.367 1 97.62 330 LEU A N 1
ATOM 2561 C CA . LEU A 1 330 ? -19.781 -21.625 -12.773 1 97.62 330 LEU A CA 1
ATOM 2562 C C . LEU A 1 330 ? -20.656 -22.859 -12.555 1 97.62 330 LEU A C 1
ATOM 2564 O O . LEU A 1 330 ? -21.312 -22.969 -11.516 1 97.62 330 LEU A O 1
ATOM 2568 N N . ARG A 1 331 ? -20.703 -23.766 -13.484 1 96.62 331 ARG A N 1
ATOM 2569 C CA . ARG A 1 331 ? -21.469 -25 -13.336 1 96.62 331 ARG A CA 1
ATOM 2570 C C . ARG A 1 331 ? -20.938 -25.844 -12.172 1 96.62 331 ARG A C 1
ATOM 2572 O O . ARG A 1 331 ? -21.719 -26.453 -11.445 1 96.62 331 ARG A O 1
ATOM 2579 N N . LEU A 1 332 ? -19.672 -25.875 -12.078 1 97.81 332 LEU A N 1
ATOM 2580 C CA . LEU A 1 332 ? -19.047 -26.656 -11.016 1 97.81 332 LEU A CA 1
ATOM 2581 C C . LEU A 1 332 ? -19.406 -26.078 -9.641 1 97.81 332 LEU A C 1
ATOM 2583 O O . LEU A 1 332 ? -19.562 -26.828 -8.68 1 97.81 332 LEU A O 1
ATOM 2587 N N . VAL A 1 333 ? -19.453 -24.75 -9.539 1 97.88 333 VAL A N 1
ATOM 2588 C CA . VAL A 1 333 ? -19.812 -24.109 -8.273 1 97.88 333 VAL A CA 1
ATOM 2589 C C . VAL A 1 333 ? -21.188 -24.594 -7.809 1 97.88 333 VAL A C 1
ATOM 2591 O O . VAL A 1 333 ? -21.375 -24.859 -6.621 1 97.88 333 VAL A O 1
ATOM 2594 N N . GLU A 1 334 ? -22.062 -24.75 -8.734 1 95.44 334 GLU A N 1
ATOM 2595 C CA . GLU A 1 334 ? -23.406 -25.234 -8.414 1 95.44 334 GLU A CA 1
ATOM 2596 C C . GLU A 1 334 ? -23.359 -26.656 -7.871 1 95.44 334 GLU A C 1
ATOM 2598 O O . GLU A 1 334 ? -24.281 -27.078 -7.16 1 95.44 334 GLU A O 1
ATOM 2603 N N . ARG A 1 335 ? -22.297 -27.328 -8.188 1 95.94 335 ARG A N 1
ATOM 2604 C CA . ARG A 1 335 ? -22.141 -28.719 -7.742 1 95.94 335 ARG A CA 1
ATOM 2605 C C . ARG A 1 335 ? -21.297 -28.781 -6.477 1 95.94 335 ARG A C 1
ATOM 2607 O O . ARG A 1 335 ? -21.016 -29.875 -5.977 1 95.94 335 ARG A O 1
ATOM 2614 N N . GLY A 1 336 ? -20.812 -27.625 -6.039 1 97.12 336 GLY A N 1
ATOM 2615 C CA . GLY A 1 336 ? -20.156 -27.594 -4.742 1 97.12 336 GLY A CA 1
ATOM 2616 C C . GLY A 1 336 ? -18.656 -27.5 -4.84 1 97.12 336 GLY A C 1
ATOM 2617 O O . GLY A 1 336 ? -17.953 -27.703 -3.848 1 97.12 336 GLY A O 1
ATOM 2618 N N . VAL A 1 337 ? -18.109 -27.281 -5.992 1 98.5 337 VAL A N 1
ATOM 2619 C CA . VAL A 1 337 ? -16.672 -27.109 -6.16 1 98.5 337 VAL A CA 1
ATOM 2620 C C . VAL A 1 337 ? -16.391 -25.812 -6.922 1 98.5 337 VAL A C 1
ATOM 2622 O O . VAL A 1 337 ? -17.031 -25.531 -7.934 1 98.5 337 VAL A O 1
ATOM 2625 N N . ALA A 1 338 ? -15.477 -25.016 -6.418 1 98.31 338 ALA A N 1
ATOM 2626 C CA . ALA A 1 338 ? -15.102 -23.781 -7.105 1 98.31 338 ALA A CA 1
ATOM 2627 C C . ALA A 1 338 ? -13.656 -23.844 -7.602 1 98.31 338 ALA A C 1
ATOM 2629 O O . ALA A 1 338 ? -12.742 -24.156 -6.832 1 98.31 338 ALA A O 1
ATOM 2630 N N . LEU A 1 339 ? -13.438 -23.625 -8.844 1 98.5 339 LEU A N 1
ATOM 2631 C CA . LEU A 1 339 ? -12.125 -23.5 -9.469 1 98.5 339 LEU A CA 1
ATOM 2632 C C . LEU A 1 339 ? -11.953 -22.109 -10.07 1 98.5 339 LEU A C 1
ATOM 2634 O O . LEU A 1 339 ? -12.914 -21.344 -10.164 1 98.5 339 LEU A O 1
ATOM 2638 N N . ALA A 1 340 ? -10.781 -21.75 -10.398 1 98.38 340 ALA A N 1
ATOM 2639 C CA . ALA A 1 340 ? -10.523 -20.484 -11.078 1 98.38 340 ALA A CA 1
ATOM 2640 C C . ALA A 1 340 ? -10.508 -20.672 -12.594 1 98.38 340 ALA A C 1
ATOM 2642 O O . ALA A 1 340 ? -9.711 -21.453 -13.125 1 98.38 340 ALA A O 1
ATOM 2643 N N . PRO A 1 341 ? -11.359 -19.922 -13.273 1 98.56 341 PRO A N 1
ATOM 2644 C CA . PRO A 1 341 ? -11.312 -20 -14.734 1 98.56 341 PRO A CA 1
ATOM 2645 C C . PRO A 1 341 ? -10.023 -19.422 -15.312 1 98.56 341 PRO A C 1
ATOM 2647 O O . PRO A 1 341 ? -9.562 -18.359 -14.875 1 98.56 341 PRO A O 1
ATOM 2650 N N . GLY A 1 342 ? -9.492 -20.094 -16.266 1 98.31 342 GLY A N 1
ATOM 2651 C CA . GLY A 1 342 ? -8.18 -19.766 -16.797 1 98.31 342 GLY A CA 1
ATOM 2652 C C . GLY A 1 342 ? -8.125 -18.406 -17.453 1 98.31 342 GLY A C 1
ATOM 2653 O O . GLY A 1 342 ? -7.074 -17.75 -17.484 1 98.31 342 GLY A O 1
ATOM 2654 N N . GLN A 1 343 ? -9.234 -17.891 -18 1 97.19 343 GLN A N 1
ATOM 2655 C CA . GLN A 1 343 ? -9.258 -16.609 -18.703 1 97.19 343 GLN A CA 1
ATOM 2656 C C . GLN A 1 343 ? -8.914 -15.461 -17.75 1 97.19 343 GLN A C 1
ATOM 2658 O O . GLN A 1 343 ? -8.562 -14.367 -18.203 1 97.19 343 GLN A O 1
ATOM 2663 N N . GLY A 1 344 ? -9.039 -15.727 -16.453 1 97.12 344 GLY A N 1
ATOM 2664 C CA . GLY A 1 344 ? -8.664 -14.719 -15.469 1 97.12 344 GLY A CA 1
ATOM 2665 C C . GLY A 1 344 ? -7.164 -14.531 -15.359 1 97.12 344 GLY A C 1
ATOM 2666 O O . GLY A 1 344 ? -6.699 -13.555 -14.766 1 97.12 344 GLY A O 1
ATOM 2667 N N . PHE A 1 345 ? -6.383 -15.406 -15.906 1 98.31 345 PHE A N 1
ATOM 2668 C CA . PHE A 1 345 ? -4.93 -15.375 -15.773 1 98.31 345 PHE A CA 1
ATOM 2669 C C . PHE A 1 345 ? -4.285 -14.875 -17.062 1 98.31 345 PHE A C 1
ATOM 2671 O O . PHE A 1 345 ? -3.092 -15.094 -17.297 1 98.31 345 PHE A O 1
ATOM 2678 N N . GLY A 1 346 ? -5.078 -14.219 -17.922 1 96.75 346 GLY A N 1
ATOM 2679 C CA . GLY A 1 346 ? -4.566 -13.656 -19.156 1 96.75 346 GLY A CA 1
ATOM 2680 C C . GLY A 1 346 ? -5.18 -14.281 -20.391 1 96.75 346 GLY A C 1
ATOM 2681 O O . GLY A 1 346 ? -5.914 -15.266 -20.297 1 96.75 346 GLY A O 1
ATOM 2682 N N . PRO A 1 347 ? -4.891 -13.75 -21.516 1 95.56 347 PRO A N 1
ATOM 2683 C CA . PRO A 1 347 ? -5.527 -14.203 -22.75 1 95.56 347 PRO A CA 1
ATOM 2684 C C . PRO A 1 347 ? -5.203 -15.656 -23.094 1 95.56 347 PRO A C 1
ATOM 2686 O O . PRO A 1 347 ? -6.02 -16.344 -23.703 1 95.56 347 PRO A O 1
ATOM 2689 N N . GLY A 1 348 ? -4.066 -16.109 -22.672 1 97 348 GLY A N 1
ATOM 2690 C CA . GLY A 1 348 ? -3.664 -17.484 -22.969 1 97 348 GLY A CA 1
ATOM 2691 C C . GLY A 1 348 ? -4.301 -18.5 -22.031 1 97 348 GLY A C 1
ATOM 2692 O O . GLY A 1 348 ? -4.121 -19.703 -22.203 1 97 348 GLY A O 1
ATOM 2693 N N . GLY A 1 349 ? -5.035 -18 -21.078 1 97.62 349 GLY A N 1
ATOM 2694 C CA . GLY A 1 349 ? -5.598 -18.891 -20.078 1 97.62 349 GLY A CA 1
ATOM 2695 C C . GLY A 1 349 ? -6.949 -19.453 -20.469 1 97.62 349 GLY A C 1
ATOM 2696 O O . GLY A 1 349 ? -7.465 -20.359 -19.812 1 97.62 349 GLY A O 1
ATOM 2697 N N . ARG A 1 350 ? -7.586 -18.938 -21.578 1 97.06 350 ARG A N 1
ATOM 2698 C CA . ARG A 1 350 ? -8.891 -19.422 -22.016 1 97.06 350 ARG A CA 1
ATOM 2699 C C . ARG A 1 350 ? -8.867 -20.922 -22.281 1 97.06 350 ARG A C 1
ATOM 2701 O O . ARG A 1 350 ? -7.938 -21.438 -22.906 1 97.06 350 ARG A O 1
ATOM 2708 N N . GLY A 1 351 ? -9.812 -21.594 -21.766 1 97.44 351 GLY A N 1
ATOM 2709 C CA . GLY A 1 351 ? -9.906 -23.031 -21.969 1 97.44 351 GLY A CA 1
ATOM 2710 C C . GLY A 1 351 ? -9.164 -23.828 -20.906 1 97.44 351 GLY A C 1
ATOM 2711 O O . GLY A 1 351 ? -9.07 -25.062 -21 1 97.44 351 GLY A O 1
ATOM 2712 N N . PHE A 1 352 ? -8.648 -23.172 -19.922 1 98.31 352 PHE A N 1
ATOM 2713 C CA . PHE A 1 352 ? -7.953 -23.828 -18.828 1 98.31 352 PHE A CA 1
ATOM 2714 C C . PHE A 1 352 ? -8.648 -23.547 -17.5 1 98.31 352 PHE A C 1
ATOM 2716 O O . PHE A 1 352 ? -9.531 -22.688 -17.422 1 98.31 352 PHE A O 1
ATOM 2723 N N . VAL A 1 353 ? -8.273 -24.297 -16.484 1 98.62 353 VAL A N 1
ATOM 2724 C CA . VAL A 1 353 ? -8.672 -24.031 -15.109 1 98.62 353 VAL A CA 1
ATOM 2725 C C . VAL A 1 353 ? -7.465 -24.188 -14.188 1 98.62 353 VAL A C 1
ATOM 2727 O O . VAL A 1 353 ? -6.574 -24.984 -14.453 1 98.62 353 VAL A O 1
ATOM 2730 N N . ARG A 1 354 ? -7.441 -23.406 -13.188 1 98.81 354 ARG A N 1
ATOM 2731 C CA . ARG A 1 354 ? -6.488 -23.594 -12.094 1 98.81 354 ARG A CA 1
ATOM 2732 C C . ARG A 1 354 ? -7.156 -24.219 -10.883 1 98.81 354 ARG A C 1
ATOM 2734 O O . ARG A 1 354 ? -8.242 -23.797 -10.477 1 98.81 354 ARG A O 1
ATOM 2741 N N . ILE A 1 355 ? -6.535 -25.156 -10.312 1 98.75 355 ILE A N 1
ATOM 2742 C CA . ILE A 1 355 ? -7 -25.844 -9.117 1 98.75 355 ILE A CA 1
ATOM 2743 C C . ILE A 1 355 ? -6.047 -25.547 -7.953 1 98.75 355 ILE A C 1
ATOM 2745 O O . ILE A 1 355 ? -4.875 -25.938 -7.996 1 98.75 355 ILE A O 1
ATOM 2749 N N . ALA A 1 356 ? -6.531 -24.938 -6.949 1 98.62 356 ALA A N 1
ATOM 2750 C CA . ALA A 1 356 ? -5.719 -24.688 -5.762 1 98.62 356 ALA A CA 1
ATOM 2751 C C . ALA A 1 356 ? -5.727 -25.891 -4.824 1 98.62 356 ALA A C 1
ATOM 2753 O O . ALA A 1 356 ? -6.789 -26.438 -4.516 1 98.62 356 ALA A O 1
ATOM 2754 N N . LEU A 1 357 ? -4.621 -26.281 -4.379 1 98.69 357 LEU A N 1
ATOM 2755 C CA . LEU A 1 357 ? -4.441 -27.469 -3.555 1 98.69 357 LEU A CA 1
ATOM 2756 C C . LEU A 1 357 ? -4.418 -27.109 -2.072 1 98.69 357 LEU A C 1
ATOM 2758 O O . LEU A 1 357 ? -3.539 -27.547 -1.334 1 98.69 357 LEU A O 1
ATOM 2762 N N . VAL A 1 358 ? -5.391 -26.297 -1.696 1 98 358 VAL A N 1
ATOM 2763 C CA . VAL A 1 358 ? -5.332 -25.641 -0.4 1 98 358 VAL A CA 1
ATOM 2764 C C . VAL A 1 358 ? -6.316 -26.297 0.566 1 98 358 VAL A C 1
ATOM 2766 O O . VAL A 1 358 ? -6.848 -25.641 1.464 1 98 358 VAL A O 1
ATOM 2769 N N . ARG A 1 359 ? -6.684 -27.562 0.331 1 98 359 ARG A N 1
ATOM 2770 C CA . ARG A 1 359 ? -7.516 -28.406 1.183 1 98 359 ARG A CA 1
ATOM 2771 C C . ARG A 1 359 ? -6.859 -29.766 1.428 1 98 359 ARG A C 1
ATOM 2773 O O . ARG A 1 359 ? -6 -30.188 0.652 1 98 359 ARG A O 1
ATOM 2780 N N . PRO A 1 360 ? -7.293 -30.422 2.518 1 98 360 PRO A N 1
ATOM 2781 C CA . PRO A 1 360 ? -6.781 -31.781 2.715 1 98 360 PRO A CA 1
ATOM 2782 C C . PRO A 1 360 ? -7.055 -32.688 1.522 1 98 360 PRO A C 1
ATOM 2784 O O . PRO A 1 360 ? -8.031 -32.5 0.797 1 98 360 PRO A O 1
ATOM 2787 N N . LEU A 1 361 ? -6.195 -33.656 1.365 1 98.25 361 LEU A N 1
ATOM 2788 C CA . LEU A 1 361 ? -6.242 -34.531 0.205 1 98.25 361 LEU A CA 1
ATOM 2789 C C . LEU A 1 361 ? -7.613 -35.188 0.071 1 98.25 361 LEU A C 1
ATOM 2791 O O . LEU A 1 361 ? -8.117 -35.375 -1.041 1 98.25 361 LEU A O 1
ATOM 2795 N N . GLU A 1 362 ? -8.266 -35.5 1.185 1 98.25 362 GLU A N 1
ATOM 2796 C CA . GLU A 1 362 ? -9.586 -36.125 1.149 1 98.25 362 GLU A CA 1
ATOM 2797 C C . GLU A 1 362 ? -10.602 -35.219 0.455 1 98.25 362 GLU A C 1
ATOM 2799 O O . GLU A 1 362 ? -11.406 -35.688 -0.347 1 98.25 362 GLU A O 1
ATOM 2804 N N . ASP A 1 363 ? -10.562 -33.938 0.792 1 98.31 363 ASP A N 1
ATOM 2805 C CA . ASP A 1 363 ? -11.445 -32.969 0.159 1 98.31 363 ASP A CA 1
ATOM 2806 C C . ASP A 1 363 ? -11.109 -32.812 -1.322 1 98.31 363 ASP A C 1
ATOM 2808 O O . ASP A 1 363 ? -12.008 -32.656 -2.152 1 98.31 363 ASP A O 1
ATOM 2812 N N . LEU A 1 364 ? -9.852 -32.844 -1.629 1 98.69 364 LEU A N 1
ATOM 2813 C CA . LEU A 1 364 ? -9.422 -32.719 -3.016 1 98.69 364 LEU A CA 1
ATOM 2814 C C . LEU A 1 364 ? -9.922 -33.875 -3.855 1 98.69 364 LEU A C 1
ATOM 2816 O O . LEU A 1 364 ? -10.352 -33.688 -4.992 1 98.69 364 LEU A O 1
ATOM 2820 N N . LEU A 1 365 ? -9.852 -35.031 -3.299 1 98.5 365 LEU A N 1
ATOM 2821 C CA . LEU A 1 365 ? -10.297 -36.219 -4.027 1 98.5 365 LEU A CA 1
ATOM 2822 C C . LEU A 1 365 ? -11.812 -36.188 -4.223 1 98.5 365 LEU A C 1
ATOM 2824 O O . LEU A 1 365 ? -12.32 -36.625 -5.258 1 98.5 365 LEU A O 1
ATOM 2828 N N . ARG A 1 366 ? -12.5 -35.719 -3.213 1 98.25 366 ARG A N 1
ATOM 2829 C CA . ARG A 1 366 ? -13.938 -35.5 -3.383 1 98.25 366 ARG A CA 1
ATOM 2830 C C . ARG A 1 366 ? -14.219 -34.531 -4.512 1 98.25 366 ARG A C 1
ATOM 2832 O O . ARG A 1 366 ? -15.109 -34.75 -5.332 1 98.25 366 ARG A O 1
ATOM 2839 N N . ALA A 1 367 ? -13.492 -33.469 -4.539 1 98.62 367 ALA A N 1
ATOM 2840 C CA . ALA A 1 367 ? -13.633 -32.469 -5.605 1 98.62 367 ALA A CA 1
ATOM 2841 C C . ALA A 1 367 ? -13.32 -33.062 -6.965 1 98.62 367 ALA A C 1
ATOM 2843 O O . ALA A 1 367 ? -13.984 -32.781 -7.957 1 98.62 367 ALA A O 1
ATOM 2844 N N . ALA A 1 368 ? -12.305 -33.938 -6.984 1 98.56 368 ALA A N 1
ATOM 2845 C CA . ALA A 1 368 ? -11.906 -34.562 -8.234 1 98.56 368 ALA A CA 1
ATOM 2846 C C . ALA A 1 368 ? -13.055 -35.406 -8.812 1 98.56 368 ALA A C 1
ATOM 2848 O O . ALA A 1 368 ? -13.258 -35.406 -10.031 1 98.56 368 ALA A O 1
ATOM 2849 N N . ARG A 1 369 ? -13.781 -36.094 -8.008 1 98.06 369 ARG A N 1
ATOM 2850 C CA . ARG A 1 369 ? -14.914 -36.875 -8.461 1 98.06 369 ARG A CA 1
ATOM 2851 C C . ARG A 1 369 ? -15.977 -36 -9.109 1 98.06 369 ARG A C 1
ATOM 2853 O O . ARG A 1 369 ? -16.5 -36.312 -10.172 1 98.06 369 ARG A O 1
ATOM 2860 N N . ILE A 1 370 ? -16.219 -34.906 -8.461 1 97.88 370 ILE A N 1
ATOM 2861 C CA . ILE A 1 370 ? -17.234 -33.969 -8.961 1 97.88 370 ILE A CA 1
ATOM 2862 C C . ILE A 1 370 ? -16.766 -33.375 -10.289 1 97.88 370 ILE A C 1
ATOM 2864 O O . ILE A 1 370 ? -17.562 -33.219 -11.227 1 97.88 370 ILE A O 1
ATOM 2868 N N . ILE A 1 371 ? -15.516 -33.031 -10.383 1 98.25 371 ILE A N 1
ATOM 2869 C CA . ILE A 1 371 ? -14.93 -32.469 -11.594 1 98.25 371 ILE A CA 1
ATOM 2870 C C . ILE A 1 371 ? -15.039 -33.469 -12.734 1 98.25 371 ILE A C 1
ATOM 2872 O O . ILE A 1 371 ? -15.461 -33.125 -13.844 1 98.25 371 ILE A O 1
ATOM 2876 N N . ARG A 1 372 ? -14.75 -34.719 -12.445 1 96.81 372 ARG A N 1
ATOM 2877 C CA . ARG A 1 372 ? -14.82 -35.781 -13.445 1 96.81 372 ARG A CA 1
ATOM 2878 C C . ARG A 1 372 ? -16.234 -35.938 -13.984 1 96.81 372 ARG A C 1
ATOM 2880 O O . ARG A 1 372 ? -16.438 -36.062 -15.195 1 96.81 372 ARG A O 1
ATOM 2887 N N . GLU A 1 373 ? -17.125 -35.875 -13.102 1 96.25 373 GLU A N 1
ATOM 2888 C CA . GLU A 1 373 ? -18.531 -36.031 -13.484 1 96.25 373 GLU A CA 1
ATOM 2889 C C . GLU A 1 373 ? -19.016 -34.875 -14.344 1 96.25 373 GLU A C 1
ATOM 2891 O O . GLU A 1 373 ? -19.859 -35.062 -15.219 1 96.25 373 GLU A O 1
ATOM 2896 N N . ALA A 1 374 ? -18.469 -33.719 -14.07 1 95.88 374 ALA A N 1
ATOM 2897 C CA . ALA A 1 374 ? -18.906 -32.531 -14.773 1 95.88 374 ALA A CA 1
ATOM 2898 C C . ALA A 1 374 ? -18.266 -32.406 -16.156 1 95.88 374 ALA A C 1
ATOM 2900 O O . ALA A 1 374 ? -18.719 -31.656 -17.016 1 95.88 374 ALA A O 1
ATOM 2901 N N . LEU A 1 375 ? -17.219 -33.125 -16.344 1 94.31 375 LEU A N 1
ATOM 2902 C CA . LEU A 1 375 ? -16.516 -33.094 -17.625 1 94.31 375 LEU A CA 1
ATOM 2903 C C . LEU A 1 375 ? -17.078 -34.156 -18.562 1 94.31 375 LEU A C 1
ATOM 2905 O O . LEU A 1 375 ? -17.156 -33.969 -19.766 1 94.31 375 LEU A O 1
ATOM 2909 N N . MET B 1 1 ? 8.938 13.266 -18.641 1 58.56 1 MET B N 1
ATOM 2910 C CA . MET B 1 1 ? 9.031 13.555 -17.203 1 58.56 1 MET B CA 1
ATOM 2911 C C . MET B 1 1 ? 8.898 12.281 -16.391 1 58.56 1 MET B C 1
ATOM 2913 O O . MET B 1 1 ? 8 11.469 -16.641 1 58.56 1 MET B O 1
ATOM 2917 N N . SER B 1 2 ? 9.836 11.977 -15.492 1 84.38 2 SER B N 1
ATOM 2918 C CA . SER B 1 2 ? 9.859 10.734 -14.719 1 84.38 2 SER B CA 1
ATOM 2919 C C . SER B 1 2 ? 8.781 10.734 -13.641 1 84.38 2 SER B C 1
ATOM 2921 O O . SER B 1 2 ? 8.469 11.781 -13.062 1 84.38 2 SER B O 1
ATOM 2923 N N . ARG B 1 3 ? 8.094 9.688 -13.484 1 94.38 3 ARG B N 1
ATOM 2924 C CA . ARG B 1 3 ? 7.109 9.438 -12.438 1 94.38 3 ARG B CA 1
ATOM 2925 C C . ARG B 1 3 ? 7.77 9.391 -11.062 1 94.38 3 ARG B C 1
ATOM 2927 O O . ARG B 1 3 ? 7.094 9.477 -10.039 1 94.38 3 ARG B O 1
ATOM 2934 N N . VAL B 1 4 ? 9 9.312 -11.07 1 95.62 4 VAL B N 1
ATOM 2935 C CA . VAL B 1 4 ? 9.711 9.086 -9.812 1 95.62 4 VAL B CA 1
ATOM 2936 C C . VAL B 1 4 ? 9.922 10.414 -9.094 1 95.62 4 VAL B C 1
ATOM 2938 O O . VAL B 1 4 ? 10.555 11.328 -9.641 1 95.62 4 VAL B O 1
ATOM 2941 N N . PRO B 1 5 ? 9.414 10.531 -7.895 1 94.44 5 PRO B N 1
ATOM 2942 C CA . PRO B 1 5 ? 9.609 11.781 -7.145 1 94.44 5 PRO B CA 1
ATOM 2943 C C . PRO B 1 5 ? 11.078 12.094 -6.895 1 94.44 5 PRO B C 1
ATOM 2945 O O . PRO B 1 5 ? 11.898 11.18 -6.742 1 94.44 5 PRO B O 1
ATOM 2948 N N . GLU B 1 6 ? 11.406 13.32 -6.852 1 89.44 6 GLU B N 1
ATOM 2949 C CA . GLU B 1 6 ? 12.758 13.758 -6.508 1 89.44 6 GLU B CA 1
ATOM 2950 C C . GLU B 1 6 ? 13.016 13.617 -5.012 1 89.44 6 GLU B C 1
ATOM 2952 O O . GLU B 1 6 ? 12.078 13.586 -4.215 1 89.44 6 GLU B O 1
ATOM 2957 N N . PRO B 1 7 ? 14.266 13.57 -4.711 1 85 7 PRO B N 1
ATOM 2958 C CA . PRO B 1 7 ? 14.57 13.5 -3.279 1 85 7 PRO B CA 1
ATOM 2959 C C . PRO B 1 7 ? 14.055 14.719 -2.512 1 85 7 PRO B C 1
ATOM 2961 O O . PRO B 1 7 ? 14.125 15.844 -3.014 1 85 7 PRO B O 1
ATOM 2964 N N . SER B 1 8 ? 13.57 14.453 -1.424 1 86.88 8 SER B N 1
ATOM 2965 C CA . SER B 1 8 ? 12.961 15.484 -0.585 1 86.88 8 SER B CA 1
ATOM 2966 C C . SER B 1 8 ? 14.031 16.297 0.136 1 86.88 8 SER B C 1
ATOM 2968 O O . SER B 1 8 ? 15.094 15.781 0.483 1 86.88 8 SER B O 1
ATOM 2970 N N . VAL B 1 9 ? 13.75 17.516 0.357 1 88.25 9 VAL B N 1
ATOM 2971 C CA . VAL B 1 9 ? 14.617 18.375 1.165 1 88.25 9 VAL B CA 1
ATOM 2972 C C . VAL B 1 9 ? 14.711 17.812 2.586 1 88.25 9 VAL B C 1
ATOM 2974 O O . VAL B 1 9 ? 15.68 18.078 3.301 1 88.25 9 VAL B O 1
ATOM 2977 N N . PHE B 1 10 ? 13.773 17.047 2.918 1 89.25 10 PHE B N 1
ATOM 2978 C CA . PHE B 1 10 ? 13.727 16.469 4.262 1 89.25 10 PHE B CA 1
ATOM 2979 C C . PHE B 1 10 ? 14.852 15.469 4.461 1 89.25 10 PHE B C 1
ATOM 2981 O O . PHE B 1 10 ? 15.289 15.227 5.59 1 89.25 10 PHE B O 1
ATOM 2988 N N . LEU B 1 11 ? 15.273 14.922 3.373 1 85.69 11 LEU B N 1
ATOM 2989 C CA . LEU B 1 11 ? 16.391 13.992 3.455 1 85.69 11 LEU B CA 1
ATOM 2990 C C . LEU B 1 11 ? 17.672 14.711 3.855 1 85.69 11 LEU B C 1
ATOM 2992 O O . LEU B 1 11 ? 18.516 14.156 4.562 1 85.69 11 LEU B O 1
ATOM 2996 N N . VAL B 1 12 ? 17.766 15.922 3.404 1 89.75 12 VAL B N 1
ATOM 2997 C CA . VAL B 1 12 ? 18.922 16.75 3.75 1 89.75 12 VAL B CA 1
ATOM 2998 C C . VAL B 1 12 ? 18.922 17.031 5.246 1 89.75 12 VAL B C 1
ATOM 3000 O O . VAL B 1 12 ? 19.953 16.922 5.91 1 89.75 12 VAL B O 1
ATOM 3003 N N . VAL B 1 13 ? 17.766 17.328 5.723 1 93.06 13 VAL B N 1
ATOM 3004 C CA . VAL B 1 13 ? 17.625 17.609 7.148 1 93.06 13 VAL B CA 1
ATOM 3005 C C . VAL B 1 13 ? 17.891 16.344 7.949 1 93.06 13 VAL B C 1
ATOM 3007 O O . VAL B 1 13 ? 18.531 16.391 9 1 93.06 13 VAL B O 1
ATOM 3010 N N . ASP B 1 14 ? 17.422 15.25 7.434 1 90.69 14 ASP B N 1
ATOM 3011 C CA . ASP B 1 14 ? 17.609 13.969 8.109 1 90.69 14 ASP B CA 1
ATOM 3012 C C . ASP B 1 14 ? 19.094 13.609 8.211 1 90.69 14 ASP B C 1
ATOM 3014 O O . ASP B 1 14 ? 19.531 13.094 9.234 1 90.69 14 ASP B O 1
ATOM 3018 N N . GLU B 1 15 ? 19.812 13.867 7.16 1 90.12 15 GLU B N 1
ATOM 3019 C CA . GLU B 1 15 ? 21.25 13.625 7.172 1 90.12 15 GLU B CA 1
ATOM 3020 C C . GLU B 1 15 ? 21.953 14.523 8.195 1 90.12 15 GLU B C 1
ATOM 3022 O O . GLU B 1 15 ? 22.844 14.07 8.898 1 90.12 15 GLU B O 1
ATOM 3027 N N . ALA B 1 16 ? 21.531 15.695 8.219 1 94.12 16 ALA B N 1
ATOM 3028 C CA . ALA B 1 16 ? 22.109 16.641 9.18 1 94.12 16 ALA B CA 1
ATOM 3029 C C . ALA B 1 16 ? 21.812 16.188 10.617 1 94.12 16 ALA B C 1
ATOM 3031 O O . ALA B 1 16 ? 22.688 16.281 11.484 1 94.12 16 ALA B O 1
ATOM 3032 N N . LYS B 1 17 ? 20.625 15.75 10.828 1 95.31 17 LYS B N 1
ATOM 3033 C CA . LYS B 1 17 ? 20.25 15.25 12.148 1 95.31 17 LYS B CA 1
ATOM 3034 C C . LYS B 1 17 ? 21.141 14.078 12.562 1 95.31 17 LYS B C 1
ATOM 3036 O O . LYS B 1 17 ? 21.594 14.023 13.703 1 95.31 17 LYS B O 1
ATOM 3041 N N . GLN B 1 18 ? 21.375 13.227 11.633 1 90.56 18 GLN B N 1
ATOM 3042 C CA . GLN B 1 18 ? 22.203 12.062 11.906 1 90.56 18 GLN B CA 1
ATOM 3043 C C . GLN B 1 18 ? 23.625 12.477 12.273 1 90.56 18 GLN B C 1
ATOM 3045 O O . GLN B 1 18 ? 24.203 11.969 13.242 1 90.56 18 GLN B O 1
ATOM 3050 N N . ARG B 1 19 ? 24.172 13.328 11.508 1 92.75 19 ARG B N 1
ATOM 3051 C CA . ARG B 1 19 ? 25.531 13.82 11.766 1 92.75 19 ARG B CA 1
ATOM 3052 C C . ARG B 1 19 ? 25.609 14.484 13.141 1 92.75 19 ARG B C 1
ATOM 3054 O O . ARG B 1 19 ? 26.594 14.297 13.859 1 92.75 19 ARG B O 1
ATOM 3061 N N . THR B 1 20 ? 24.609 15.195 13.422 1 94.12 20 THR B N 1
ATOM 3062 C CA . THR B 1 20 ? 24.578 15.906 14.695 1 94.12 20 THR B CA 1
ATOM 3063 C C . THR B 1 20 ? 24.484 14.93 15.867 1 94.12 20 THR B C 1
ATOM 3065 O O . THR B 1 20 ? 25.172 15.102 16.875 1 94.12 20 THR B O 1
ATOM 3068 N N . ARG B 1 21 ? 23.672 13.93 15.711 1 92.62 21 ARG B N 1
ATOM 3069 C CA . ARG B 1 21 ? 23.562 12.898 16.734 1 92.62 21 ARG B CA 1
ATOM 3070 C C . ARG B 1 21 ? 24.875 12.148 16.906 1 92.62 21 ARG B C 1
ATOM 3072 O O . ARG B 1 21 ? 25.234 11.773 18.016 1 92.62 21 ARG B O 1
ATOM 3079 N N . GLU B 1 22 ? 25.516 11.93 15.867 1 92.19 22 GLU B N 1
ATOM 3080 C CA . GLU B 1 22 ? 26.797 11.227 15.898 1 92.19 22 GLU B CA 1
ATOM 3081 C C . GLU B 1 22 ? 27.859 12.039 16.641 1 92.19 22 GLU B C 1
ATOM 3083 O O . GLU B 1 22 ? 28.797 11.477 17.203 1 92.19 22 GLU B O 1
ATOM 3088 N N . ARG B 1 23 ? 27.719 13.258 16.656 1 93.81 23 ARG B N 1
ATOM 3089 C CA . ARG B 1 23 ? 28.656 14.141 17.344 1 93.81 23 ARG B CA 1
ATOM 3090 C C . ARG B 1 23 ? 28.297 14.258 18.828 1 93.81 23 ARG B C 1
ATOM 3092 O O . ARG B 1 23 ? 28.969 14.969 19.578 1 93.81 23 ARG B O 1
ATOM 3099 N N . GLY B 1 24 ? 27.203 13.625 19.203 1 92.25 24 GLY B N 1
ATOM 3100 C CA . GLY B 1 24 ? 26.844 13.57 20.609 1 92.25 24 GLY B CA 1
ATOM 3101 C C . GLY B 1 24 ? 25.984 14.734 21.047 1 92.25 24 GLY B C 1
ATOM 3102 O O . GLY B 1 24 ? 25.797 14.961 22.25 1 92.25 24 GLY B O 1
ATOM 3103 N N . VAL B 1 25 ? 25.469 15.461 20.078 1 92.75 25 VAL B N 1
ATOM 3104 C CA . VAL B 1 25 ? 24.609 16.594 20.391 1 92.75 25 VAL B CA 1
ATOM 3105 C C . VAL B 1 25 ? 23.172 16.125 20.594 1 92.75 25 VAL B C 1
ATOM 3107 O O . VAL B 1 25 ? 22.641 15.367 19.781 1 92.75 25 VAL B O 1
ATOM 3110 N N . GLU B 1 26 ? 22.641 16.531 21.719 1 94.12 26 GLU B N 1
ATOM 3111 C CA . GLU B 1 26 ? 21.234 16.234 21.953 1 94.12 26 GLU B CA 1
ATOM 3112 C C . GLU B 1 26 ? 20.344 17 20.984 1 94.12 26 GLU B C 1
ATOM 3114 O O . GLU B 1 26 ? 20.5 18.219 20.812 1 94.12 26 GLU B O 1
ATOM 3119 N N . LEU B 1 27 ? 19.469 16.297 20.375 1 96.69 27 LEU B N 1
ATOM 3120 C CA . LEU B 1 27 ? 18.641 16.906 19.344 1 96.69 27 LEU B CA 1
ATOM 3121 C C . LEU B 1 27 ? 17.156 16.875 19.734 1 96.69 27 LEU B C 1
ATOM 3123 O O . LEU B 1 27 ? 16.625 15.812 20.062 1 96.69 27 LEU B O 1
ATOM 3127 N N . ILE B 1 28 ? 16.516 17.984 19.859 1 97.75 28 ILE B N 1
ATOM 3128 C CA . ILE B 1 28 ? 15.062 18.078 19.922 1 97.75 28 ILE B CA 1
ATOM 3129 C C . ILE B 1 28 ? 14.477 18.094 18.516 1 97.75 28 ILE B C 1
ATOM 3131 O O . ILE B 1 28 ? 14.484 19.125 17.844 1 97.75 28 ILE B O 1
ATOM 3135 N N . ASP B 1 29 ? 14.008 16.969 18.094 1 97 29 ASP B N 1
ATOM 3136 C CA . ASP B 1 29 ? 13.523 16.812 16.734 1 97 29 ASP B CA 1
ATOM 3137 C C . ASP B 1 29 ? 12.055 17.219 16.609 1 97 29 ASP B C 1
ATOM 3139 O O . ASP B 1 29 ? 11.164 16.5 17.047 1 97 29 ASP B O 1
ATOM 3143 N N . LEU B 1 30 ? 11.812 18.344 16.078 1 98.31 30 LEU B N 1
ATOM 3144 C CA . LEU B 1 30 ? 10.477 18.875 15.836 1 98.31 30 LEU B CA 1
ATOM 3145 C C . LEU B 1 30 ? 10.18 18.938 14.344 1 98.31 30 LEU B C 1
ATOM 3147 O O . LEU B 1 30 ? 9.375 19.766 13.898 1 98.31 30 LEU B O 1
ATOM 3151 N N . SER B 1 31 ? 10.953 18.141 13.547 1 96.56 31 SER B N 1
ATOM 3152 C CA . SER B 1 31 ? 10.852 18.219 12.094 1 96.56 31 SER B CA 1
ATOM 3153 C C . SER B 1 31 ? 9.805 17.25 11.562 1 96.56 31 SER B C 1
ATOM 3155 O O . SER B 1 31 ? 9.375 17.375 10.406 1 96.56 31 SER B O 1
ATOM 3157 N N . ILE B 1 32 ? 9.344 16.25 12.336 1 92.31 32 ILE B N 1
ATOM 3158 C CA . ILE B 1 32 ? 8.406 15.219 11.883 1 92.31 32 ILE B CA 1
ATOM 3159 C C . ILE B 1 32 ? 7.199 15.18 12.82 1 92.31 32 ILE B C 1
ATOM 3161 O O . ILE B 1 32 ? 7.344 15.297 14.039 1 92.31 32 ILE B O 1
ATOM 3165 N N . GLY B 1 33 ? 6.062 15.062 12.234 1 92.94 33 GLY B N 1
ATOM 3166 C CA . GLY B 1 33 ? 4.832 15 13.008 1 92.94 33 GLY B CA 1
ATOM 3167 C C . GLY B 1 33 ? 4.559 13.625 13.578 1 92.94 33 GLY B C 1
ATOM 3168 O O . GLY B 1 33 ? 3.553 12.992 13.242 1 92.94 33 GLY B O 1
ATOM 3169 N N . SER B 1 34 ? 5.406 13.141 14.453 1 91.19 34 SER B N 1
ATOM 3170 C CA . SER B 1 34 ? 5.223 11.891 15.172 1 91.19 34 SER B CA 1
ATOM 3171 C C . SER B 1 34 ? 4.961 12.133 16.656 1 91.19 34 SER B C 1
ATOM 3173 O O . SER B 1 34 ? 5.867 12.516 17.391 1 91.19 34 SER B O 1
ATOM 3175 N N . THR B 1 35 ? 3.852 11.797 17.094 1 96.06 35 THR B N 1
ATOM 3176 C CA . THR B 1 35 ? 3.363 12.156 18.422 1 96.06 35 THR B CA 1
ATOM 3177 C C . THR B 1 35 ? 4.184 11.461 19.5 1 96.06 35 THR B C 1
ATOM 3179 O O . THR B 1 35 ? 4.734 10.383 19.266 1 96.06 35 THR B O 1
ATOM 3182 N N . ASP B 1 36 ? 4.336 12.047 20.641 1 96.56 36 ASP B N 1
ATOM 3183 C CA . ASP B 1 36 ? 4.926 11.438 21.828 1 96.56 36 ASP B CA 1
ATOM 3184 C C . ASP B 1 36 ? 3.844 10.906 22.766 1 96.56 36 ASP B C 1
ATOM 3186 O O . ASP B 1 36 ? 4.148 10.336 23.828 1 96.56 36 ASP B O 1
ATOM 3190 N N . LEU B 1 37 ? 2.58 11.102 22.391 1 97.44 37 LEU B N 1
ATOM 3191 C CA . LEU B 1 37 ? 1.459 10.688 23.219 1 97.44 37 LEU B CA 1
ATOM 3192 C C . LEU B 1 37 ? 1.121 9.219 22.984 1 97.44 37 LEU B C 1
ATOM 3194 O O . LEU B 1 37 ? 1.224 8.727 21.859 1 97.44 37 LEU B O 1
ATOM 3198 N N . PRO B 1 38 ? 0.722 8.492 24 1 96.5 38 PRO B N 1
ATOM 3199 C CA . PRO B 1 38 ? 0.383 7.078 23.844 1 96.5 38 PRO B CA 1
ATOM 3200 C C . PRO B 1 38 ? -0.978 6.867 23.188 1 96.5 38 PRO B C 1
ATOM 3202 O O . PRO B 1 38 ? -1.862 7.719 23.312 1 96.5 38 PRO B O 1
ATOM 3205 N N . PRO B 1 39 ? -1.175 5.789 22.531 1 97.94 39 PRO B N 1
ATOM 3206 C CA . PRO B 1 39 ? -2.51 5.438 22.031 1 97.94 39 PRO B CA 1
ATOM 3207 C C . PRO B 1 39 ? -3.436 4.949 23.156 1 97.94 39 PRO B C 1
ATOM 3209 O O . PRO B 1 39 ? -2.971 4.621 24.25 1 97.94 39 PRO B O 1
ATOM 3212 N N . PRO B 1 40 ? -4.742 5 22.844 1 97.94 40 PRO B N 1
ATOM 3213 C CA . PRO B 1 40 ? -5.637 4.309 23.781 1 97.94 40 PRO B CA 1
ATOM 3214 C C . PRO B 1 40 ? -5.324 2.822 23.906 1 97.94 40 PRO B C 1
ATOM 3216 O O . PRO B 1 40 ? -4.812 2.209 22.969 1 97.94 40 PRO B O 1
ATOM 3219 N N . GLU B 1 41 ? -5.656 2.232 25 1 96.69 41 GLU B N 1
ATOM 3220 C CA . GLU B 1 41 ? -5.285 0.851 25.297 1 96.69 41 GLU B CA 1
ATOM 3221 C C . GLU B 1 41 ? -6.164 -0.133 24.531 1 96.69 41 GLU B C 1
ATOM 3223 O O . GLU B 1 41 ? -5.691 -1.179 24.078 1 96.69 41 GLU B O 1
ATOM 3228 N N . ALA B 1 42 ? -7.41 0.198 24.344 1 98.19 42 ALA B N 1
ATOM 3229 C CA . ALA B 1 42 ? -8.406 -0.738 23.828 1 98.19 42 ALA B CA 1
ATOM 3230 C C . ALA B 1 42 ? -8.023 -1.216 22.422 1 98.19 42 ALA B C 1
ATOM 3232 O O . ALA B 1 42 ? -8.133 -2.404 22.125 1 98.19 42 ALA B O 1
ATOM 3233 N N . PRO B 1 43 ? -7.582 -0.305 21.562 1 98.5 43 PRO B N 1
ATOM 3234 C CA . PRO B 1 43 ? -7.184 -0.767 20.234 1 98.5 43 PRO B CA 1
ATOM 3235 C C . PRO B 1 43 ? -6.043 -1.782 20.281 1 98.5 43 PRO B C 1
ATOM 3237 O O . PRO B 1 43 ? -6.078 -2.783 19.562 1 98.5 43 PRO B O 1
ATOM 3240 N N . LEU B 1 44 ? -5.027 -1.558 21.125 1 97.88 44 LEU B N 1
ATOM 3241 C CA . LEU B 1 44 ? -3.893 -2.467 21.234 1 97.88 44 LEU B CA 1
ATOM 3242 C C . LEU B 1 44 ? -4.34 -3.83 21.75 1 97.88 44 LEU B C 1
ATOM 3244 O O . LEU B 1 44 ? -3.854 -4.863 21.297 1 97.88 44 LEU B O 1
ATOM 3248 N N . MET B 1 45 ? -5.266 -3.816 22.703 1 97.88 45 MET B N 1
ATOM 3249 C CA . MET B 1 45 ? -5.805 -5.062 23.25 1 97.88 45 MET B CA 1
ATOM 3250 C C . MET B 1 45 ? -6.551 -5.844 22.172 1 97.88 45 MET B C 1
ATOM 3252 O O . MET B 1 45 ? -6.434 -7.07 22.094 1 97.88 45 MET B O 1
ATOM 3256 N N . ALA B 1 46 ? -7.277 -5.141 21.312 1 98.5 46 ALA B N 1
ATOM 3257 C CA . ALA B 1 46 ? -8.016 -5.785 20.234 1 98.5 46 ALA B CA 1
ATOM 3258 C C . ALA B 1 46 ? -7.074 -6.488 19.266 1 98.5 46 ALA B C 1
ATOM 3260 O O . ALA B 1 46 ? -7.359 -7.598 18.797 1 98.5 46 ALA B O 1
ATOM 3261 N N . LEU B 1 47 ? -5.98 -5.867 18.938 1 98.38 47 LEU B N 1
ATOM 3262 C CA . LEU B 1 47 ? -4.992 -6.477 18.047 1 98.38 47 LEU B CA 1
ATOM 3263 C C . LEU B 1 47 ? -4.348 -7.691 18.719 1 98.38 47 LEU B C 1
ATOM 3265 O O . LEU B 1 47 ? -4.133 -8.719 18.062 1 98.38 47 LEU B O 1
ATOM 3269 N N . ARG B 1 48 ? -3.998 -7.562 19.984 1 97.19 48 ARG B N 1
ATOM 3270 C CA . ARG B 1 48 ? -3.414 -8.68 20.719 1 97.19 48 ARG B CA 1
ATOM 3271 C C . ARG B 1 48 ? -4.336 -9.891 20.703 1 97.19 48 ARG B C 1
ATOM 3273 O O . ARG B 1 48 ? -3.885 -11.016 20.453 1 97.19 48 ARG B O 1
ATOM 3280 N N . GLU B 1 49 ? -5.586 -9.656 20.906 1 97.62 49 GLU B N 1
ATOM 3281 C CA . GLU B 1 49 ? -6.574 -10.734 20.906 1 97.62 49 GLU B CA 1
ATOM 3282 C C . GLU B 1 49 ? -6.707 -11.344 19.516 1 97.62 49 GLU B C 1
ATOM 3284 O O . GLU B 1 49 ? -6.875 -12.562 19.375 1 97.62 49 GLU B O 1
ATOM 3289 N N . ALA B 1 50 ? -6.629 -10.516 18.5 1 97.56 50 ALA B N 1
ATOM 3290 C CA . ALA B 1 50 ? -6.758 -10.984 17.125 1 97.56 50 ALA B CA 1
ATOM 3291 C C . ALA B 1 50 ? -5.652 -11.969 16.781 1 97.56 50 ALA B C 1
ATOM 3293 O O . ALA B 1 50 ? -5.871 -12.906 16 1 97.56 50 ALA B O 1
ATOM 3294 N N . LEU B 1 51 ? -4.48 -11.781 17.328 1 96.5 51 LEU B N 1
ATOM 3295 C CA . LEU B 1 51 ? -3.33 -12.625 17.016 1 96.5 51 LEU B CA 1
ATOM 3296 C C . LEU B 1 51 ? -3.564 -14.062 17.469 1 96.5 51 LEU B C 1
ATOM 3298 O O . LEU B 1 51 ? -2.92 -14.984 16.984 1 96.5 51 LEU B O 1
ATOM 3302 N N . SER B 1 52 ? -4.473 -14.266 18.375 1 95.75 52 SER B N 1
ATOM 3303 C CA . SER B 1 52 ? -4.781 -15.602 18.875 1 95.75 52 SER B CA 1
ATOM 3304 C C . SER B 1 52 ? -5.859 -16.266 18.016 1 95.75 52 SER B C 1
ATOM 3306 O O . SER B 1 52 ? -6.203 -17.438 18.25 1 95.75 52 SER B O 1
ATOM 3308 N N . ASP B 1 53 ? -6.422 -15.609 17.078 1 96.69 53 ASP B N 1
ATOM 3309 C CA . ASP B 1 53 ? -7.465 -16.094 16.188 1 96.69 53 ASP B CA 1
ATOM 3310 C C . ASP B 1 53 ? -6.887 -16.5 14.836 1 96.69 53 ASP B C 1
ATOM 3312 O O . ASP B 1 53 ? -6.648 -15.648 13.977 1 96.69 53 ASP B O 1
ATOM 3316 N N . PRO B 1 54 ? -6.754 -17.766 14.523 1 95.56 54 PRO B N 1
ATOM 3317 C CA . PRO B 1 54 ? -6.137 -18.234 13.273 1 95.56 54 PRO B CA 1
ATOM 3318 C C . PRO B 1 54 ? -6.859 -17.719 12.031 1 95.56 54 PRO B C 1
ATOM 3320 O O . PRO B 1 54 ? -6.285 -17.703 10.938 1 95.56 54 PRO B O 1
ATOM 3323 N N . ARG B 1 55 ? -8.125 -17.312 12.164 1 93.69 55 ARG B N 1
ATOM 3324 C CA . ARG B 1 55 ? -8.883 -16.781 11.031 1 93.69 55 ARG B CA 1
ATOM 3325 C C . ARG B 1 55 ? -8.281 -15.484 10.523 1 93.69 55 ARG B C 1
ATOM 3327 O O . ARG B 1 55 ? -8.617 -15.016 9.438 1 93.69 55 ARG B O 1
ATOM 3334 N N . THR B 1 56 ? -7.285 -14.844 11.289 1 96 56 THR B N 1
ATOM 3335 C CA . THR B 1 56 ? -6.711 -13.562 10.914 1 96 56 THR B CA 1
ATOM 3336 C C . THR B 1 56 ? -5.414 -13.758 10.133 1 96 56 THR B C 1
ATOM 3338 O O . THR B 1 56 ? -4.82 -12.789 9.648 1 96 56 THR B O 1
ATOM 3341 N N . TYR B 1 57 ? -4.98 -15 9.969 1 96.31 57 TYR B N 1
ATOM 3342 C CA . TYR B 1 57 ? -3.645 -15.242 9.43 1 96.31 57 TYR B CA 1
ATOM 3343 C C . TYR B 1 57 ? -3.658 -15.219 7.906 1 96.31 57 TYR B C 1
ATOM 3345 O O . TYR B 1 57 ? -2.611 -15.055 7.27 1 96.31 57 TYR B O 1
ATOM 3353 N N . GLY B 1 58 ? -4.852 -15.469 7.27 1 93.62 58 GLY B N 1
ATOM 3354 C CA . GLY B 1 58 ? -4.973 -15.508 5.82 1 93.62 58 GLY B CA 1
ATOM 3355 C C . GLY B 1 58 ? -5.285 -14.156 5.211 1 93.62 58 GLY B C 1
ATOM 3356 O O . GLY B 1 58 ? -5.391 -13.156 5.93 1 93.62 58 GLY B O 1
ATOM 3357 N N . TYR B 1 59 ? -5.41 -14.102 3.91 1 91.19 59 TYR B N 1
ATOM 3358 C CA . TYR B 1 59 ? -5.715 -12.859 3.203 1 91.19 59 TYR B CA 1
ATOM 3359 C C . TYR B 1 59 ? -7.012 -12.25 3.717 1 91.19 59 TYR B C 1
ATOM 3361 O O . TYR B 1 59 ? -8 -12.953 3.924 1 91.19 59 TYR B O 1
ATOM 3369 N N . CYS B 1 60 ? -6.973 -11 3.951 1 90.19 60 CYS B N 1
ATOM 3370 C CA . CYS B 1 60 ? -8.188 -10.242 4.25 1 90.19 60 CYS B CA 1
ATOM 3371 C C . CYS B 1 60 ? -8.859 -9.773 2.965 1 90.19 60 CYS B C 1
ATOM 3373 O O . CYS B 1 60 ? -8.391 -8.844 2.311 1 90.19 60 CYS B O 1
ATOM 3375 N N . LEU B 1 61 ? -9.977 -10.383 2.605 1 84.56 61 LEU B N 1
ATOM 3376 C CA . LEU B 1 61 ? -10.727 -9.969 1.427 1 84.56 61 LEU B CA 1
ATOM 3377 C C . LEU B 1 61 ? -11.758 -8.906 1.788 1 84.56 61 LEU B C 1
ATOM 3379 O O . LEU B 1 61 ? -11.75 -8.383 2.906 1 84.56 61 LEU B O 1
ATOM 3383 N N . LYS B 1 62 ? -12.516 -8.5 0.884 1 82.69 62 LYS B N 1
ATOM 3384 C CA . LYS B 1 62 ? -13.43 -7.379 1.084 1 82.69 62 LYS B CA 1
ATOM 3385 C C . LYS B 1 62 ? -14.344 -7.629 2.279 1 82.69 62 LYS B C 1
ATOM 3387 O O . LYS B 1 62 ? -14.57 -6.727 3.092 1 82.69 62 LYS B O 1
ATOM 3392 N N . SER B 1 63 ? -14.828 -8.836 2.412 1 87.44 63 SER B N 1
ATOM 3393 C CA . SER B 1 63 ? -15.742 -9.156 3.504 1 87.44 63 SER B CA 1
ATOM 3394 C C . SER B 1 63 ? -15.062 -8.984 4.859 1 87.44 63 SER B C 1
ATOM 3396 O O . SER B 1 63 ? -15.711 -8.625 5.844 1 87.44 63 SER B O 1
ATOM 3398 N N . CYS B 1 64 ? -13.797 -9.195 4.871 1 93 64 CYS B N 1
ATOM 3399 C CA . CYS B 1 64 ? -13.008 -9.094 6.098 1 93 64 CYS B CA 1
ATOM 3400 C C . CYS B 1 64 ? -12.945 -7.652 6.586 1 93 64 CYS B C 1
ATOM 3402 O O . CYS B 1 64 ? -12.812 -7.402 7.785 1 93 64 CYS B O 1
ATOM 3404 N N . THR B 1 65 ? -13.164 -6.664 5.703 1 97.38 65 THR B N 1
ATOM 3405 C CA . THR B 1 65 ? -13.008 -5.258 6.055 1 97.38 65 THR B CA 1
ATOM 3406 C C . THR B 1 65 ? -14.328 -4.668 6.523 1 97.38 65 THR B C 1
ATOM 3408 O O . THR B 1 65 ? -14.359 -3.576 7.098 1 97.38 65 THR B O 1
ATOM 3411 N N . LEU B 1 66 ? -15.414 -5.348 6.328 1 97.5 66 LEU B N 1
ATOM 3412 C CA . LEU B 1 66 ? -16.75 -4.777 6.477 1 97.5 66 LEU B CA 1
ATOM 3413 C C . LEU B 1 66 ? -17 -4.328 7.91 1 97.5 66 LEU B C 1
ATOM 3415 O O . LEU B 1 66 ? -17.5 -3.227 8.141 1 97.5 66 LEU B O 1
ATOM 3419 N N . PRO B 1 67 ? -16.578 -5.172 8.953 1 98.44 67 PRO B N 1
ATOM 3420 C CA . PRO B 1 67 ? -16.797 -4.691 10.32 1 98.44 67 PRO B CA 1
ATOM 3421 C C . PRO B 1 67 ? -16.109 -3.354 10.586 1 98.44 67 PRO B C 1
ATOM 3423 O O . PRO B 1 67 ? -16.672 -2.49 11.266 1 98.44 67 PRO B O 1
ATOM 3426 N N . PHE B 1 68 ? -14.969 -3.189 10.086 1 98.81 68 PHE B N 1
ATOM 3427 C CA . PHE B 1 68 ? -14.258 -1.927 10.242 1 98.81 68 PHE B CA 1
ATOM 3428 C C . PHE B 1 68 ? -14.977 -0.805 9.5 1 98.81 68 PHE B C 1
ATOM 3430 O O . PHE B 1 68 ? -15.109 0.304 10.023 1 98.81 68 PHE B O 1
ATOM 3437 N N . LEU B 1 69 ? -15.445 -1.075 8.258 1 98.81 69 LEU B N 1
ATOM 3438 C CA . LEU B 1 69 ? -16.125 -0.063 7.453 1 98.81 69 LEU B CA 1
ATOM 3439 C C . LEU B 1 69 ? -17.453 0.32 8.078 1 98.81 69 LEU B C 1
ATOM 3441 O O . LEU B 1 69 ? -17.875 1.479 8.008 1 98.81 69 LEU B O 1
ATOM 3445 N N . GLU B 1 70 ? -18.094 -0.658 8.703 1 98.81 70 GLU B N 1
ATOM 3446 C CA . GLU B 1 70 ? -19.312 -0.367 9.453 1 98.81 70 GLU B CA 1
ATOM 3447 C C . GLU B 1 70 ? -19.031 0.543 10.648 1 98.81 70 GLU B C 1
ATOM 3449 O O . GLU B 1 70 ? -19.766 1.494 10.906 1 98.81 70 GLU B O 1
ATOM 3454 N N . ALA B 1 71 ? -17.953 0.289 11.336 1 98.88 71 ALA B N 1
ATOM 3455 C CA . ALA B 1 71 ? -17.547 1.152 12.445 1 98.88 71 ALA B CA 1
ATOM 3456 C C . ALA B 1 71 ? -17.219 2.559 11.945 1 98.88 71 ALA B C 1
ATOM 3458 O O . ALA B 1 71 ? -17.594 3.549 12.586 1 98.88 71 ALA B O 1
ATOM 3459 N N . ALA B 1 72 ? -16.609 2.645 10.797 1 98.81 72 ALA B N 1
ATOM 3460 C CA . ALA B 1 72 ? -16.203 3.93 10.227 1 98.81 72 ALA B CA 1
ATOM 3461 C C . ALA B 1 72 ? -17.422 4.762 9.836 1 98.81 72 ALA B C 1
ATOM 3463 O O . ALA B 1 72 ? -17.484 5.957 10.125 1 98.81 72 ALA B O 1
ATOM 3464 N N . THR B 1 73 ? -18.344 4.113 9.164 1 98.81 73 THR B N 1
ATOM 3465 C CA . THR B 1 73 ? -19.531 4.844 8.734 1 98.81 73 THR B CA 1
ATOM 3466 C C . THR B 1 73 ? -20.391 5.223 9.93 1 98.81 73 THR B C 1
ATOM 3468 O O . THR B 1 73 ? -21.016 6.289 9.945 1 98.81 73 THR B O 1
ATOM 3471 N N . THR B 1 74 ? -20.438 4.332 10.953 1 98.81 74 THR B N 1
ATOM 3472 C CA . THR B 1 74 ? -21.141 4.664 12.188 1 98.81 74 THR B CA 1
ATOM 3473 C C . THR B 1 74 ? -20.484 5.855 12.875 1 98.81 74 THR B C 1
ATOM 3475 O O . THR B 1 74 ? -21.172 6.777 13.32 1 98.81 74 THR B O 1
ATOM 3478 N N . TRP B 1 75 ? -19.219 5.805 12.984 1 98.62 75 TRP B N 1
ATOM 3479 C CA . TRP B 1 75 ? -18.438 6.906 13.547 1 98.62 75 TRP B CA 1
ATOM 3480 C C . TRP B 1 75 ? -18.75 8.211 12.828 1 98.62 75 TRP B C 1
ATOM 3482 O O . TRP B 1 75 ? -19 9.234 13.469 1 98.62 75 TRP B O 1
ATOM 3492 N N . TYR B 1 76 ? -18.812 8.242 11.5 1 98.69 76 TYR B N 1
ATOM 3493 C CA . TYR B 1 76 ? -19.062 9.43 10.688 1 98.69 76 TYR B CA 1
ATOM 3494 C C . TYR B 1 76 ? -20.484 9.938 10.875 1 98.69 76 TYR B C 1
ATOM 3496 O O . TYR B 1 76 ? -20.703 11.141 10.992 1 98.69 76 TYR B O 1
ATOM 3504 N N . GLN B 1 77 ? -21.391 8.992 10.859 1 98.5 77 GLN B N 1
ATOM 3505 C CA . GLN B 1 77 ? -22.781 9.352 11.07 1 98.5 77 GLN B CA 1
ATOM 3506 C C . GLN B 1 77 ? -22.984 10.008 12.438 1 98.5 77 GLN B C 1
ATOM 3508 O O . GLN B 1 77 ? -23.75 10.977 12.555 1 98.5 77 GLN B O 1
ATOM 3513 N N . GLY B 1 78 ? -22.391 9.484 13.422 1 97.81 78 GLY B N 1
ATOM 3514 C CA . GLY B 1 78 ? -22.484 10.047 14.758 1 97.81 78 GLY B CA 1
ATOM 3515 C C . GLY B 1 78 ? -21.969 11.469 14.844 1 97.81 78 GLY B C 1
ATOM 3516 O O . GLY B 1 78 ? -22.469 12.281 15.617 1 97.81 78 GLY B O 1
ATOM 3517 N N . ARG B 1 79 ? -21.016 11.805 14.047 1 96.88 79 ARG B N 1
ATOM 3518 C CA . ARG B 1 79 ? -20.344 13.102 14.117 1 96.88 79 ARG B CA 1
ATOM 3519 C C . ARG B 1 79 ? -21.047 14.125 13.234 1 96.88 79 ARG B C 1
ATOM 3521 O O . ARG B 1 79 ? -21.219 15.281 13.625 1 96.88 79 ARG B O 1
ATOM 3528 N N . TYR B 1 80 ? -21.438 13.664 12.023 1 97.81 80 TYR B N 1
ATOM 3529 C CA . TYR B 1 80 ? -21.875 14.633 11.031 1 97.81 80 TYR B CA 1
ATOM 3530 C C . TYR B 1 80 ? -23.328 14.398 10.633 1 97.81 80 TYR B C 1
ATOM 3532 O O . TYR B 1 80 ? -23.906 15.18 9.875 1 97.81 80 TYR B O 1
ATOM 3540 N N . GLY B 1 81 ? -23.906 13.281 11.078 1 97.31 81 GLY B N 1
ATOM 3541 C CA . GLY B 1 81 ? -25.312 13.016 10.875 1 97.31 81 GLY B CA 1
ATOM 3542 C C . GLY B 1 81 ? -25.641 12.523 9.484 1 97.31 81 GLY B C 1
ATOM 3543 O O . GLY B 1 81 ? -26.797 12.562 9.055 1 97.31 81 GLY B O 1
ATOM 3544 N N . VAL B 1 82 ? -24.656 12.125 8.727 1 97.19 82 VAL B N 1
ATOM 3545 C CA . VAL B 1 82 ? -24.844 11.68 7.352 1 97.19 82 VAL B CA 1
ATOM 3546 C C . VAL B 1 82 ? -24.594 10.172 7.258 1 97.19 82 VAL B C 1
ATOM 3548 O O . VAL B 1 82 ? -23.516 9.695 7.582 1 97.19 82 VAL B O 1
ATOM 3551 N N . PRO B 1 83 ? -25.625 9.461 6.859 1 97.69 83 PRO B N 1
ATOM 3552 C CA . PRO B 1 83 ? -25.438 8.016 6.672 1 97.69 83 PRO B CA 1
ATOM 3553 C C . PRO B 1 83 ? -24.672 7.684 5.387 1 97.69 83 PRO B C 1
ATOM 3555 O O . PRO B 1 83 ? -24.875 8.336 4.359 1 97.69 83 PRO B O 1
ATOM 3558 N N . LEU B 1 84 ? -23.812 6.754 5.414 1 98.5 84 LEU B N 1
ATOM 3559 C CA . LEU B 1 84 ? -23.078 6.215 4.27 1 98.5 84 LEU B CA 1
ATOM 3560 C C . LEU B 1 84 ? -23.203 4.695 4.223 1 98.5 84 LEU B C 1
ATOM 3562 O O . LEU B 1 84 ? -23.297 4.043 5.266 1 98.5 84 LEU B O 1
ATOM 3566 N N . ASP B 1 85 ? -23.25 4.102 3.039 1 98.5 85 ASP B N 1
ATOM 3567 C CA . ASP B 1 85 ? -23.234 2.652 2.852 1 98.5 85 ASP B CA 1
ATOM 3568 C C . ASP B 1 85 ? -21.828 2.098 2.979 1 98.5 85 ASP B C 1
ATOM 3570 O O . ASP B 1 85 ? -20.969 2.352 2.123 1 98.5 85 ASP B O 1
ATOM 3574 N N . PRO B 1 86 ? -21.562 1.321 4.012 1 98.44 86 PRO B N 1
ATOM 3575 C CA . PRO B 1 86 ? -20.203 0.81 4.207 1 98.44 86 PRO B CA 1
ATOM 3576 C C . PRO B 1 86 ? -19.75 -0.079 3.055 1 98.44 86 PRO B C 1
ATOM 3578 O O . PRO B 1 86 ? -18.547 -0.285 2.875 1 98.44 86 PRO B O 1
ATOM 3581 N N . ARG B 1 87 ? -20.609 -0.579 2.221 1 96.88 87 ARG B N 1
ATOM 3582 C CA . ARG B 1 87 ? -20.25 -1.502 1.146 1 96.88 87 ARG B CA 1
ATOM 3583 C C . ARG B 1 87 ? -19.906 -0.746 -0.131 1 96.88 87 ARG B C 1
ATOM 3585 O O . ARG B 1 87 ? -19.141 -1.244 -0.964 1 96.88 87 ARG B O 1
ATOM 3592 N N . ARG B 1 88 ? -20.406 0.496 -0.237 1 97.56 88 ARG B N 1
ATOM 3593 C CA . ARG B 1 88 ? -20.281 1.155 -1.533 1 97.56 88 ARG B CA 1
ATOM 3594 C C . ARG B 1 88 ? -19.625 2.525 -1.391 1 97.56 88 ARG B C 1
ATOM 3596 O O . ARG B 1 88 ? -19.109 3.074 -2.363 1 97.56 88 ARG B O 1
ATOM 3603 N N . GLU B 1 89 ? -19.688 3.062 -0.172 1 98.69 89 GLU B N 1
ATOM 3604 C CA . GLU B 1 89 ? -19.266 4.445 0.009 1 98.69 89 GLU B CA 1
ATOM 3605 C C . GLU B 1 89 ? -18.125 4.543 1.014 1 98.69 89 GLU B C 1
ATOM 3607 O O . GLU B 1 89 ? -17.891 5.602 1.603 1 98.69 89 GLU B O 1
ATOM 3612 N N . ALA B 1 90 ? -17.5 3.389 1.264 1 98.69 90 ALA B N 1
ATOM 3613 C CA . ALA B 1 90 ? -16.391 3.318 2.211 1 98.69 90 ALA B CA 1
ATOM 3614 C C . ALA B 1 90 ? -15.344 2.307 1.754 1 98.69 90 ALA B C 1
ATOM 3616 O O . ALA B 1 90 ? -15.68 1.309 1.109 1 98.69 90 ALA B O 1
ATOM 3617 N N . LEU B 1 91 ? -14.125 2.574 2.072 1 98.56 91 LEU B N 1
ATOM 3618 C CA . LEU B 1 91 ? -13.031 1.67 1.729 1 98.56 91 LEU B CA 1
ATOM 3619 C C . LEU B 1 91 ? -11.922 1.735 2.773 1 98.56 91 LEU B C 1
ATOM 3621 O O . LEU B 1 91 ? -11.516 2.824 3.188 1 98.56 91 LEU B O 1
ATOM 3625 N N . ALA B 1 92 ? -11.453 0.571 3.248 1 98.5 92 ALA B N 1
ATOM 3626 C CA . ALA B 1 92 ? -10.32 0.494 4.16 1 98.5 92 ALA B CA 1
ATOM 3627 C C . ALA B 1 92 ? -9.008 0.765 3.432 1 98.5 92 ALA B C 1
ATOM 3629 O O . ALA B 1 92 ? -8.828 0.34 2.287 1 98.5 92 ALA B O 1
ATOM 3630 N N . LEU B 1 93 ? -8.148 1.434 4.082 1 98.06 93 LEU B N 1
ATOM 3631 C CA . LEU B 1 93 ? -6.898 1.844 3.459 1 98.06 93 LEU B CA 1
ATOM 3632 C C . LEU B 1 93 ? -5.707 1.438 4.32 1 98.06 93 LEU B C 1
ATOM 3634 O O . LEU B 1 93 ? -5.855 1.194 5.52 1 98.06 93 LEU B O 1
ATOM 3638 N N . ILE B 1 94 ? -4.523 1.312 3.748 1 97.38 94 ILE B N 1
ATOM 3639 C CA . ILE B 1 94 ? -3.256 1.164 4.457 1 97.38 94 ILE B CA 1
ATOM 3640 C C . ILE B 1 94 ? -2.625 2.535 4.68 1 97.38 94 ILE B C 1
ATOM 3642 O O . ILE B 1 94 ? -1.577 2.844 4.105 1 97.38 94 ILE B O 1
ATOM 3646 N N . GLY B 1 95 ? -3.312 3.289 5.492 1 96.56 95 GLY B N 1
ATOM 3647 C CA . GLY B 1 95 ? -3.047 4.711 5.648 1 96.56 95 GLY B CA 1
ATOM 3648 C C . GLY B 1 95 ? -3.766 5.566 4.625 1 96.56 95 GLY B C 1
ATOM 3649 O O . GLY B 1 95 ? -3.953 5.152 3.48 1 96.56 95 GLY B O 1
ATOM 3650 N N . SER B 1 96 ? -4.09 6.766 5.023 1 96.88 96 SER B N 1
ATOM 3651 C CA . SER B 1 96 ? -4.805 7.645 4.105 1 96.88 96 SER B CA 1
ATOM 3652 C C . SER B 1 96 ? -3.914 8.086 2.947 1 96.88 96 SER B C 1
ATOM 3654 O O . SER B 1 96 ? -4.398 8.328 1.841 1 96.88 96 SER B O 1
ATOM 3656 N N . GLN B 1 97 ? -2.611 8.172 3.18 1 97 97 GLN B N 1
ATOM 3657 C CA . GLN B 1 97 ? -1.668 8.539 2.129 1 97 97 GLN B CA 1
ATOM 3658 C C . GLN B 1 97 ? -1.747 7.562 0.956 1 97 97 GLN B C 1
ATOM 3660 O O . GLN B 1 97 ? -1.741 7.977 -0.204 1 97 97 GLN B O 1
ATOM 3665 N N . GLU B 1 98 ? -1.824 6.258 1.275 1 97.75 98 GLU B N 1
ATOM 3666 C CA . GLU B 1 98 ? -1.97 5.223 0.257 1 97.75 98 GLU B CA 1
ATOM 3667 C C . GLU B 1 98 ? -3.258 5.406 -0.539 1 97.75 98 GLU B C 1
ATOM 3669 O O . GLU B 1 98 ? -3.246 5.359 -1.771 1 97.75 98 GLU B O 1
ATOM 3674 N N . GLY B 1 99 ? -4.352 5.645 0.158 1 98.12 99 GLY B N 1
ATOM 3675 C CA . GLY B 1 99 ? -5.633 5.863 -0.492 1 98.12 99 GLY B CA 1
ATOM 3676 C C . GLY B 1 99 ? -5.637 7.07 -1.415 1 98.12 99 GLY B C 1
ATOM 3677 O O . GLY B 1 99 ? -6.168 7.004 -2.527 1 98.12 99 GLY B O 1
ATOM 3678 N N . LEU B 1 100 ? -5.035 8.125 -0.945 1 98.62 100 LEU B N 1
ATOM 3679 C CA . LEU B 1 100 ? -5.023 9.367 -1.715 1 98.62 100 LEU B CA 1
ATOM 3680 C C . LEU B 1 100 ? -4.211 9.203 -2.996 1 98.62 100 LEU B C 1
ATOM 3682 O O . LEU B 1 100 ? -4.66 9.586 -4.074 1 98.62 100 LEU B O 1
ATOM 3686 N N . ALA B 1 101 ? -3.059 8.625 -2.887 1 98.56 101 ALA B N 1
ATOM 3687 C CA . ALA B 1 101 ? -2.227 8.406 -4.066 1 98.56 101 ALA B CA 1
ATOM 3688 C C . ALA B 1 101 ? -2.943 7.512 -5.078 1 98.56 101 ALA B C 1
ATOM 3690 O O . ALA B 1 101 ? -2.959 7.812 -6.277 1 98.56 101 ALA B O 1
ATOM 3691 N N . HIS B 1 102 ? -3.574 6.465 -4.613 1 98.56 102 HIS B N 1
ATOM 3692 C CA . HIS B 1 102 ? -4.266 5.535 -5.496 1 98.56 102 HIS B CA 1
ATOM 3693 C C . HIS B 1 102 ? -5.523 6.164 -6.086 1 98.56 102 HIS B C 1
ATOM 3695 O O . HIS B 1 102 ? -5.895 5.871 -7.227 1 98.56 102 HIS B O 1
ATOM 3701 N N . LEU B 1 103 ? -6.16 6.992 -5.324 1 98.75 103 LEU B N 1
ATOM 3702 C CA . LEU B 1 103 ? -7.348 7.66 -5.852 1 98.75 103 LEU B CA 1
ATOM 3703 C C . LEU B 1 103 ? -6.988 8.562 -7.023 1 98.75 103 LEU B C 1
ATOM 3705 O O . LEU B 1 103 ? -7.738 8.648 -8 1 98.75 103 LEU B O 1
ATOM 3709 N N . LEU B 1 104 ? -5.875 9.266 -6.902 1 98.69 104 LEU B N 1
ATOM 3710 C CA . LEU B 1 104 ? -5.441 10.086 -8.031 1 98.69 104 LEU B CA 1
ATOM 3711 C C . LEU B 1 104 ? -5.238 9.227 -9.273 1 98.69 104 LEU B C 1
ATOM 3713 O O . LEU B 1 104 ? -5.629 9.617 -10.375 1 98.69 104 LEU B O 1
ATOM 3717 N N . LEU B 1 105 ? -4.652 8.055 -9.117 1 98.5 105 LEU B N 1
ATOM 3718 C CA . LEU B 1 105 ? -4.508 7.133 -10.234 1 98.5 105 LEU B CA 1
ATOM 3719 C C . LEU B 1 105 ? -5.871 6.691 -10.758 1 98.5 105 LEU B C 1
ATOM 3721 O O . LEU B 1 105 ? -6.055 6.531 -11.969 1 98.5 105 LEU B O 1
ATOM 3725 N N . ALA B 1 106 ? -6.805 6.582 -9.906 1 98.31 106 ALA B N 1
ATOM 3726 C CA . ALA B 1 106 ? -8.109 6.02 -10.242 1 98.31 106 ALA B CA 1
ATOM 3727 C C . ALA B 1 106 ? -8.984 7.055 -10.953 1 98.31 106 ALA B C 1
ATOM 3729 O O . ALA B 1 106 ? -9.859 6.695 -11.742 1 98.31 106 ALA B O 1
ATOM 3730 N N . LEU B 1 107 ? -8.75 8.328 -10.68 1 98.44 107 LEU B N 1
ATOM 3731 C CA . LEU B 1 107 ? -9.688 9.352 -11.141 1 98.44 107 LEU B CA 1
ATOM 3732 C C . LEU B 1 107 ? -9.109 10.133 -12.312 1 98.44 107 LEU B C 1
ATOM 3734 O O . LEU B 1 107 ? -9.797 10.969 -12.906 1 98.44 107 LEU B O 1
ATOM 3738 N N . THR B 1 108 ? -7.82 9.875 -12.633 1 98.19 108 THR B N 1
ATOM 3739 C CA . THR B 1 108 ? -7.188 10.734 -13.625 1 98.19 108 THR B CA 1
ATOM 3740 C C . THR B 1 108 ? -6.441 9.898 -14.664 1 98.19 108 THR B C 1
ATOM 3742 O O . THR B 1 108 ? -6.258 8.695 -14.484 1 98.19 108 THR B O 1
ATOM 3745 N N . GLU B 1 109 ? -6.125 10.508 -15.734 1 97.44 109 GLU B N 1
ATOM 3746 C CA . GLU B 1 109 ? -5.219 10.016 -16.766 1 97.44 109 GLU B CA 1
ATOM 3747 C C . GLU B 1 109 ? -3.945 10.859 -16.828 1 97.44 109 GLU B C 1
ATOM 3749 O O . GLU B 1 109 ? -3.9 11.969 -16.297 1 97.44 109 GLU B O 1
ATOM 3754 N N . PRO B 1 110 ? -2.834 10.297 -17.453 1 96.94 110 PRO B N 1
ATOM 3755 C CA . PRO B 1 110 ? -1.615 11.102 -17.578 1 96.94 110 PRO B CA 1
ATOM 3756 C C . PRO B 1 110 ? -1.87 12.469 -18.203 1 96.94 110 PRO B C 1
ATOM 3758 O O . PRO B 1 110 ? -2.646 12.586 -19.156 1 96.94 110 PRO B O 1
ATOM 3761 N N . GLU B 1 111 ? -1.328 13.516 -17.547 1 96.94 111 GLU B N 1
ATOM 3762 C CA . GLU B 1 111 ? -1.336 14.898 -18.031 1 96.94 111 GLU B CA 1
ATOM 3763 C C . GLU B 1 111 ? -2.607 15.625 -17.594 1 96.94 111 GLU B C 1
ATOM 3765 O O . GLU B 1 111 ? -2.77 16.812 -17.859 1 96.94 111 GLU B O 1
ATOM 3770 N N . ASP B 1 112 ? -3.547 14.93 -16.906 1 98.06 112 ASP B N 1
ATOM 3771 C CA . ASP B 1 112 ? -4.664 15.656 -16.297 1 98.06 112 ASP B CA 1
ATOM 3772 C C . ASP B 1 112 ? -4.172 16.688 -15.297 1 98.06 112 ASP B C 1
ATOM 3774 O O . ASP B 1 112 ? -3.018 16.641 -14.859 1 98.06 112 ASP B O 1
ATOM 3778 N N . LEU B 1 113 ? -5.062 17.625 -14.992 1 98.81 113 LEU B N 1
ATOM 3779 C CA . LEU B 1 113 ? -4.668 18.766 -14.164 1 98.81 113 LEU B CA 1
ATOM 3780 C C . LEU B 1 113 ? -5.242 18.625 -12.758 1 98.81 113 LEU B C 1
ATOM 3782 O O . LEU B 1 113 ? -6.453 18.469 -12.586 1 98.81 113 LEU B O 1
ATOM 3786 N N . LEU B 1 114 ? -4.383 18.641 -11.766 1 98.81 114 LEU B N 1
ATOM 3787 C CA . LEU B 1 114 ? -4.703 18.609 -10.344 1 98.81 114 LEU B CA 1
ATOM 3788 C C . LEU B 1 114 ? -4.539 19.984 -9.719 1 98.81 114 LEU B C 1
ATOM 3790 O O . LEU B 1 114 ? -3.486 20.609 -9.852 1 98.81 114 LEU B O 1
ATOM 3794 N N . LEU B 1 115 ? -5.609 20.484 -9.07 1 98.94 115 LEU B N 1
ATOM 3795 C CA . LEU B 1 115 ? -5.539 21.703 -8.273 1 98.94 115 LEU B CA 1
ATOM 3796 C C . LEU B 1 115 ? -5.219 21.375 -6.82 1 98.94 115 LEU B C 1
ATOM 3798 O O . LEU B 1 115 ? -5.867 20.531 -6.211 1 98.94 115 LEU B O 1
ATOM 3802 N N . LEU B 1 116 ? -4.211 22.016 -6.25 1 98.69 116 LEU B N 1
ATOM 3803 C CA . LEU B 1 116 ? -3.93 21.875 -4.828 1 98.69 116 LEU B CA 1
ATOM 3804 C C . LEU B 1 116 ? -3.283 23.141 -4.277 1 98.69 116 LEU B C 1
ATOM 3806 O O . LEU B 1 116 ? -2.73 23.953 -5.035 1 98.69 116 LEU B O 1
ATOM 3810 N N . PRO B 1 117 ? -3.352 23.391 -2.975 1 98.81 117 PRO B N 1
ATOM 3811 C CA . PRO B 1 117 ? -2.717 24.562 -2.387 1 98.81 117 PRO B CA 1
ATOM 3812 C C . PRO B 1 117 ? -1.21 24.609 -2.631 1 98.81 117 PRO B C 1
ATOM 3814 O O . PRO B 1 117 ? -0.56 23.562 -2.697 1 98.81 117 PRO B O 1
ATOM 3817 N N . GLU B 1 118 ? -0.674 25.797 -2.686 1 98.56 118 GLU B N 1
ATOM 3818 C CA . GLU B 1 118 ? 0.756 25.969 -2.926 1 98.56 118 GLU B CA 1
ATOM 3819 C C . GLU B 1 118 ? 1.574 25.531 -1.714 1 98.56 118 GLU B C 1
ATOM 3821 O O . GLU B 1 118 ? 2.785 25.312 -1.817 1 98.56 118 GLU B O 1
ATOM 3826 N N . VAL B 1 119 ? 0.926 25.438 -0.503 1 98.56 119 VAL B N 1
ATOM 3827 C CA . VAL B 1 119 ? 1.475 24.875 0.725 1 98.56 119 VAL B CA 1
ATOM 3828 C C . VAL B 1 119 ? 0.63 23.688 1.165 1 98.56 119 VAL B C 1
ATOM 3830 O O . VAL B 1 119 ? -0.542 23.844 1.515 1 98.56 119 VAL B O 1
ATOM 3833 N N . ALA B 1 120 ? 1.217 22.531 1.08 1 98.25 120 ALA B N 1
ATOM 3834 C CA . ALA B 1 120 ? 0.469 21.297 1.353 1 98.25 120 ALA B CA 1
ATOM 3835 C C . ALA B 1 120 ? 1.395 20.188 1.831 1 98.25 120 ALA B C 1
ATOM 3837 O O . ALA B 1 120 ? 2.617 20.359 1.849 1 98.25 120 ALA B O 1
ATOM 3838 N N . TYR B 1 121 ? 0.792 19.156 2.307 1 97.62 121 TYR B N 1
ATOM 3839 C CA . TYR B 1 121 ? 1.55 17.969 2.689 1 97.62 121 TYR B CA 1
ATOM 3840 C C . TYR B 1 121 ? 2.396 17.453 1.528 1 97.62 121 TYR B C 1
ATOM 3842 O O . TYR B 1 121 ? 1.902 17.312 0.407 1 97.62 121 TYR B O 1
ATOM 3850 N N . PRO B 1 122 ? 3.641 17.156 1.747 1 96.62 122 PRO B N 1
ATOM 3851 C CA . PRO B 1 122 ? 4.602 16.891 0.674 1 96.62 122 PRO B CA 1
ATOM 3852 C C . PRO B 1 122 ? 4.184 15.719 -0.211 1 96.62 122 PRO B C 1
ATOM 3854 O O . PRO B 1 122 ? 4.41 15.742 -1.424 1 96.62 122 PRO B O 1
ATOM 3857 N N . SER B 1 123 ? 3.564 14.734 0.313 1 96.44 123 SER B N 1
ATOM 3858 C CA . SER B 1 123 ? 3.254 13.516 -0.429 1 96.44 123 SER B CA 1
ATOM 3859 C C . SER B 1 123 ? 2.23 13.789 -1.526 1 96.44 123 SER B C 1
ATOM 3861 O O . SER B 1 123 ? 2.086 12.992 -2.457 1 96.44 123 SER B O 1
ATOM 3863 N N . TYR B 1 124 ? 1.465 14.906 -1.408 1 98.12 124 TYR B N 1
ATOM 3864 C CA . TYR B 1 124 ? 0.52 15.227 -2.469 1 98.12 124 TYR B CA 1
ATOM 3865 C C . TYR B 1 124 ? 1.245 15.5 -3.781 1 98.12 124 TYR B C 1
ATOM 3867 O O . TYR B 1 124 ? 0.822 15.039 -4.84 1 98.12 124 TYR B O 1
ATOM 3875 N N . PHE B 1 125 ? 2.369 16.234 -3.666 1 97.25 125 PHE B N 1
ATOM 3876 C CA . PHE B 1 125 ? 3.15 16.562 -4.852 1 97.25 125 PHE B CA 1
ATOM 3877 C C . PHE B 1 125 ? 3.789 15.32 -5.453 1 97.25 125 PHE B C 1
ATOM 3879 O O . PHE B 1 125 ? 3.799 15.148 -6.672 1 97.25 125 PHE B O 1
ATOM 3886 N N . GLY B 1 126 ? 4.305 14.5 -4.586 1 97.12 126 GLY B N 1
ATOM 3887 C CA . GLY B 1 126 ? 4.867 13.242 -5.051 1 97.12 126 GLY B CA 1
ATOM 3888 C C . GLY B 1 126 ? 3.844 12.336 -5.711 1 97.12 126 GLY B C 1
ATOM 3889 O O . GLY B 1 126 ? 4.125 11.727 -6.742 1 97.12 126 GLY B O 1
ATOM 3890 N N . ALA B 1 127 ? 2.654 12.227 -5.094 1 98.12 127 ALA B N 1
ATOM 3891 C CA . ALA B 1 127 ? 1.587 11.398 -5.648 1 98.12 127 ALA B CA 1
ATOM 3892 C C . ALA B 1 127 ? 1.163 11.898 -7.027 1 98.12 127 ALA B C 1
ATOM 3894 O O . ALA B 1 127 ? 0.874 11.102 -7.922 1 98.12 127 ALA B O 1
ATOM 3895 N N . ALA B 1 128 ? 1.092 13.203 -7.195 1 98.06 128 ALA B N 1
ATOM 3896 C CA . ALA B 1 128 ? 0.774 13.789 -8.492 1 98.06 128 ALA B CA 1
ATOM 3897 C C . ALA B 1 128 ? 1.81 13.391 -9.547 1 98.06 128 ALA B C 1
ATOM 3899 O O . ALA B 1 128 ? 1.456 13.047 -10.672 1 98.06 128 ALA B O 1
ATOM 3900 N N . ARG B 1 129 ? 3.07 13.438 -9.117 1 97.75 129 ARG B N 1
ATOM 3901 C CA . ARG B 1 129 ? 4.156 13.062 -10.016 1 97.75 129 ARG B CA 1
ATOM 3902 C C . ARG B 1 129 ? 4.047 11.594 -10.422 1 97.75 129 ARG B C 1
ATOM 3904 O O . ARG B 1 129 ? 4.148 11.266 -11.602 1 97.75 129 ARG B O 1
ATOM 3911 N N . VAL B 1 130 ? 3.834 10.734 -9.492 1 98.19 130 VAL B N 1
ATOM 3912 C CA . VAL B 1 130 ? 3.705 9.297 -9.734 1 98.19 130 VAL B CA 1
ATOM 3913 C C . VAL B 1 130 ? 2.559 9.039 -10.711 1 98.19 130 VAL B C 1
ATOM 3915 O O . VAL B 1 130 ? 2.662 8.18 -11.586 1 98.19 130 VAL B O 1
ATOM 3918 N N . ALA B 1 131 ? 1.481 9.812 -10.602 1 97.94 131 ALA B N 1
ATOM 3919 C CA . ALA B 1 131 ? 0.304 9.648 -11.453 1 97.94 131 ALA B CA 1
ATOM 3920 C C . ALA B 1 131 ? 0.482 10.375 -12.781 1 97.94 131 ALA B C 1
ATOM 3922 O O . ALA B 1 131 ? -0.418 10.367 -13.625 1 97.94 131 ALA B O 1
ATOM 3923 N N . SER B 1 132 ? 1.627 11.086 -13.008 1 97.62 132 SER B N 1
ATOM 3924 C CA . SER B 1 132 ? 1.936 11.82 -14.234 1 97.62 132 SER B CA 1
ATOM 3925 C C . SER B 1 132 ? 0.939 12.945 -14.469 1 97.62 132 SER B C 1
ATOM 3927 O O . SER B 1 132 ? 0.458 13.133 -15.594 1 97.62 132 SER B O 1
ATOM 3929 N N . LEU B 1 133 ? 0.676 13.703 -13.398 1 98 133 LEU B N 1
ATOM 3930 C CA . LEU B 1 133 ? -0.292 14.789 -13.484 1 98 133 LEU B CA 1
ATOM 3931 C C . LEU B 1 133 ? 0.414 16.141 -13.617 1 98 133 LEU B C 1
ATOM 3933 O O . LEU B 1 133 ? 1.514 16.312 -13.094 1 98 133 LEU B O 1
ATOM 3937 N N . ARG B 1 134 ? -0.221 17.031 -14.328 1 97.81 134 ARG B N 1
ATOM 3938 C CA . ARG B 1 134 ? 0.097 18.438 -14.164 1 97.81 134 ARG B CA 1
ATOM 3939 C C . ARG B 1 134 ? -0.539 19 -12.898 1 97.81 134 ARG B C 1
ATOM 3941 O O . ARG B 1 134 ? -1.529 18.469 -12.398 1 97.81 134 ARG B O 1
ATOM 3948 N N . THR B 1 135 ? 0.089 20.031 -12.344 1 98.31 135 THR B N 1
ATOM 3949 C CA . THR B 1 135 ? -0.451 20.625 -11.125 1 98.31 135 THR B CA 1
ATOM 3950 C C . THR B 1 135 ? -0.605 22.141 -11.273 1 98.31 135 THR B C 1
ATOM 3952 O O . THR B 1 135 ? 0.155 22.781 -12 1 98.31 135 THR B O 1
ATOM 3955 N N . HIS B 1 136 ? -1.631 22.641 -10.734 1 98.69 136 HIS B N 1
ATOM 3956 C CA . HIS B 1 136 ? -1.81 24.078 -10.531 1 98.69 136 HIS B CA 1
ATOM 3957 C C . HIS B 1 136 ? -1.845 24.422 -9.039 1 98.69 136 HIS B C 1
ATOM 3959 O O . HIS B 1 136 ? -2.713 23.938 -8.312 1 98.69 136 HIS B O 1
ATOM 3965 N N . SER B 1 137 ? -0.936 25.266 -8.586 1 98.5 137 SER B N 1
ATOM 3966 C CA . SER B 1 137 ? -0.831 25.656 -7.188 1 98.5 137 SER B CA 1
ATOM 3967 C C . SER B 1 137 ? -1.74 26.844 -6.879 1 98.5 137 SER B C 1
ATOM 3969 O O . SER B 1 137 ? -1.646 27.891 -7.527 1 98.5 137 SER B O 1
ATOM 3971 N N . ILE B 1 138 ? -2.543 26.672 -5.895 1 98.88 138 ILE B N 1
ATOM 3972 C CA . ILE B 1 138 ? -3.436 27.75 -5.469 1 98.88 138 ILE B CA 1
ATOM 3973 C C . ILE B 1 138 ? -2.771 28.562 -4.363 1 98.88 138 ILE B C 1
ATOM 3975 O O . ILE B 1 138 ? -2.406 28.016 -3.316 1 98.88 138 ILE B O 1
ATOM 3979 N N . PRO B 1 139 ? -2.654 29.828 -4.539 1 98.38 139 PRO B N 1
ATOM 3980 C CA . PRO B 1 139 ? -2.076 30.625 -3.461 1 98.38 139 PRO B CA 1
ATOM 3981 C C . PRO B 1 139 ? -2.924 30.609 -2.191 1 98.38 139 PRO B C 1
ATOM 3983 O O . PRO B 1 139 ? -4.133 30.359 -2.254 1 98.38 139 PRO B O 1
ATOM 3986 N N . LEU B 1 140 ? -2.297 30.859 -1.088 1 98.12 140 LEU B N 1
ATOM 3987 C CA . LEU B 1 140 ? -3.002 30.859 0.188 1 98.12 140 LEU B CA 1
ATOM 3988 C C . LEU B 1 140 ? -3.479 32.281 0.532 1 98.12 140 LEU B C 1
ATOM 3990 O O . LEU B 1 140 ? -2.801 33.25 0.218 1 98.12 140 LEU B O 1
ATOM 3994 N N . ARG B 1 141 ? -4.602 32.312 1.242 1 97.44 141 ARG B N 1
ATOM 3995 C CA . ARG B 1 141 ? -5.027 33.5 1.961 1 97.44 141 ARG B CA 1
ATOM 3996 C C . ARG B 1 141 ? -4.188 33.719 3.217 1 97.44 141 ARG B C 1
ATOM 3998 O O . ARG B 1 141 ? -3.459 32.812 3.641 1 97.44 141 ARG B O 1
ATOM 4005 N N . PRO B 1 142 ? -4.332 34.906 3.812 1 95.25 142 PRO B N 1
ATOM 4006 C CA . PRO B 1 142 ? -3.619 35.156 5.066 1 95.25 142 PRO B CA 1
ATOM 4007 C C . PRO B 1 142 ? -4.023 34.188 6.176 1 95.25 142 PRO B C 1
ATOM 4009 O O . PRO B 1 142 ? -3.232 33.938 7.086 1 95.25 142 PRO B O 1
ATOM 4012 N N . ASP B 1 143 ? -5.141 33.656 6.062 1 96.25 143 ASP B N 1
ATOM 4013 C CA . ASP B 1 143 ? -5.621 32.75 7.117 1 96.25 143 ASP B CA 1
ATOM 4014 C C . ASP B 1 143 ? -5.164 31.328 6.867 1 96.25 143 ASP B C 1
ATOM 4016 O O . ASP B 1 143 ? -5.559 30.406 7.598 1 96.25 143 ASP B O 1
ATOM 4020 N N . GLY B 1 144 ? -4.426 31.125 5.844 1 97.25 144 GLY B N 1
ATOM 4021 C CA . GLY B 1 144 ? -3.838 29.812 5.598 1 97.25 144 GLY B CA 1
ATOM 4022 C C . GLY B 1 144 ? -4.684 28.938 4.691 1 97.25 144 GLY B C 1
ATOM 4023 O O . GLY B 1 144 ? -4.285 27.828 4.34 1 97.25 144 GLY B O 1
ATOM 4024 N N . LEU B 1 145 ? -5.867 29.438 4.254 1 98.44 145 LEU B N 1
ATOM 4025 C CA . LEU B 1 145 ? -6.727 28.688 3.348 1 98.44 145 LEU B CA 1
ATOM 4026 C C . LEU B 1 145 ? -6.328 28.922 1.895 1 98.44 145 LEU B C 1
ATOM 4028 O O . LEU B 1 145 ? -5.863 30.016 1.547 1 98.44 145 LEU B O 1
ATOM 4032 N N . ALA B 1 146 ? -6.496 27.953 1.03 1 98.69 146 ALA B N 1
ATOM 4033 C CA . ALA B 1 146 ? -6.301 28.156 -0.403 1 98.69 146 ALA B CA 1
ATOM 4034 C C . ALA B 1 146 ? -7.27 29.203 -0.943 1 98.69 146 ALA B C 1
ATOM 4036 O O . ALA B 1 146 ? -8.469 29.172 -0.638 1 98.69 146 ALA B O 1
ATOM 4037 N N . ASP B 1 147 ? -6.785 30.125 -1.691 1 98.75 147 ASP B N 1
ATOM 4038 C CA . ASP B 1 147 ? -7.637 31.156 -2.27 1 98.75 147 ASP B CA 1
ATOM 4039 C C . ASP B 1 147 ? -8.305 30.656 -3.555 1 98.75 147 ASP B C 1
ATOM 4041 O O . ASP B 1 147 ? -7.816 30.938 -4.652 1 98.75 147 ASP B O 1
ATOM 4045 N N . LEU B 1 148 ? -9.422 30.078 -3.412 1 98.69 148 LEU B N 1
ATOM 4046 C CA . LEU B 1 148 ? -10.117 29.438 -4.523 1 98.69 148 LEU B CA 1
ATOM 4047 C C . LEU B 1 148 ? -10.492 30.469 -5.59 1 98.69 148 LEU B C 1
ATOM 4049 O O . LEU B 1 148 ? -10.578 30.125 -6.773 1 98.69 148 LEU B O 1
ATOM 4053 N N . LYS B 1 149 ? -10.656 31.672 -5.211 1 98 149 LYS B N 1
ATOM 4054 C CA . LYS B 1 149 ? -11.062 32.75 -6.125 1 98 149 LYS B CA 1
ATOM 4055 C C . LYS B 1 149 ? -9.922 33.125 -7.062 1 98 149 LYS B C 1
ATOM 4057 O O . LYS B 1 149 ? -10.148 33.75 -8.094 1 98 149 LYS B O 1
ATOM 4062 N N . ARG B 1 150 ? -8.781 32.719 -6.691 1 98.25 150 ARG B N 1
ATOM 4063 C CA . ARG B 1 150 ? -7.613 33.094 -7.473 1 98.25 150 ARG B CA 1
ATOM 4064 C C . ARG B 1 150 ? -7.312 32.062 -8.555 1 98.25 150 ARG B C 1
ATOM 4066 O O . ARG B 1 150 ? -6.387 32.25 -9.352 1 98.25 150 ARG B O 1
ATOM 4073 N N . VAL B 1 151 ? -8.039 31.031 -8.688 1 98.62 151 VAL B N 1
ATOM 4074 C CA . VAL B 1 151 ? -7.863 30.062 -9.766 1 98.62 151 VAL B CA 1
ATOM 4075 C C . VAL B 1 151 ? -8.539 30.562 -11.039 1 98.62 151 VAL B C 1
ATOM 4077 O O . VAL B 1 151 ? -9.742 30.812 -11.047 1 98.62 151 VAL B O 1
ATOM 4080 N N . PRO B 1 152 ? -7.805 30.703 -12.125 1 98.5 152 PRO B N 1
ATOM 4081 C CA . PRO B 1 152 ? -8.422 31.172 -13.367 1 98.5 152 PRO B CA 1
ATOM 4082 C C . PRO B 1 152 ? -9.492 30.203 -13.891 1 98.5 152 PRO B C 1
ATOM 4084 O O . PRO B 1 152 ? -9.344 28.984 -13.781 1 98.5 152 PRO B O 1
ATOM 4087 N N . GLU B 1 153 ? -10.477 30.766 -14.492 1 98.06 153 GLU B N 1
ATOM 4088 C CA . GLU B 1 153 ? -11.586 29.969 -15 1 98.06 153 GLU B CA 1
ATOM 4089 C C . GLU B 1 153 ? -11.102 28.938 -16.016 1 98.06 153 GLU B C 1
ATOM 4091 O O . GLU B 1 153 ? -11.602 27.812 -16.031 1 98.06 153 GLU B O 1
ATOM 4096 N N . ALA B 1 154 ? -10.195 29.328 -16.844 1 98.38 154 ALA B N 1
ATOM 4097 C CA . ALA B 1 154 ? -9.664 28.406 -17.844 1 98.38 154 ALA B CA 1
ATOM 4098 C C . ALA B 1 154 ? -9.039 27.188 -17.188 1 98.38 154 ALA B C 1
ATOM 4100 O O . ALA B 1 154 ? -9.133 26.062 -17.703 1 98.38 154 ALA B O 1
ATOM 4101 N N . VAL B 1 155 ? -8.391 27.422 -16.062 1 98.69 155 VAL B N 1
ATOM 4102 C CA . VAL B 1 155 ? -7.762 26.344 -15.297 1 98.69 155 VAL B CA 1
ATOM 4103 C C . VAL B 1 155 ? -8.844 25.453 -14.68 1 98.69 155 VAL B C 1
ATOM 4105 O O . VAL B 1 155 ? -8.742 24.234 -14.719 1 98.69 155 VAL B O 1
ATOM 4108 N N . LEU B 1 156 ? -9.859 26.094 -14.164 1 98.56 156 LEU B N 1
ATOM 4109 C CA . LEU B 1 156 ? -10.969 25.359 -13.578 1 98.56 156 LEU B CA 1
ATOM 4110 C C . LEU B 1 156 ? -11.648 24.469 -14.617 1 98.56 156 LEU B C 1
ATOM 4112 O O . LEU B 1 156 ? -12.047 23.344 -14.312 1 98.56 156 LEU B O 1
ATOM 4116 N N . ARG B 1 157 ? -11.758 24.906 -15.797 1 98.44 157 ARG B N 1
ATOM 4117 C CA . ARG B 1 157 ? -12.43 24.156 -16.859 1 98.44 157 ARG B CA 1
ATOM 4118 C C . ARG B 1 157 ? -11.602 22.953 -17.297 1 98.44 157 ARG B C 1
ATOM 4120 O O . ARG B 1 157 ? -12.148 21.938 -17.734 1 98.44 157 ARG B O 1
ATOM 4127 N N . GLU B 1 158 ? -10.344 23.125 -17.109 1 98.5 158 GLU B N 1
ATOM 4128 C CA . GLU B 1 158 ? -9.438 22.062 -17.547 1 98.5 158 GLU B CA 1
ATOM 4129 C C . GLU B 1 158 ? -9.203 21.047 -16.422 1 98.5 158 GLU B C 1
ATOM 4131 O O . GLU B 1 158 ? -8.984 19.859 -16.703 1 98.5 158 GLU B O 1
ATOM 4136 N N . ALA B 1 159 ? -9.258 21.422 -15.188 1 98.75 159 ALA B N 1
ATOM 4137 C CA . ALA B 1 159 ? -8.859 20.609 -14.031 1 98.75 159 ALA B CA 1
ATOM 4138 C C . ALA B 1 159 ? -9.797 19.422 -13.844 1 98.75 159 ALA B C 1
ATOM 4140 O O . ALA B 1 159 ? -10.953 19.469 -14.266 1 98.75 159 ALA B O 1
ATOM 4141 N N . LYS B 1 160 ? -9.25 18.359 -13.227 1 98.69 160 LYS B N 1
ATOM 4142 C CA . LYS B 1 160 ? -10.031 17.156 -12.961 1 98.69 160 LYS B CA 1
ATOM 4143 C C . LYS B 1 160 ? -10.305 17 -11.469 1 98.69 160 LYS B C 1
ATOM 4145 O O . LYS B 1 160 ? -11.328 16.422 -11.078 1 98.69 160 LYS B O 1
ATOM 4150 N N . VAL B 1 161 ? -9.398 17.438 -10.664 1 98.88 161 VAL B N 1
ATOM 4151 C CA . VAL B 1 161 ? -9.453 17.188 -9.227 1 98.88 161 VAL B CA 1
ATOM 4152 C C . VAL B 1 161 ? -9.07 18.453 -8.461 1 98.88 161 VAL B C 1
ATOM 4154 O O . VAL B 1 161 ? -8.148 19.172 -8.859 1 98.88 161 VAL B O 1
ATOM 4157 N N . LEU B 1 162 ? -9.781 18.797 -7.43 1 98.94 162 LEU B N 1
ATOM 4158 C CA . LEU B 1 162 ? -9.414 19.75 -6.387 1 98.94 162 LEU B CA 1
ATOM 4159 C C . LEU B 1 162 ? -9.102 19.031 -5.078 1 98.94 162 LEU B C 1
ATOM 4161 O O . LEU B 1 162 ? -9.961 18.328 -4.523 1 98.94 162 LEU B O 1
ATOM 4165 N N . LEU B 1 163 ? -7.863 19.125 -4.617 1 98.94 163 LEU B N 1
ATOM 4166 C CA . LEU B 1 163 ? -7.414 18.484 -3.385 1 98.94 163 LEU B CA 1
ATOM 4167 C C . LEU B 1 163 ? -7.227 19.516 -2.277 1 98.94 163 LEU B C 1
ATOM 4169 O O . LEU B 1 163 ? -6.48 20.484 -2.447 1 98.94 163 LEU B O 1
ATOM 4173 N N . LEU B 1 164 ? -7.895 19.312 -1.169 1 98.94 164 LEU B N 1
ATOM 4174 C CA . LEU B 1 164 ? -7.801 20.188 -0.003 1 98.94 164 LEU B CA 1
ATOM 4175 C C . LEU B 1 164 ? -7.516 19.375 1.259 1 98.94 164 LEU B C 1
ATOM 4177 O O . LEU B 1 164 ? -7.766 18.172 1.297 1 98.94 164 LEU B O 1
ATOM 4181 N N . ASN B 1 165 ? -7.004 20 2.199 1 98.81 165 ASN B N 1
ATOM 4182 C CA . ASN B 1 165 ? -6.668 19.406 3.494 1 98.81 165 ASN B CA 1
ATOM 4183 C C . ASN B 1 165 ? -6.848 20.422 4.625 1 98.81 165 ASN B C 1
ATOM 4185 O O . ASN B 1 165 ? -6.012 21.312 4.816 1 98.81 165 ASN B O 1
ATOM 4189 N N . TYR B 1 166 ? -7.93 20.281 5.371 1 98.62 166 TYR B N 1
ATOM 4190 C CA . TYR B 1 166 ? -8.211 21.125 6.527 1 98.62 166 TYR B CA 1
ATOM 4191 C C . TYR B 1 166 ? -8.867 20.328 7.645 1 98.62 166 TYR B C 1
ATOM 4193 O O . TYR B 1 166 ? -9.922 19.719 7.445 1 98.62 166 TYR B O 1
ATOM 4201 N N . PRO B 1 167 ? -8.297 20.312 8.891 1 98.44 167 PRO B N 1
ATOM 4202 C CA . PRO B 1 167 ? -7.141 21.094 9.328 1 98.44 167 PRO B CA 1
ATOM 4203 C C . PRO B 1 167 ? -5.883 20.781 8.516 1 98.44 167 PRO B C 1
ATOM 4205 O O . PRO B 1 167 ? -5.672 19.641 8.109 1 98.44 167 PRO B O 1
ATOM 4208 N N . ASN B 1 168 ? -5.098 21.844 8.352 1 98.5 168 ASN B N 1
ATOM 4209 C CA . ASN B 1 168 ? -4.07 21.781 7.316 1 98.5 168 ASN B CA 1
ATOM 4210 C C . ASN B 1 168 ? -2.705 21.438 7.902 1 98.5 168 ASN B C 1
ATOM 4212 O O . ASN B 1 168 ? -2.348 21.906 8.977 1 98.5 168 ASN B O 1
ATOM 4216 N N . ASN B 1 169 ? -2.01 20.531 7.402 1 98.19 169 ASN B N 1
ATOM 4217 C CA . ASN B 1 169 ? -0.562 20.375 7.496 1 98.19 169 ASN B CA 1
ATOM 4218 C C . ASN B 1 169 ? 0.152 21.016 6.316 1 98.19 169 ASN B C 1
ATOM 4220 O O . ASN B 1 169 ? -0.004 20.578 5.176 1 98.19 169 ASN B O 1
ATOM 4224 N N . PRO B 1 170 ? 0.778 22.078 6.492 1 98.25 170 PRO B N 1
ATOM 4225 C CA . PRO B 1 170 ? 1.543 22.359 7.707 1 98.25 170 PRO B CA 1
ATOM 4226 C C . PRO B 1 170 ? 0.996 23.562 8.469 1 98.25 170 PRO B C 1
ATOM 4228 O O . PRO B 1 170 ? 1.477 23.875 9.562 1 98.25 170 PRO B O 1
ATOM 4231 N N . THR B 1 171 ? -0.024 24.234 8.031 1 98.19 171 THR B N 1
ATOM 4232 C CA . THR B 1 171 ? -0.306 25.594 8.477 1 98.19 171 THR B CA 1
ATOM 4233 C C . THR B 1 171 ? -1.148 25.578 9.75 1 98.19 171 THR B C 1
ATOM 4235 O O . THR B 1 171 ? -1.237 26.594 10.453 1 98.19 171 THR B O 1
ATOM 4238 N N . GLY B 1 172 ? -1.825 24.469 9.969 1 98.06 172 GLY B N 1
ATOM 4239 C CA . GLY B 1 172 ? -2.744 24.406 11.094 1 98.06 172 GLY B CA 1
ATOM 4240 C C . GLY B 1 172 ? -4.055 25.125 10.828 1 98.06 172 GLY B C 1
ATOM 4241 O O . GLY B 1 172 ? -4.918 25.203 11.703 1 98.06 172 GLY B O 1
ATOM 4242 N N . ALA B 1 173 ? -4.242 25.625 9.641 1 98.19 173 ALA B N 1
ATOM 4243 C CA . ALA B 1 173 ? -5.457 26.344 9.297 1 98.19 173 ALA B CA 1
ATOM 4244 C C . ALA B 1 173 ? -6.676 25.438 9.336 1 98.19 173 ALA B C 1
ATOM 4246 O O . ALA B 1 173 ? -6.57 24.234 9.062 1 98.19 173 ALA B O 1
ATOM 4247 N N . VAL B 1 174 ? -7.793 26.016 9.68 1 98.31 174 VAL B N 1
ATOM 4248 C CA . VAL B 1 174 ? -9.07 25.297 9.742 1 98.31 174 VAL B CA 1
ATOM 4249 C C . VAL B 1 174 ? -10.086 25.984 8.828 1 98.31 174 VAL B C 1
ATOM 4251 O O . VAL B 1 174 ? -10.227 27.203 8.852 1 98.31 174 VAL B O 1
ATOM 4254 N N . ALA B 1 175 ? -10.641 25.219 7.984 1 98.25 175 ALA B N 1
ATOM 4255 C CA . ALA B 1 175 ? -11.727 25.734 7.152 1 98.25 175 ALA B CA 1
ATOM 4256 C C . ALA B 1 175 ? -13.055 25.719 7.906 1 98.25 175 ALA B C 1
ATOM 4258 O O . ALA B 1 175 ? -13.289 24.844 8.734 1 98.25 175 ALA B O 1
ATOM 4259 N N . ASP B 1 176 ? -13.914 26.656 7.621 1 98 176 ASP B N 1
ATOM 4260 C CA . ASP B 1 176 ? -15.273 26.609 8.141 1 98 176 ASP B CA 1
ATOM 4261 C C . ASP B 1 176 ? -16.234 26.031 7.102 1 98 176 ASP B C 1
ATOM 4263 O O . ASP B 1 176 ? -15.828 25.672 5.996 1 98 176 ASP B O 1
ATOM 4267 N N . TRP B 1 177 ? -17.5 25.906 7.453 1 98.31 177 TRP B N 1
ATOM 4268 C CA . TRP B 1 177 ? -18.5 25.328 6.57 1 98.31 177 TRP B CA 1
ATOM 4269 C C . TRP B 1 177 ? -18.656 26.156 5.297 1 98.31 177 TRP B C 1
ATOM 4271 O O . TRP B 1 177 ? -18.797 25.609 4.203 1 98.31 177 TRP B O 1
ATOM 4281 N N . GLY B 1 178 ? -18.641 27.453 5.434 1 98.5 178 GLY B N 1
ATOM 4282 C CA . GLY B 1 178 ? -18.766 28.328 4.277 1 98.5 178 GLY B CA 1
ATOM 4283 C C . GLY B 1 178 ? -17.688 28.109 3.24 1 98.5 178 GLY B C 1
ATOM 4284 O O . GLY B 1 178 ? -17.969 28.078 2.039 1 98.5 178 GLY B O 1
ATOM 4285 N N . TYR B 1 179 ? -16.5 27.984 3.676 1 98.69 179 TYR B N 1
ATOM 4286 C CA . TYR B 1 179 ? -15.375 27.734 2.777 1 98.69 179 TYR B CA 1
ATOM 4287 C C . TYR B 1 179 ? -15.562 26.422 2.023 1 98.69 179 TYR B C 1
ATOM 4289 O O . TYR B 1 179 ? -15.328 26.359 0.814 1 98.69 179 TYR B O 1
ATOM 4297 N N . LEU B 1 180 ? -15.953 25.359 2.717 1 98.75 180 LEU B N 1
ATOM 4298 C CA . LEU B 1 180 ? -16.125 24.062 2.096 1 98.75 180 LEU B CA 1
ATOM 4299 C C . LEU B 1 180 ? -17.328 24.047 1.156 1 98.75 180 LEU B C 1
ATOM 4301 O O . LEU B 1 180 ? -17.312 23.359 0.137 1 98.75 180 LEU B O 1
ATOM 4305 N N . GLU B 1 181 ? -18.328 24.812 1.502 1 98.69 181 GLU B N 1
ATOM 4306 C CA . GLU B 1 181 ? -19.438 25 0.583 1 98.69 181 GLU B CA 1
ATOM 4307 C C . GLU B 1 181 ? -18.984 25.656 -0.722 1 98.69 181 GLU B C 1
ATOM 4309 O O . GLU B 1 181 ? -19.422 25.25 -1.803 1 98.69 181 GLU B O 1
ATOM 4314 N N . GLU B 1 182 ? -18.156 26.656 -0.568 1 98.5 182 GLU B N 1
ATOM 4315 C CA . GLU B 1 182 ? -17.594 27.297 -1.749 1 98.5 182 GLU B CA 1
ATOM 4316 C C . GLU B 1 182 ? -16.797 26.297 -2.596 1 98.5 182 GLU B C 1
ATOM 4318 O O . GLU B 1 182 ? -16.922 26.281 -3.82 1 98.5 182 GLU B O 1
ATOM 4323 N N . ALA B 1 183 ? -15.984 25.516 -1.996 1 98.81 183 ALA B N 1
ATOM 4324 C CA . ALA B 1 183 ? -15.18 24.516 -2.695 1 98.81 183 ALA B CA 1
ATOM 4325 C C . ALA B 1 183 ? -16.078 23.516 -3.428 1 98.81 183 ALA B C 1
ATOM 4327 O O . ALA B 1 183 ? -15.82 23.188 -4.59 1 98.81 183 ALA B O 1
ATOM 4328 N N . LEU B 1 184 ? -17.125 23.031 -2.734 1 98.75 184 LEU B N 1
ATOM 4329 C CA . LEU B 1 184 ? -18.047 22.078 -3.34 1 98.75 184 LEU B CA 1
ATOM 4330 C C . LEU B 1 184 ? -18.781 22.703 -4.52 1 98.75 184 LEU B C 1
ATOM 4332 O O . LEU B 1 184 ? -18.969 22.047 -5.551 1 98.75 184 LEU B O 1
ATOM 4336 N N . ALA B 1 185 ? -19.172 23.938 -4.328 1 98.38 185 ALA B N 1
ATOM 4337 C CA . ALA B 1 185 ? -19.859 24.641 -5.406 1 98.38 185 ALA B CA 1
ATOM 4338 C C . ALA B 1 185 ? -18.969 24.75 -6.641 1 98.38 185 ALA B C 1
ATOM 4340 O O . ALA B 1 185 ? -19.438 24.578 -7.77 1 98.38 185 ALA B O 1
ATOM 4341 N N . LEU B 1 186 ? -17.75 25.094 -6.418 1 98.25 186 LEU B N 1
ATOM 4342 C CA . LEU B 1 186 ? -16.781 25.172 -7.504 1 98.25 186 LEU B CA 1
ATOM 4343 C C . LEU B 1 186 ? -16.625 23.828 -8.195 1 98.25 186 LEU B C 1
ATOM 4345 O O . LEU B 1 186 ? -16.609 23.75 -9.422 1 98.25 186 LEU B O 1
ATOM 4349 N N . ALA B 1 187 ? -16.5 22.781 -7.406 1 98.5 187 ALA B N 1
ATOM 4350 C CA . ALA B 1 187 ? -16.359 21.438 -7.949 1 98.5 187 ALA B CA 1
ATOM 4351 C C . ALA B 1 187 ? -17.578 21.047 -8.797 1 98.5 187 ALA B C 1
ATOM 4353 O O . ALA B 1 187 ? -17.422 20.484 -9.883 1 98.5 187 ALA B O 1
ATOM 4354 N N . LYS B 1 188 ? -18.766 21.375 -8.344 1 98.31 188 LYS B N 1
ATOM 4355 C CA . LYS B 1 188 ? -20 21.078 -9.07 1 98.31 188 LYS B CA 1
ATOM 4356 C C . LYS B 1 188 ? -20.062 21.844 -10.383 1 98.31 188 LYS B C 1
ATOM 4358 O O . LYS B 1 188 ? -20.375 21.281 -11.43 1 98.31 188 LYS B O 1
ATOM 4363 N N . ARG B 1 189 ? -19.734 23.078 -10.289 1 98.25 189 ARG B N 1
ATOM 4364 C CA . ARG B 1 189 ? -19.859 23.969 -11.445 1 98.25 189 ARG B CA 1
ATOM 4365 C C . ARG B 1 189 ? -18.922 23.516 -12.57 1 98.25 189 ARG B C 1
ATOM 4367 O O . ARG B 1 189 ? -19.297 23.562 -13.742 1 98.25 189 ARG B O 1
ATOM 4374 N N . TYR B 1 190 ? -17.781 23.031 -12.25 1 98.5 190 TYR B N 1
ATOM 4375 C CA . TYR B 1 190 ? -16.781 22.766 -13.273 1 98.5 190 TYR B CA 1
ATOM 4376 C C . TYR B 1 190 ? -16.547 21.281 -13.445 1 98.5 190 TYR B C 1
ATOM 4378 O O . TYR B 1 190 ? -15.688 20.859 -14.234 1 98.5 190 TYR B O 1
ATOM 4386 N N . GLY B 1 191 ? -17.281 20.422 -12.703 1 98 191 GLY B N 1
ATOM 4387 C CA . GLY B 1 191 ? -17.219 18.969 -12.859 1 98 191 GLY B CA 1
ATOM 4388 C C . GLY B 1 191 ? -15.961 18.375 -12.266 1 98 191 GLY B C 1
ATOM 4389 O O . GLY B 1 191 ? -15.406 17.422 -12.82 1 98 191 GLY B O 1
ATOM 4390 N N . LEU B 1 192 ? -15.445 18.938 -11.148 1 98.62 192 LEU B N 1
ATOM 4391 C CA . LEU B 1 192 ? -14.242 18.438 -10.484 1 98.62 192 LEU B CA 1
ATOM 4392 C C . LEU B 1 192 ? -14.602 17.406 -9.422 1 98.62 192 LEU B C 1
ATOM 4394 O O . LEU B 1 192 ? -15.656 17.5 -8.789 1 98.62 192 LEU B O 1
ATOM 4398 N N . TRP B 1 193 ? -13.75 16.406 -9.289 1 98.88 193 TRP B N 1
ATOM 4399 C CA . TRP B 1 193 ? -13.734 15.664 -8.031 1 98.88 193 TRP B CA 1
ATOM 4400 C C . TRP B 1 193 ? -13.172 16.531 -6.902 1 98.88 193 TRP B C 1
ATOM 4402 O O . TRP B 1 193 ? -12.195 17.25 -7.098 1 98.88 193 TRP B O 1
ATOM 4412 N N . LEU B 1 194 ? -13.797 16.516 -5.75 1 98.94 194 LEU B N 1
ATOM 4413 C CA . LEU B 1 194 ? -13.273 17.156 -4.555 1 98.94 194 LEU B CA 1
ATOM 4414 C C . LEU B 1 194 ? -12.727 16.141 -3.57 1 98.94 194 LEU B C 1
ATOM 4416 O O . LEU B 1 194 ? -13.492 15.375 -2.969 1 98.94 194 LEU B O 1
ATOM 4420 N N . ILE B 1 195 ? -11.445 16.094 -3.43 1 98.94 195 ILE B N 1
ATOM 4421 C CA . ILE B 1 195 ? -10.766 15.234 -2.459 1 98.94 195 ILE B CA 1
ATOM 4422 C C . ILE B 1 195 ? -10.406 16.047 -1.218 1 98.94 195 ILE B C 1
ATOM 4424 O O . ILE B 1 195 ? -9.75 17.094 -1.319 1 98.94 195 ILE B O 1
ATOM 4428 N N . HIS B 1 196 ? -10.852 15.641 -0.111 1 98.94 196 HIS B N 1
ATOM 4429 C CA . HIS B 1 196 ? -10.508 16.281 1.153 1 98.94 196 HIS B CA 1
ATOM 4430 C C . HIS B 1 196 ? -9.773 15.32 2.082 1 98.94 196 HIS B C 1
ATOM 4432 O O . HIS B 1 196 ? -10.336 14.305 2.49 1 98.94 196 HIS B O 1
ATOM 4438 N N . ASP B 1 197 ? -8.555 15.586 2.393 1 98.81 197 ASP B N 1
ATOM 4439 C CA . ASP B 1 197 ? -7.734 14.82 3.326 1 98.81 197 ASP B CA 1
ATOM 4440 C C . ASP B 1 197 ? -7.895 15.344 4.754 1 98.81 197 ASP B C 1
ATOM 4442 O O . ASP B 1 197 ? -7.457 16.453 5.066 1 98.81 197 ASP B O 1
ATOM 4446 N N . ASN B 1 198 ? -8.469 14.508 5.617 1 98.69 198 ASN B N 1
ATOM 4447 C CA . ASN B 1 198 ? -8.852 15.008 6.934 1 98.69 198 ASN B CA 1
ATOM 4448 C C . ASN B 1 198 ? -8.273 14.141 8.055 1 98.69 198 ASN B C 1
ATOM 4450 O O . ASN B 1 198 ? -9.008 13.688 8.93 1 98.69 198 ASN B O 1
ATOM 4454 N N . PRO B 1 199 ? -6.93 13.961 8.062 1 98.06 199 PRO B N 1
ATOM 4455 C CA . PRO B 1 199 ? -6.348 13.125 9.117 1 98.06 199 PRO B CA 1
ATOM 4456 C C . PRO B 1 199 ? -6.367 13.812 10.484 1 98.06 199 PRO B C 1
ATOM 4458 O O . PRO B 1 199 ? -6.172 13.164 11.508 1 98.06 199 PRO B O 1
ATOM 4461 N N . TYR B 1 200 ? -6.602 15.125 10.578 1 98.38 200 TYR B N 1
ATOM 4462 C CA . TYR B 1 200 ? -6.527 15.883 11.82 1 98.38 200 TYR B CA 1
ATOM 4463 C C . TYR B 1 200 ? -7.918 16.266 12.305 1 98.38 200 TYR B C 1
ATOM 4465 O O . TYR B 1 200 ? -8.078 17.25 13.039 1 98.38 200 TYR B O 1
ATOM 4473 N N . VAL B 1 201 ? -8.891 15.523 11.945 1 98.38 201 VAL B N 1
ATOM 4474 C CA . VAL B 1 201 ? -10.297 15.828 12.195 1 98.38 201 VAL B CA 1
ATOM 4475 C C . VAL B 1 201 ? -10.523 16.031 13.695 1 98.38 201 VAL B C 1
ATOM 4477 O O . VAL B 1 201 ? -11.352 16.844 14.094 1 98.38 201 VAL B O 1
ATOM 4480 N N . ASP B 1 202 ? -9.758 15.398 14.562 1 98.31 202 ASP B N 1
ATOM 4481 C CA . ASP B 1 202 ? -9.945 15.445 16 1 98.31 202 ASP B CA 1
ATOM 4482 C C . ASP B 1 202 ? -9 16.438 16.656 1 98.31 202 ASP B C 1
ATOM 4484 O O . ASP B 1 202 ? -8.961 16.562 17.891 1 98.31 202 ASP B O 1
ATOM 4488 N N . GLN B 1 203 ? -8.258 17.172 15.906 1 98.25 203 GLN B N 1
ATOM 4489 C CA . GLN B 1 203 ? -7.203 17.984 16.5 1 98.25 203 GLN B CA 1
ATOM 4490 C C . GLN B 1 203 ? -7.496 19.469 16.328 1 98.25 203 GLN B C 1
ATOM 4492 O O . GLN B 1 203 ? -6.574 20.281 16.203 1 98.25 203 GLN B O 1
ATOM 4497 N N . VAL B 1 204 ? -8.703 19.828 16.219 1 98.44 204 VAL B N 1
ATOM 4498 C CA . VAL B 1 204 ? -9.078 21.234 16.312 1 98.44 204 VAL B CA 1
ATOM 4499 C C . VAL B 1 204 ? -9.125 21.656 17.781 1 98.44 204 VAL B C 1
ATOM 4501 O O . VAL B 1 204 ? -9.57 20.891 18.641 1 98.44 204 VAL B O 1
ATOM 4504 N N . TYR B 1 205 ? -8.633 22.828 18.109 1 97.94 205 TYR B N 1
ATOM 4505 C CA . TYR B 1 205 ? -8.5 23.266 19.484 1 97.94 205 TYR B CA 1
ATOM 4506 C C . TYR B 1 205 ? -9.852 23.672 20.062 1 97.94 205 TYR B C 1
ATOM 4508 O O . TYR B 1 205 ? -10.078 23.562 21.266 1 97.94 205 TYR B O 1
ATOM 4516 N N . GLU B 1 206 ? -10.703 24.172 19.188 1 95.81 206 GLU B N 1
ATOM 4517 C CA . GLU B 1 206 ? -12.055 24.562 19.578 1 95.81 206 GLU B CA 1
ATOM 4518 C C . GLU B 1 206 ? -13.078 24.109 18.547 1 95.81 206 GLU B C 1
ATOM 4520 O O . GLU B 1 206 ? -12.828 24.188 17.344 1 95.81 206 GLU B O 1
ATOM 4525 N N . GLY B 1 207 ? -14.109 23.547 19.031 1 94.62 207 GLY B N 1
ATOM 4526 C CA . GLY B 1 207 ? -15.18 23.141 18.141 1 94.62 207 GLY B CA 1
ATOM 4527 C C . GLY B 1 207 ? -14.914 21.828 17.438 1 94.62 207 GLY B C 1
ATOM 4528 O O . GLY B 1 207 ? -14.289 20.938 18 1 94.62 207 GLY B O 1
ATOM 4529 N N . GLU B 1 208 ? -15.586 21.719 16.219 1 95.38 208 GLU B N 1
ATOM 4530 C CA . GLU B 1 208 ? -15.461 20.516 15.383 1 95.38 208 GLU B CA 1
ATOM 4531 C C . GLU B 1 208 ? -14.977 20.859 13.984 1 95.38 208 GLU B C 1
ATOM 4533 O O . GLU B 1 208 ? -15.297 21.938 13.461 1 95.38 208 GLU B O 1
ATOM 4538 N N . ALA B 1 209 ? -14.156 20.062 13.461 1 97 209 ALA B N 1
ATOM 4539 C CA . ALA B 1 209 ? -13.742 20.25 12.07 1 97 209 ALA B CA 1
ATOM 4540 C C . ALA B 1 209 ? -14.875 19.922 11.109 1 97 209 ALA B C 1
ATOM 4542 O O . ALA B 1 209 ? -15.508 18.859 11.219 1 97 209 ALA B O 1
ATOM 4543 N N . PRO B 1 210 ? -15.172 20.797 10.148 1 97.81 210 PRO B N 1
ATOM 4544 C CA . PRO B 1 210 ? -16.203 20.469 9.164 1 97.81 210 PRO B CA 1
ATOM 4545 C C . PRO B 1 210 ? -15.766 19.391 8.18 1 97.81 210 PRO B C 1
ATOM 4547 O O . PRO B 1 210 ? -14.562 19.109 8.055 1 97.81 210 PRO B O 1
ATOM 4550 N N . SER B 1 211 ? -16.688 18.734 7.559 1 98.5 211 SER B N 1
ATOM 4551 C CA . SER B 1 211 ? -16.5 17.734 6.516 1 98.5 211 SER B CA 1
ATOM 4552 C C . SER B 1 211 ? -17.281 18.078 5.254 1 98.5 211 SER B C 1
ATOM 4554 O O . SER B 1 211 ? -18.516 18.125 5.273 1 98.5 211 SER B O 1
ATOM 4556 N N . PRO B 1 212 ? -16.594 18.312 4.152 1 98.69 212 PRO B N 1
ATOM 4557 C CA . PRO B 1 212 ? -17.344 18.625 2.938 1 98.69 212 PRO B CA 1
ATOM 4558 C C . PRO B 1 212 ? -18.266 17.484 2.51 1 98.69 212 PRO B C 1
ATOM 4560 O O . PRO B 1 212 ? -19.281 17.734 1.836 1 98.69 212 PRO B O 1
ATOM 4563 N N . LEU B 1 213 ? -17.953 16.266 2.91 1 98.75 213 LEU B N 1
ATOM 4564 C CA . LEU B 1 213 ? -18.781 15.109 2.555 1 98.75 213 LEU B CA 1
ATOM 4565 C C . LEU B 1 213 ? -20.156 15.195 3.223 1 98.75 213 LEU B C 1
ATOM 4567 O O . LEU B 1 213 ? -21.109 14.562 2.77 1 98.75 213 LEU B O 1
ATOM 4571 N N . ALA B 1 214 ? -20.266 15.984 4.258 1 98.44 214 ALA B N 1
ATOM 4572 C CA . ALA B 1 214 ? -21.516 16.109 5.008 1 98.44 214 ALA B CA 1
ATOM 4573 C C . ALA B 1 214 ? -22.438 17.125 4.359 1 98.44 214 ALA B C 1
ATOM 4575 O O . ALA B 1 214 ? -23.609 17.266 4.758 1 98.44 214 ALA B O 1
ATOM 4576 N N . LEU B 1 215 ? -22 17.844 3.357 1 98.5 215 LEU B N 1
ATOM 4577 C CA . LEU B 1 215 ? -22.797 18.875 2.691 1 98.5 215 LEU B CA 1
ATOM 4578 C C . LEU B 1 215 ? -23.797 18.25 1.732 1 98.5 215 LEU B C 1
ATOM 4580 O O . LEU B 1 215 ? -23.547 17.172 1.171 1 98.5 215 LEU B O 1
ATOM 4584 N N . PRO B 1 216 ? -24.875 18.922 1.524 1 96.44 216 PRO B N 1
ATOM 4585 C CA . PRO B 1 216 ? -25.859 18.406 0.562 1 96.44 216 PRO B CA 1
ATOM 4586 C C . PRO B 1 216 ? -25.281 18.25 -0.844 1 96.44 216 PRO B C 1
ATOM 4588 O O . PRO B 1 216 ? -24.641 19.188 -1.351 1 96.44 216 PRO B O 1
ATOM 4591 N N . GLY B 1 217 ? -25.438 17.078 -1.384 1 95.25 217 GLY B N 1
ATOM 4592 C CA . GLY B 1 217 ? -25.016 16.828 -2.752 1 95.25 217 GLY B CA 1
ATOM 4593 C C . GLY B 1 217 ? -23.547 16.453 -2.867 1 95.25 217 GLY B C 1
ATOM 4594 O O . GLY B 1 217 ? -23.047 16.219 -3.969 1 95.25 217 GLY B O 1
ATOM 4595 N N . ALA B 1 218 ? -22.891 16.375 -1.765 1 97.88 218 ALA B N 1
ATOM 4596 C CA . ALA B 1 218 ? -21.453 16.141 -1.759 1 97.88 218 ALA B CA 1
ATOM 4597 C C . ALA B 1 218 ? -21.141 14.711 -2.201 1 97.88 218 ALA B C 1
ATOM 4599 O O . ALA B 1 218 ? -20.094 14.461 -2.811 1 97.88 218 ALA B O 1
ATOM 4600 N N . LYS B 1 219 ? -21.984 13.758 -2.002 1 96.56 219 LYS B N 1
ATOM 4601 C CA . LYS B 1 219 ? -21.75 12.336 -2.217 1 96.56 219 LYS B CA 1
ATOM 4602 C C . LYS B 1 219 ? -21.5 12.039 -3.691 1 96.56 219 LYS B C 1
ATOM 4604 O O . LYS B 1 219 ? -20.953 10.984 -4.031 1 96.56 219 LYS B O 1
ATOM 4609 N N . GLU B 1 220 ? -21.844 12.922 -4.543 1 96.75 220 GLU B N 1
ATOM 4610 C CA . GLU B 1 220 ? -21.703 12.703 -5.98 1 96.75 220 GLU B CA 1
ATOM 4611 C C . GLU B 1 220 ? -20.25 12.867 -6.426 1 96.75 220 GLU B C 1
ATOM 4613 O O . GLU B 1 220 ? -19.844 12.32 -7.449 1 96.75 220 GLU B O 1
ATOM 4618 N N . ARG B 1 221 ? -19.484 13.648 -5.594 1 98.06 221 ARG B N 1
ATOM 4619 C CA . ARG B 1 221 ? -18.188 13.961 -6.18 1 98.06 221 ARG B CA 1
ATOM 4620 C C . ARG B 1 221 ? -17.109 14.07 -5.102 1 98.06 221 ARG B C 1
ATOM 4622 O O . ARG B 1 221 ? -15.922 14.203 -5.41 1 98.06 221 ARG B O 1
ATOM 4629 N N . VAL B 1 222 ? -17.453 13.93 -3.822 1 98.88 222 VAL B N 1
ATOM 4630 C CA . VAL B 1 222 ? -16.5 14.148 -2.738 1 98.88 222 VAL B CA 1
ATOM 4631 C C . VAL B 1 222 ? -15.977 12.805 -2.232 1 98.88 222 VAL B C 1
ATOM 4633 O O . VAL B 1 222 ? -16.734 11.852 -2.08 1 98.88 222 VAL B O 1
ATOM 4636 N N . VAL B 1 223 ? -14.734 12.719 -2.051 1 98.94 223 VAL B N 1
ATOM 4637 C CA . VAL B 1 223 ? -14.094 11.656 -1.275 1 98.94 223 VAL B CA 1
ATOM 4638 C C . VAL B 1 223 ? -13.289 12.266 -0.131 1 98.94 223 VAL B C 1
ATOM 4640 O O . VAL B 1 223 ? -12.516 13.203 -0.339 1 98.94 223 VAL B O 1
ATOM 4643 N N . GLU B 1 224 ? -13.492 11.812 1.019 1 98.94 224 GLU B N 1
ATOM 4644 C CA . GLU B 1 224 ? -12.781 12.289 2.203 1 98.94 224 GLU B CA 1
ATOM 4645 C C . GLU B 1 224 ? -11.977 11.172 2.852 1 98.94 224 GLU B C 1
ATOM 4647 O O . GLU B 1 224 ? -12.445 10.039 2.961 1 98.94 224 GLU B O 1
ATOM 4652 N N . PHE B 1 225 ? -10.773 11.492 3.236 1 98.88 225 PHE B N 1
ATOM 4653 C CA . PHE B 1 225 ? -9.867 10.523 3.84 1 98.88 225 PHE B CA 1
ATOM 4654 C C . PHE B 1 225 ? -9.719 10.773 5.336 1 98.88 225 PHE B C 1
ATOM 4656 O O . PHE B 1 225 ? -9.625 11.93 5.766 1 98.88 225 PHE B O 1
ATOM 4663 N N . PHE B 1 226 ? -9.719 9.719 6.074 1 98.75 226 PHE B N 1
ATOM 4664 C CA . PHE B 1 226 ? -9.5 9.734 7.516 1 98.75 226 PHE B CA 1
ATOM 4665 C C . PHE B 1 226 ? -8.406 8.75 7.906 1 98.75 226 PHE B C 1
ATOM 4667 O O . PHE B 1 226 ? -8.117 7.809 7.168 1 98.75 226 PHE B O 1
ATOM 4674 N N . SER B 1 227 ? -7.77 9 9.008 1 97 227 SER B N 1
ATOM 4675 C CA . SER B 1 227 ? -6.645 8.195 9.461 1 97 227 SER B CA 1
ATOM 4676 C C . SER B 1 227 ? -6.73 7.922 10.961 1 97 227 SER B C 1
ATOM 4678 O O . SER B 1 227 ? -7.305 8.719 11.711 1 97 227 SER B O 1
ATOM 4680 N N . LEU B 1 228 ? -6.195 6.84 11.422 1 98.25 228 LEU B N 1
ATOM 4681 C CA . LEU B 1 228 ? -6.121 6.543 12.844 1 98.25 228 LEU B CA 1
ATOM 4682 C C . LEU B 1 228 ? -4.781 6.98 13.422 1 98.25 228 LEU B C 1
ATOM 4684 O O . LEU B 1 228 ? -4.566 6.895 14.633 1 98.25 228 LEU B O 1
ATOM 4688 N N . SER B 1 229 ? -3.924 7.492 12.578 1 96.81 229 SER B N 1
ATOM 4689 C CA . SER B 1 229 ? -2.559 7.84 12.953 1 96.81 229 SER B CA 1
ATOM 4690 C C . SER B 1 229 ? -2.539 9.016 13.93 1 96.81 229 SER B C 1
ATOM 4692 O O . SER B 1 229 ? -1.699 9.062 14.828 1 96.81 229 SER B O 1
ATOM 4694 N N . LYS B 1 230 ? -3.455 9.977 13.656 1 97 230 LYS B N 1
ATOM 4695 C CA . LYS B 1 230 ? -3.354 11.25 14.367 1 97 230 LYS B CA 1
ATOM 4696 C C . LYS B 1 230 ? -4.359 11.32 15.508 1 97 230 LYS B C 1
ATOM 4698 O O . LYS B 1 230 ? -3.992 11.625 16.641 1 97 230 LYS B O 1
ATOM 4703 N N . SER B 1 231 ? -5.566 10.898 15.234 1 97.62 231 SER B N 1
ATOM 4704 C CA . SER B 1 231 ? -6.625 10.969 16.234 1 97.62 231 SER B CA 1
ATOM 4705 C C . SER B 1 231 ? -6.355 10.023 17.391 1 97.62 231 SER B C 1
ATOM 4707 O O . SER B 1 231 ? -6.707 10.32 18.547 1 97.62 231 SER B O 1
ATOM 4709 N N . TYR B 1 232 ? -5.723 8.891 17.125 1 98.44 232 TYR B N 1
ATOM 4710 C CA . TYR B 1 232 ? -5.625 7.84 18.141 1 98.44 232 TYR B CA 1
ATOM 4711 C C . TYR B 1 232 ? -4.172 7.457 18.391 1 98.44 232 TYR B C 1
ATOM 4713 O O . TYR B 1 232 ? -3.893 6.484 19.094 1 98.44 232 TYR B O 1
ATOM 4721 N N . ASN B 1 233 ? -3.244 8.195 17.797 1 98 233 ASN B N 1
ATOM 4722 C CA . ASN B 1 233 ? -1.813 7.988 18 1 98 233 ASN B CA 1
ATOM 4723 C C . ASN B 1 233 ? -1.397 6.566 17.625 1 98 233 ASN B C 1
ATOM 4725 O O . ASN B 1 233 ? -0.655 5.918 18.375 1 98 233 ASN B O 1
ATOM 4729 N N . LEU B 1 234 ? -1.894 6.105 16.484 1 98.12 234 LEU B N 1
ATOM 4730 C CA . LEU B 1 234 ? -1.639 4.75 16.016 1 98.12 234 LEU B CA 1
ATOM 4731 C C . LEU B 1 234 ? -0.925 4.773 14.664 1 98.12 234 LEU B C 1
ATOM 4733 O O . LEU B 1 234 ? -1.262 4 13.758 1 98.12 234 LEU B O 1
ATOM 4737 N N . ALA B 1 235 ? 0.047 5.684 14.523 1 96.75 235 ALA B N 1
ATOM 4738 C CA . ALA B 1 235 ? 0.677 5.98 13.242 1 96.75 235 ALA B CA 1
ATOM 4739 C C . ALA B 1 235 ? 1.338 4.738 12.656 1 96.75 235 ALA B C 1
ATOM 4741 O O . ALA B 1 235 ? 1.268 4.504 11.445 1 96.75 235 ALA B O 1
ATOM 4742 N N . GLY B 1 236 ? 1.906 3.928 13.453 1 96.56 236 GLY B N 1
ATOM 4743 C CA . GLY B 1 236 ? 2.676 2.793 12.969 1 96.56 236 GLY B CA 1
ATOM 4744 C C . GLY B 1 236 ? 1.814 1.701 12.367 1 96.56 236 GLY B C 1
ATOM 4745 O O . GLY B 1 236 ? 2.303 0.876 11.594 1 96.56 236 GLY B O 1
ATOM 4746 N N . PHE B 1 237 ? 0.539 1.693 12.656 1 97.88 237 PHE B N 1
ATOM 4747 C CA . PHE B 1 237 ? -0.333 0.591 12.273 1 97.88 237 PHE B CA 1
ATOM 4748 C C . PHE B 1 237 ? -0.918 0.827 10.883 1 97.88 237 PHE B C 1
ATOM 4750 O O . PHE B 1 237 ? -1.512 -0.078 10.289 1 97.88 237 PHE B O 1
ATOM 4757 N N . ARG B 1 238 ? -0.752 2.006 10.344 1 97 238 ARG B N 1
ATOM 4758 C CA . ARG B 1 238 ? -1.07 2.365 8.961 1 97 238 ARG B CA 1
ATOM 4759 C C . ARG B 1 238 ? -2.506 1.984 8.617 1 97 238 ARG B C 1
ATOM 4761 O O . ARG B 1 238 ? -2.742 1.243 7.66 1 97 238 ARG B O 1
ATOM 4768 N N . LEU B 1 239 ? -3.445 2.523 9.312 1 98.38 239 LEU B N 1
ATOM 4769 C CA . LEU B 1 239 ? -4.852 2.264 9.016 1 98.38 239 LEU B CA 1
ATOM 4770 C C . LEU B 1 239 ? -5.613 3.566 8.812 1 98.38 239 LEU B C 1
ATOM 4772 O O . LEU B 1 239 ? -5.422 4.531 9.555 1 98.38 239 LEU B O 1
ATOM 4776 N N . GLY B 1 240 ? -6.312 3.652 7.766 1 98.31 240 GLY B N 1
ATOM 4777 C CA . GLY B 1 240 ? -7.238 4.727 7.449 1 98.31 240 GLY B CA 1
ATOM 4778 C C . GLY B 1 240 ? -8.438 4.262 6.652 1 98.31 240 GLY B C 1
ATOM 4779 O O . GLY B 1 240 ? -8.664 3.059 6.504 1 98.31 240 GLY B O 1
ATOM 4780 N N . PHE B 1 241 ? -9.25 5.176 6.238 1 98.88 241 PHE B N 1
ATOM 4781 C CA . PHE B 1 241 ? -10.398 4.836 5.41 1 98.88 241 PHE B CA 1
ATOM 4782 C C . PHE B 1 241 ? -10.836 6.035 4.574 1 98.88 241 PHE B C 1
ATOM 4784 O O . PHE B 1 241 ? -10.531 7.18 4.914 1 98.88 241 PHE B O 1
ATOM 4791 N N . ALA B 1 242 ? -11.422 5.738 3.514 1 98.88 242 ALA B N 1
ATOM 4792 C CA . ALA B 1 242 ? -12.039 6.727 2.633 1 98.88 242 ALA B CA 1
ATOM 4793 C C . ALA B 1 242 ? -13.562 6.613 2.672 1 98.88 242 ALA B C 1
ATOM 4795 O O . ALA B 1 242 ? -14.109 5.508 2.713 1 98.88 242 ALA B O 1
ATOM 4796 N N . LEU B 1 243 ? -14.203 7.695 2.68 1 98.94 243 LEU B N 1
ATOM 4797 C CA . LEU B 1 243 ? -15.656 7.797 2.578 1 98.94 243 LEU B CA 1
ATOM 4798 C C . LEU B 1 243 ? -16.062 8.727 1.438 1 98.94 243 LEU B C 1
ATOM 4800 O O . LEU B 1 243 ? -15.414 9.758 1.219 1 98.94 243 LEU B O 1
ATOM 4804 N N . GLY B 1 244 ? -17.125 8.398 0.732 1 98.81 244 GLY B N 1
ATOM 4805 C CA . GLY B 1 244 ? -17.609 9.383 -0.221 1 98.81 244 GLY B CA 1
ATOM 4806 C C . GLY B 1 244 ? -18.281 8.758 -1.431 1 98.81 244 GLY B C 1
ATOM 4807 O O . GLY B 1 244 ? -19.016 7.777 -1.303 1 98.81 244 GLY B O 1
ATOM 4808 N N . SER B 1 245 ? -18.094 9.344 -2.662 1 98.75 245 SER B N 1
ATOM 4809 C CA . SER B 1 245 ? -18.75 8.977 -3.918 1 98.75 245 SER B CA 1
ATOM 4810 C C . SER B 1 245 ? -18.594 7.492 -4.211 1 98.75 245 SER B C 1
ATOM 4812 O O . SER B 1 245 ? -17.469 6.984 -4.293 1 98.75 245 SER B O 1
ATOM 4814 N N . GLU B 1 246 ? -19.75 6.887 -4.41 1 98.38 246 GLU B N 1
ATOM 4815 C CA . GLU B 1 246 ? -19.75 5.469 -4.758 1 98.38 246 GLU B CA 1
ATOM 4816 C C . GLU B 1 246 ? -18.891 5.199 -5.984 1 98.38 246 GLU B C 1
ATOM 4818 O O . GLU B 1 246 ? -18.125 4.234 -6.016 1 98.38 246 GLU B O 1
ATOM 4823 N N . GLU B 1 247 ? -18.984 6.043 -6.918 1 98.12 247 GLU B N 1
ATOM 4824 C CA . GLU B 1 247 ? -18.219 5.879 -8.148 1 98.12 247 GLU B CA 1
ATOM 4825 C C . GLU B 1 247 ? -16.719 5.965 -7.875 1 98.12 247 GLU B C 1
ATOM 4827 O O . GLU B 1 247 ? -15.953 5.098 -8.305 1 98.12 247 GLU B O 1
ATOM 4832 N N . ALA B 1 248 ? -16.297 7.004 -7.148 1 98.56 248 ALA B N 1
ATOM 4833 C CA . ALA B 1 248 ? -14.883 7.207 -6.859 1 98.56 248 ALA B CA 1
ATOM 4834 C C . ALA B 1 248 ? -14.328 6.086 -5.984 1 98.56 248 ALA B C 1
ATOM 4836 O O . ALA B 1 248 ? -13.227 5.582 -6.23 1 98.56 248 ALA B O 1
ATOM 4837 N N . ILE B 1 249 ? -15.125 5.668 -4.992 1 98.56 249 ILE B N 1
ATOM 4838 C CA . ILE B 1 249 ? -14.719 4.598 -4.09 1 98.56 249 ILE B CA 1
ATOM 4839 C C . ILE B 1 249 ? -14.57 3.295 -4.875 1 98.56 249 ILE B C 1
ATOM 4841 O O . ILE B 1 249 ? -13.617 2.539 -4.66 1 98.56 249 ILE B O 1
ATOM 4845 N N . GLY B 1 250 ? -15.508 3.035 -5.789 1 97.06 250 GLY B N 1
ATOM 4846 C CA . GLY B 1 250 ? -15.422 1.849 -6.621 1 97.06 250 GLY B CA 1
ATOM 4847 C C . GLY B 1 250 ? -14.172 1.819 -7.484 1 97.06 250 GLY B C 1
ATOM 4848 O O . GLY B 1 250 ? -13.516 0.783 -7.602 1 97.06 250 GLY B O 1
ATOM 4849 N N . ARG B 1 251 ? -13.828 2.939 -8.078 1 97.69 251 ARG B N 1
ATOM 4850 C CA . ARG B 1 251 ? -12.625 3.039 -8.898 1 97.69 251 ARG B CA 1
ATOM 4851 C C . ARG B 1 251 ? -11.375 2.846 -8.047 1 97.69 251 ARG B C 1
ATOM 4853 O O . ARG B 1 251 ? -10.438 2.148 -8.453 1 97.69 251 ARG B O 1
ATOM 4860 N N . LEU B 1 252 ? -11.414 3.484 -6.879 1 97.94 252 LEU B N 1
ATOM 4861 C CA . LEU B 1 252 ? -10.297 3.338 -5.953 1 97.94 252 LEU B CA 1
ATOM 4862 C C . LEU B 1 252 ? -10.102 1.876 -5.562 1 97.94 252 LEU B C 1
ATOM 4864 O O . LEU B 1 252 ? -8.969 1.385 -5.52 1 97.94 252 LEU B O 1
ATOM 4868 N N . GLU B 1 253 ? -11.172 1.22 -5.289 1 96.62 253 GLU B N 1
ATOM 4869 C CA . GLU B 1 253 ? -11.133 -0.184 -4.891 1 96.62 253 GLU B CA 1
ATOM 4870 C C . GLU B 1 253 ? -10.516 -1.051 -5.984 1 96.62 253 GLU B C 1
ATOM 4872 O O . GLU B 1 253 ? -9.734 -1.961 -5.699 1 96.62 253 GLU B O 1
ATOM 4877 N N . ARG B 1 254 ? -10.836 -0.815 -7.211 1 96.19 254 ARG B N 1
ATOM 4878 C CA . ARG B 1 254 ? -10.312 -1.584 -8.336 1 96.19 254 ARG B CA 1
ATOM 4879 C C . ARG B 1 254 ? -8.812 -1.349 -8.5 1 96.19 254 ARG B C 1
ATOM 4881 O O . ARG B 1 254 ? -8.062 -2.283 -8.781 1 96.19 254 ARG B O 1
ATOM 4888 N N . VAL B 1 255 ? -8.375 -0.114 -8.273 1 97.62 255 VAL B N 1
ATOM 4889 C CA . VAL B 1 255 ? -6.949 0.199 -8.344 1 97.62 255 VAL B CA 1
ATOM 4890 C C . VAL B 1 255 ? -6.211 -0.478 -7.195 1 97.62 255 VAL B C 1
ATOM 4892 O O . VAL B 1 255 ? -5.211 -1.163 -7.406 1 97.62 255 VAL B O 1
ATOM 4895 N N . LYS B 1 256 ? -6.773 -0.345 -6.035 1 96.25 256 LYS B N 1
ATOM 4896 C CA . LYS B 1 256 ? -6.156 -0.965 -4.867 1 96.25 256 LYS B CA 1
ATOM 4897 C C . LYS B 1 256 ? -6.125 -2.484 -5.004 1 96.25 256 LYS B C 1
ATOM 4899 O O . LYS B 1 256 ? -5.176 -3.133 -4.559 1 96.25 256 LYS B O 1
ATOM 4904 N N . GLY B 1 257 ? -7.148 -3.021 -5.621 1 93.81 257 GLY B N 1
ATOM 4905 C CA . GLY B 1 257 ? -7.297 -4.465 -5.723 1 93.81 257 GLY B CA 1
ATOM 4906 C C . GLY B 1 257 ? -6.152 -5.133 -6.461 1 93.81 257 GLY B C 1
ATOM 4907 O O . GLY B 1 257 ? -5.816 -6.285 -6.184 1 93.81 257 GLY B O 1
ATOM 4908 N N . VAL B 1 258 ? -5.496 -4.398 -7.336 1 95.38 258 VAL B N 1
ATOM 4909 C CA . VAL B 1 258 ? -4.414 -5.008 -8.102 1 95.38 258 VAL B CA 1
ATOM 4910 C C . VAL B 1 258 ? -3.07 -4.641 -7.484 1 95.38 258 VAL B C 1
ATOM 4912 O O . VAL B 1 258 ? -2.031 -5.18 -7.875 1 95.38 258 VAL B O 1
ATOM 4915 N N . ILE B 1 259 ? -3.066 -3.748 -6.5 1 96.38 259 ILE B N 1
ATOM 4916 C CA . ILE B 1 259 ? -1.824 -3.285 -5.887 1 96.38 259 ILE B CA 1
ATOM 4917 C C . ILE B 1 259 ? -1.653 -3.93 -4.516 1 96.38 259 ILE B C 1
ATOM 4919 O O . ILE B 1 259 ? -0.555 -4.363 -4.156 1 96.38 259 ILE B O 1
ATOM 4923 N N . ASP B 1 260 ? -2.818 -3.957 -3.826 1 90.12 260 ASP B N 1
ATOM 4924 C CA . ASP B 1 260 ? -2.693 -4.551 -2.5 1 90.12 260 ASP B CA 1
ATOM 4925 C C . ASP B 1 260 ? -3.963 -5.305 -2.111 1 90.12 260 ASP B C 1
ATOM 4927 O O . ASP B 1 260 ? -4.93 -5.332 -2.875 1 90.12 260 ASP B O 1
ATOM 4931 N N . PHE B 1 261 ? -4.062 -6.195 -0.962 1 80.81 261 PHE B N 1
ATOM 4932 C CA . PHE B 1 261 ? -5.172 -7.012 -0.492 1 80.81 261 PHE B CA 1
ATOM 4933 C C . PHE B 1 261 ? -5.812 -6.398 0.749 1 80.81 261 PHE B C 1
ATOM 4935 O O . PHE B 1 261 ? -6.688 -7.008 1.366 1 80.81 261 PHE B O 1
ATOM 4942 N N . ASN B 1 262 ? -5.477 -5.508 1.312 1 92.56 262 ASN B N 1
ATOM 4943 C CA . ASN B 1 262 ? -6 -4.863 2.512 1 92.56 262 ASN B CA 1
ATOM 4944 C C . ASN B 1 262 ? -5.082 -5.074 3.711 1 92.56 262 ASN B C 1
ATOM 4946 O O . ASN B 1 262 ? -4.148 -5.879 3.646 1 92.56 262 ASN B O 1
ATOM 4950 N N . PRO B 1 263 ? -5.367 -4.352 4.773 1 96.19 263 PRO B N 1
ATOM 4951 C CA . PRO B 1 263 ? -4.539 -4.512 5.973 1 96.19 263 PRO B CA 1
ATOM 4952 C C . PRO B 1 263 ? -4.766 -5.852 6.672 1 96.19 263 PRO B C 1
ATOM 4954 O O . PRO B 1 263 ? -5.789 -6.5 6.449 1 96.19 263 PRO B O 1
ATOM 4957 N N . TYR B 1 264 ? -3.787 -6.242 7.5 1 97.56 264 TYR B N 1
ATOM 4958 C CA . TYR B 1 264 ? -3.928 -7.395 8.383 1 97.56 264 TYR B CA 1
ATOM 4959 C C . TYR B 1 264 ? -5.215 -7.309 9.195 1 97.56 264 TYR B C 1
ATOM 4961 O O . TYR B 1 264 ? -5.52 -6.262 9.773 1 97.56 264 TYR B O 1
ATOM 4969 N N . ALA B 1 265 ? -5.961 -8.383 9.281 1 98.12 265 ALA B N 1
ATOM 4970 C CA . ALA B 1 265 ? -7.254 -8.445 9.953 1 98.12 265 ALA B CA 1
ATOM 4971 C C . ALA B 1 265 ? -7.152 -7.957 11.391 1 98.12 265 ALA B C 1
ATOM 4973 O O . ALA B 1 265 ? -8.086 -7.344 11.922 1 98.12 265 ALA B O 1
ATOM 4974 N N . GLY B 1 266 ? -6.035 -8.297 12.047 1 98.5 266 GLY B N 1
ATOM 4975 C CA . GLY B 1 266 ? -5.836 -7.82 13.406 1 98.5 266 GLY B CA 1
ATOM 4976 C C . GLY B 1 266 ? -5.797 -6.305 13.508 1 98.5 266 GLY B C 1
ATOM 4977 O O . GLY B 1 266 ? -6.32 -5.73 14.461 1 98.5 266 GLY B O 1
ATOM 4978 N N . ILE B 1 267 ? -5.219 -5.652 12.547 1 98.62 267 ILE B N 1
ATOM 4979 C CA . ILE B 1 267 ? -5.145 -4.195 12.531 1 98.62 267 ILE B CA 1
ATOM 4980 C C . ILE B 1 267 ? -6.535 -3.611 12.289 1 98.62 267 ILE B C 1
ATOM 4982 O O . ILE B 1 267 ? -6.883 -2.572 12.859 1 98.62 267 ILE B O 1
ATOM 4986 N N . LEU B 1 268 ? -7.34 -4.293 11.469 1 98.75 268 LEU B N 1
ATOM 4987 C CA . LEU B 1 268 ? -8.711 -3.85 11.258 1 98.75 268 LEU B CA 1
ATOM 4988 C C . LEU B 1 268 ? -9.508 -3.924 12.562 1 98.75 268 LEU B C 1
ATOM 4990 O O . LEU B 1 268 ? -10.297 -3.027 12.859 1 98.75 268 LEU B O 1
ATOM 4994 N N . ARG B 1 269 ? -9.297 -4.965 13.359 1 98.69 269 ARG B N 1
ATOM 4995 C CA . ARG B 1 269 ? -9.961 -5.074 14.656 1 98.69 269 ARG B CA 1
ATOM 4996 C C . ARG B 1 269 ? -9.5 -3.973 15.602 1 98.69 269 ARG B C 1
ATOM 4998 O O . ARG B 1 269 ? -10.297 -3.43 16.359 1 98.69 269 ARG B O 1
ATOM 5005 N N . LEU B 1 270 ? -8.172 -3.695 15.57 1 98.81 270 LEU B N 1
ATOM 5006 C CA . LEU B 1 270 ? -7.645 -2.527 16.266 1 98.81 270 LEU B CA 1
ATOM 5007 C C . LEU B 1 270 ? -8.406 -1.268 15.867 1 98.81 270 LEU B C 1
ATOM 5009 O O . LEU B 1 270 ? -8.773 -0.46 16.734 1 98.81 270 LEU B O 1
ATOM 5013 N N . GLY B 1 271 ? -8.688 -1.12 14.578 1 98.88 271 GLY B N 1
ATOM 5014 C CA . GLY B 1 271 ? -9.391 0.043 14.062 1 98.88 271 GLY B CA 1
ATOM 5015 C C . GLY B 1 271 ? -10.812 0.158 14.578 1 98.88 271 GLY B C 1
ATOM 5016 O O . GLY B 1 271 ? -11.273 1.254 14.898 1 98.88 271 GLY B O 1
ATOM 5017 N N . VAL B 1 272 ? -11.508 -0.971 14.648 1 98.88 272 VAL B N 1
ATOM 5018 C CA . VAL B 1 272 ? -12.867 -0.979 15.172 1 98.88 272 VAL B CA 1
ATOM 5019 C C . VAL B 1 272 ? -12.883 -0.443 16.594 1 98.88 272 VAL B C 1
ATOM 5021 O O . VAL B 1 272 ? -13.695 0.418 16.938 1 98.88 272 VAL B O 1
ATOM 5024 N N . ALA B 1 273 ? -11.93 -0.938 17.406 1 98.88 273 ALA B N 1
ATOM 5025 C CA . ALA B 1 273 ? -11.836 -0.498 18.797 1 98.88 273 ALA B CA 1
ATOM 5026 C C . ALA B 1 273 ? -11.461 0.98 18.875 1 98.88 273 ALA B C 1
ATOM 5028 O O . ALA B 1 273 ? -11.969 1.707 19.734 1 98.88 273 ALA B O 1
ATOM 5029 N N . ALA B 1 274 ? -10.594 1.435 18.016 1 98.88 274 ALA B N 1
ATOM 5030 C CA . ALA B 1 274 ? -10.156 2.828 18.016 1 98.88 274 ALA B CA 1
ATOM 5031 C C . ALA B 1 274 ? -11.328 3.766 17.734 1 98.88 274 ALA B C 1
ATOM 5033 O O . ALA B 1 274 ? -11.477 4.797 18.391 1 98.88 274 ALA B O 1
ATOM 5034 N N . LEU B 1 275 ? -12.219 3.373 16.781 1 98.81 275 LEU B N 1
ATOM 5035 C CA . LEU B 1 275 ? -13.328 4.227 16.375 1 98.81 275 LEU B CA 1
ATOM 5036 C C . LEU B 1 275 ? -14.414 4.266 17.438 1 98.81 275 LEU B C 1
ATOM 5038 O O . LEU B 1 275 ? -15.328 5.094 17.375 1 98.81 275 LEU B O 1
ATOM 5042 N N . GLN B 1 276 ? -14.258 3.434 18.438 1 98.25 276 GLN B N 1
ATOM 5043 C CA . GLN B 1 276 ? -15.18 3.43 19.578 1 98.25 276 GLN B CA 1
ATOM 5044 C C . GLN B 1 276 ? -14.609 4.203 20.75 1 98.25 276 GLN B C 1
ATOM 5046 O O . GLN B 1 276 ? -15.273 4.344 21.781 1 98.25 276 GLN B O 1
ATOM 5051 N N . THR B 1 277 ? -13.43 4.719 20.656 1 98.06 277 THR B N 1
ATOM 5052 C CA . THR B 1 277 ? -12.812 5.512 21.703 1 98.06 277 THR B CA 1
ATOM 5053 C C . THR B 1 277 ? -13.695 6.703 22.078 1 98.06 277 THR B C 1
ATOM 5055 O O . THR B 1 277 ? -14.164 7.43 21.203 1 98.06 277 THR B O 1
ATOM 5058 N N . PRO B 1 278 ? -13.898 6.922 23.359 1 96.62 278 PRO B N 1
ATOM 5059 C CA . PRO B 1 278 ? -14.688 8.086 23.781 1 96.62 278 PRO B CA 1
ATOM 5060 C C . PRO B 1 278 ? -14.094 9.406 23.281 1 96.62 278 PRO B C 1
ATOM 5062 O O . PRO B 1 278 ? -12.875 9.57 23.281 1 96.62 278 PRO B O 1
ATOM 5065 N N . ARG B 1 279 ? -14.945 10.305 22.938 1 95.25 279 ARG B N 1
ATOM 5066 C CA . ARG B 1 279 ? -14.539 11.586 22.375 1 95.25 279 ARG B CA 1
ATOM 5067 C C . ARG B 1 279 ? -13.68 12.375 23.359 1 95.25 279 ARG B C 1
ATOM 5069 O O . ARG B 1 279 ? -12.812 13.148 22.953 1 95.25 279 ARG B O 1
ATOM 5076 N N . GLU B 1 280 ? -13.898 12.164 24.609 1 96.69 280 GLU B N 1
ATOM 5077 C CA . GLU B 1 280 ? -13.133 12.859 25.641 1 96.69 280 GLU B CA 1
ATOM 5078 C C . GLU B 1 280 ? -11.641 12.555 25.531 1 96.69 280 GLU B C 1
ATOM 5080 O O . GLU B 1 280 ? -10.805 13.414 25.812 1 96.69 280 GLU B O 1
ATOM 5085 N N . VAL B 1 281 ? -11.352 11.367 25.109 1 97.75 281 VAL B N 1
ATOM 5086 C CA . VAL B 1 281 ? -9.953 10.969 24.969 1 97.75 281 VAL B CA 1
ATOM 5087 C C . VAL B 1 281 ? -9.297 11.734 23.828 1 97.75 281 VAL B C 1
ATOM 5089 O O . VAL B 1 281 ? -8.234 12.336 24 1 97.75 281 VAL B O 1
ATOM 5092 N N . THR B 1 282 ? -9.93 11.797 22.641 1 97.56 282 THR B N 1
ATOM 5093 C CA . THR B 1 282 ? -9.359 12.5 21.5 1 97.56 282 THR B CA 1
ATOM 5094 C C . THR B 1 282 ? -9.328 14 21.75 1 97.56 282 THR B C 1
ATOM 5096 O O . THR B 1 282 ? -8.383 14.68 21.344 1 97.56 282 THR B O 1
ATOM 5099 N N . ARG B 1 283 ? -10.32 14.5 22.438 1 97.62 283 ARG B N 1
ATOM 5100 C CA . ARG B 1 283 ? -10.312 15.914 22.812 1 97.62 283 ARG B CA 1
ATOM 5101 C C . ARG B 1 283 ? -9.172 16.219 23.781 1 97.62 283 ARG B C 1
ATOM 5103 O O . ARG B 1 283 ? -8.586 17.297 23.734 1 97.62 283 ARG B O 1
ATOM 5110 N N . GLY B 1 284 ? -8.914 15.25 24.656 1 98.12 284 GLY B N 1
ATOM 5111 C CA . GLY B 1 284 ? -7.766 15.391 25.547 1 98.12 284 GLY B CA 1
ATOM 5112 C C . GLY B 1 284 ? -6.453 15.547 24.797 1 98.12 284 GLY B C 1
ATOM 5113 O O . GLY B 1 284 ? -5.621 16.375 25.172 1 98.12 284 GLY B O 1
ATOM 5114 N N . TYR B 1 285 ? -6.266 14.75 23.781 1 98.31 285 TYR B N 1
ATOM 5115 C CA . TYR B 1 285 ? -5.066 14.883 22.953 1 98.31 285 TYR B CA 1
ATOM 5116 C C . TYR B 1 285 ? -4.996 16.266 22.328 1 98.31 285 TYR B C 1
ATOM 5118 O O . TYR B 1 285 ? -3.939 16.906 22.328 1 98.31 285 TYR B O 1
ATOM 5126 N N . ALA B 1 286 ? -6.137 16.75 21.797 1 98.38 286 ALA B N 1
ATOM 5127 C CA . ALA B 1 286 ? -6.184 18.062 21.141 1 98.38 286 ALA B CA 1
ATOM 5128 C C . ALA B 1 286 ? -5.82 19.156 22.125 1 98.38 286 ALA B C 1
ATOM 5130 O O . ALA B 1 286 ? -5.172 20.141 21.766 1 98.38 286 ALA B O 1
ATOM 5131 N N . GLN B 1 287 ? -6.227 18.984 23.328 1 98.31 287 GLN B N 1
ATOM 5132 C CA . GLN B 1 287 ? -5.941 19.984 24.344 1 98.31 287 GLN B CA 1
ATOM 5133 C C . GLN B 1 287 ? -4.453 20.031 24.672 1 98.31 287 GLN B C 1
ATOM 5135 O O . GLN B 1 287 ? -3.9 21.094 24.953 1 98.31 287 GLN B O 1
ATOM 5140 N N . VAL B 1 288 ? -3.822 18.891 24.688 1 98.69 288 VAL B N 1
ATOM 5141 C CA . VAL B 1 288 ? -2.377 18.844 24.891 1 98.69 288 VAL B CA 1
ATOM 5142 C C . VAL B 1 288 ? -1.682 19.641 23.797 1 98.69 288 VAL B C 1
ATOM 5144 O O . VAL B 1 288 ? -0.814 20.469 24.078 1 98.69 288 VAL B O 1
ATOM 5147 N N . TYR B 1 289 ? -2.084 19.438 22.562 1 98.69 289 TYR B N 1
ATOM 5148 C CA . TYR B 1 289 ? -1.479 20.172 21.438 1 98.69 289 TYR B CA 1
ATOM 5149 C C . TYR B 1 289 ? -1.802 21.656 21.516 1 98.69 289 TYR B C 1
ATOM 5151 O O . TYR B 1 289 ? -0.968 22.5 21.172 1 98.69 289 TYR B O 1
ATOM 5159 N N . ARG B 1 290 ? -3.01 21.938 21.969 1 98.69 290 ARG B N 1
ATOM 5160 C CA . ARG B 1 290 ? -3.371 23.344 22.156 1 98.69 290 ARG B CA 1
ATOM 5161 C C . ARG B 1 290 ? -2.443 24.016 23.156 1 98.69 290 ARG B C 1
ATOM 5163 O O . ARG B 1 290 ? -1.935 25.109 22.891 1 98.69 290 ARG B O 1
ATOM 5170 N N . GLU B 1 291 ? -2.248 23.406 24.234 1 98.69 291 GLU B N 1
ATOM 5171 C CA . GLU B 1 291 ? -1.369 23.953 25.266 1 98.69 291 GLU B CA 1
ATOM 5172 C C . GLU B 1 291 ? 0.053 24.125 24.734 1 98.69 291 GLU B C 1
ATOM 5174 O O . GLU B 1 291 ? 0.678 25.172 24.953 1 98.69 291 GLU B O 1
ATOM 5179 N N . ARG B 1 292 ? 0.535 23.141 24.078 1 98.88 292 ARG B N 1
ATOM 5180 C CA . ARG B 1 292 ? 1.875 23.188 23.5 1 98.88 292 ARG B CA 1
ATOM 5181 C C . ARG B 1 292 ? 1.98 24.297 22.453 1 98.88 292 ARG B C 1
ATOM 5183 O O . ARG B 1 292 ? 2.973 25.031 22.406 1 98.88 292 ARG B O 1
ATOM 5190 N N . ALA B 1 293 ? 0.939 24.406 21.656 1 98.75 293 ALA B N 1
ATOM 5191 C CA . ALA B 1 293 ? 0.919 25.406 20.594 1 98.75 293 ALA B CA 1
ATOM 5192 C C . ALA B 1 293 ? 0.936 26.828 21.172 1 98.75 293 ALA B C 1
ATOM 5194 O O . ALA B 1 293 ? 1.706 27.672 20.734 1 98.75 293 ALA B O 1
ATOM 5195 N N . LEU B 1 294 ? 0.108 27.016 22.125 1 98.38 294 LEU B N 1
ATOM 5196 C CA . LEU B 1 294 ? 0.011 28.344 22.734 1 98.38 294 LEU B CA 1
ATOM 5197 C C . LEU B 1 294 ? 1.291 28.688 23.484 1 98.38 294 LEU B C 1
ATOM 5199 O O . LEU B 1 294 ? 1.769 29.828 23.406 1 98.38 294 LEU B O 1
ATOM 5203 N N . GLY B 1 295 ? 1.814 27.734 24.188 1 98.62 295 GLY B N 1
ATOM 5204 C CA . GLY B 1 295 ? 3.076 27.953 24.875 1 98.62 295 GLY B CA 1
ATOM 5205 C C . GLY B 1 295 ? 4.223 28.281 23.938 1 98.62 295 GLY B C 1
ATOM 5206 O O . GLY B 1 295 ? 4.965 29.234 24.172 1 98.62 295 GLY B O 1
ATOM 5207 N N . MET B 1 296 ? 4.359 27.484 22.891 1 98.69 296 MET B N 1
ATOM 5208 C CA . MET B 1 296 ? 5.418 27.688 21.906 1 98.69 296 MET B CA 1
ATOM 5209 C C . MET B 1 296 ? 5.234 29.016 21.203 1 98.69 296 MET B C 1
ATOM 5211 O O . MET B 1 296 ? 6.207 29.75 20.953 1 98.69 296 MET B O 1
ATOM 5215 N N . ALA B 1 297 ? 3.994 29.328 20.828 1 98.44 297 ALA B N 1
ATOM 5216 C CA . ALA B 1 297 ? 3.701 30.578 20.141 1 98.44 297 ALA B CA 1
ATOM 5217 C C . ALA B 1 297 ? 4.074 31.781 21 1 98.44 297 ALA B C 1
ATOM 5219 O O . ALA B 1 297 ? 4.652 32.75 20.516 1 98.44 297 ALA B O 1
ATOM 5220 N N . ARG B 1 298 ? 3.734 31.688 22.234 1 98.12 298 ARG B N 1
ATOM 5221 C CA . ARG B 1 298 ? 4.086 32.781 23.156 1 98.12 298 ARG B CA 1
ATOM 5222 C C . ARG B 1 298 ? 5.602 32.906 23.266 1 98.12 298 ARG B C 1
ATOM 5224 O O . ARG B 1 298 ? 6.121 34.031 23.281 1 98.12 298 ARG B O 1
ATOM 5231 N N . ALA B 1 299 ? 6.242 31.812 23.328 1 98.31 299 ALA B N 1
ATOM 5232 C CA . ALA B 1 299 ? 7.695 31.828 23.484 1 98.31 299 ALA B CA 1
ATOM 5233 C C . ALA B 1 299 ? 8.375 32.375 22.25 1 98.31 299 ALA B C 1
ATOM 5235 O O . ALA B 1 299 ? 9.477 32.938 22.328 1 98.31 299 ALA B O 1
ATOM 5236 N N . LEU B 1 300 ? 7.77 32.312 21.109 1 98.12 300 LEU B N 1
ATOM 5237 C CA . LEU B 1 300 ? 8.398 32.719 19.859 1 98.12 300 LEU B CA 1
ATOM 5238 C C . LEU B 1 300 ? 7.855 34.062 19.391 1 98.12 300 LEU B C 1
ATOM 5240 O O . LEU B 1 300 ? 8.18 34.531 18.297 1 98.12 300 LEU B O 1
ATOM 5244 N N . GLU B 1 301 ? 6.996 34.625 20.203 1 96.5 301 GLU B N 1
ATOM 5245 C CA . GLU B 1 301 ? 6.434 35.906 19.859 1 96.5 301 GLU B CA 1
ATOM 5246 C C . GLU B 1 301 ? 7.535 36.938 19.578 1 96.5 301 GLU B C 1
ATOM 5248 O O . GLU B 1 301 ? 8.484 37.062 20.344 1 96.5 301 GLU B O 1
ATOM 5253 N N . GLY B 1 302 ? 7.363 37.625 18.438 1 94.62 302 GLY B N 1
ATOM 5254 C CA . GLY B 1 302 ? 8.344 38.625 18.078 1 94.62 302 GLY B CA 1
ATOM 5255 C C . GLY B 1 302 ? 9.516 38.062 17.297 1 94.62 302 GLY B C 1
ATOM 5256 O O . GLY B 1 302 ? 10.227 38.812 16.625 1 94.62 302 GLY B O 1
ATOM 5257 N N . ALA B 1 303 ? 9.734 36.844 17.406 1 95.06 303 ALA B N 1
ATOM 5258 C CA . ALA B 1 303 ? 10.875 36.219 16.719 1 95.06 303 ALA B CA 1
ATOM 5259 C C . ALA B 1 303 ? 10.445 35.594 15.414 1 95.06 303 ALA B C 1
ATOM 5261 O O . ALA B 1 303 ? 11.164 35.656 14.414 1 95.06 303 ALA B O 1
ATOM 5262 N N . LEU B 1 304 ? 9.359 35.031 15.391 1 96.5 304 LEU B N 1
ATOM 5263 C CA . LEU B 1 304 ? 8.805 34.344 14.242 1 96.5 304 LEU B CA 1
ATOM 5264 C C . LEU B 1 304 ? 7.344 34.719 14.031 1 96.5 304 LEU B C 1
ATOM 5266 O O . LEU B 1 304 ? 6.555 34.719 14.984 1 96.5 304 LEU B O 1
ATOM 5270 N N . ALA B 1 305 ? 7.023 35.062 12.828 1 97.06 305 ALA B N 1
ATOM 5271 C CA . ALA B 1 305 ? 5.629 35.375 12.516 1 97.06 305 ALA B CA 1
ATOM 5272 C C . ALA B 1 305 ? 4.824 34.094 12.305 1 97.06 305 ALA B C 1
ATOM 5274 O O . ALA B 1 305 ? 4.809 33.531 11.203 1 97.06 305 ALA B O 1
ATOM 5275 N N . LEU B 1 306 ? 4.102 33.688 13.297 1 97.94 306 LEU B N 1
ATOM 5276 C CA . LEU B 1 306 ? 3.363 32.438 13.273 1 97.94 306 LEU B CA 1
ATOM 5277 C C . LEU B 1 306 ? 1.927 32.656 12.812 1 97.94 306 LEU B C 1
ATOM 5279 O O . LEU B 1 306 ? 1.304 33.656 13.18 1 97.94 306 LEU B O 1
ATOM 5283 N N . LEU B 1 307 ? 1.428 31.734 11.969 1 97.25 307 LEU B N 1
ATOM 5284 C CA . LEU B 1 307 ? -0.022 31.672 11.82 1 97.25 307 LEU B CA 1
ATOM 5285 C C . LEU B 1 307 ? -0.682 31.281 13.141 1 97.25 307 LEU B C 1
ATOM 5287 O O . LEU B 1 307 ? -0.174 30.406 13.859 1 97.25 307 LEU B O 1
ATOM 5291 N N . PRO B 1 308 ? -1.784 31.891 13.438 1 95.94 308 PRO B N 1
ATOM 5292 C CA . PRO B 1 308 ? -2.445 31.547 14.695 1 95.94 308 PRO B CA 1
ATOM 5293 C C . PRO B 1 308 ? -2.775 30.062 14.805 1 95.94 308 PRO B C 1
ATOM 5295 O O . PRO B 1 308 ? -3.354 29.484 13.875 1 95.94 308 PRO B O 1
ATOM 5298 N N . PRO B 1 309 ? -2.336 29.516 15.883 1 96.75 309 PRO B N 1
ATOM 5299 C CA . PRO B 1 309 ? -2.627 28.078 16.031 1 96.75 309 PRO B CA 1
ATOM 5300 C C . PRO B 1 309 ? -4.109 27.812 16.281 1 96.75 309 PRO B C 1
ATOM 5302 O O . PRO B 1 309 ? -4.723 28.406 17.156 1 96.75 309 PRO B O 1
ATOM 5305 N N . ARG B 1 310 ? -4.676 26.891 15.477 1 97.69 310 ARG B N 1
ATOM 5306 C CA . ARG B 1 310 ? -6.094 26.562 15.602 1 97.69 310 ARG B CA 1
ATOM 5307 C C . ARG B 1 310 ? -6.312 25.062 15.656 1 97.69 310 ARG B C 1
ATOM 5309 O O . ARG B 1 310 ? -7.371 24.594 16.078 1 97.69 310 ARG B O 1
ATOM 5316 N N . ALA B 1 311 ? -5.324 24.297 15.195 1 98.5 311 ALA B N 1
ATOM 5317 C CA . ALA B 1 311 ? -5.508 22.844 15.086 1 98.5 311 ALA B CA 1
ATOM 5318 C C . ALA B 1 311 ? -4.184 22.141 14.812 1 98.5 311 ALA B C 1
ATOM 5320 O O . ALA B 1 311 ? -3.145 22.797 14.664 1 98.5 311 ALA B O 1
ATOM 5321 N N . THR B 1 312 ? -4.219 20.844 14.844 1 98.44 312 THR B N 1
ATOM 5322 C CA . THR B 1 312 ? -3.145 19.922 14.477 1 98.44 312 THR B CA 1
ATOM 5323 C C . THR B 1 312 ? -2.035 19.938 15.523 1 98.44 312 THR B C 1
ATOM 5325 O O . THR B 1 312 ? -2.277 20.266 16.688 1 98.44 312 THR B O 1
ATOM 5328 N N . MET B 1 313 ? -0.906 19.484 15.188 1 98.62 313 MET B N 1
ATOM 5329 C CA . MET B 1 313 ? 0.268 19.422 16.047 1 98.62 313 MET B CA 1
ATOM 5330 C C . MET B 1 313 ? 1.411 20.25 15.484 1 98.62 313 MET B C 1
ATOM 5332 O O . MET B 1 313 ? 2.582 19.922 15.68 1 98.62 313 MET B O 1
ATOM 5336 N N . TYR B 1 314 ? 1.032 21.344 14.688 1 98.75 314 TYR B N 1
ATOM 5337 C CA . TYR B 1 314 ? 2.072 22.094 14 1 98.75 314 TYR B CA 1
ATOM 5338 C C . TYR B 1 314 ? 1.894 23.594 14.219 1 98.75 314 TYR B C 1
ATOM 5340 O O . TYR B 1 314 ? 0.774 24.078 14.422 1 98.75 314 TYR B O 1
ATOM 5348 N N . LEU B 1 315 ? 2.969 24.25 14.211 1 98.69 315 LEU B N 1
ATOM 5349 C CA . LEU B 1 315 ? 3.008 25.688 13.977 1 98.69 315 LEU B CA 1
ATOM 5350 C C . LEU B 1 315 ? 3.703 26.016 12.656 1 98.69 315 LEU B C 1
ATOM 5352 O O . LEU B 1 315 ? 4.598 25.281 12.227 1 98.69 315 LEU B O 1
ATOM 5356 N N . TRP B 1 316 ? 3.24 27 12.016 1 98.69 316 TRP B N 1
ATOM 5357 C CA . TRP B 1 316 ? 3.764 27.469 10.742 1 98.69 316 TRP B CA 1
ATOM 5358 C C . TRP B 1 316 ? 4.227 28.922 10.852 1 98.69 316 TRP B C 1
ATOM 5360 O O . TRP B 1 316 ? 3.432 29.812 11.156 1 98.69 316 TRP B O 1
ATOM 5370 N N . GLY B 1 317 ? 5.477 29.141 10.625 1 98.19 317 GLY B N 1
ATOM 5371 C CA . GLY B 1 317 ? 6.012 30.469 10.875 1 98.19 317 GLY B CA 1
ATOM 5372 C C . GLY B 1 317 ? 6.824 31 9.719 1 98.19 317 GLY B C 1
ATOM 5373 O O . GLY B 1 317 ? 7.555 30.266 9.062 1 98.19 317 GLY B O 1
ATOM 5374 N N . ARG B 1 318 ? 6.707 32.219 9.445 1 97.88 318 ARG B N 1
ATOM 5375 C CA . ARG B 1 318 ? 7.496 32.906 8.43 1 97.88 318 ARG B CA 1
ATOM 5376 C C . ARG B 1 318 ? 8.82 33.375 9.008 1 97.88 318 ARG B C 1
ATOM 5378 O O . ARG B 1 318 ? 8.844 34.062 10.031 1 97.88 318 ARG B O 1
ATOM 5385 N N . LEU B 1 319 ? 9.797 33.062 8.352 1 97.94 319 LEU B N 1
ATOM 5386 C CA . LEU B 1 319 ? 11.125 33.531 8.734 1 97.94 319 LEU B CA 1
ATOM 5387 C C . LEU B 1 319 ? 11.328 35 8.336 1 97.94 319 LEU B C 1
ATOM 5389 O O . LEU B 1 319 ? 10.609 35.5 7.473 1 97.94 319 LEU B O 1
ATOM 5393 N N . PRO B 1 320 ? 12.273 35.625 8.992 1 95.75 320 PRO B N 1
ATOM 5394 C CA . PRO B 1 320 ? 12.602 37 8.57 1 95.75 320 PRO B CA 1
ATOM 5395 C C . PRO B 1 320 ? 13.023 37.094 7.105 1 95.75 320 PRO B C 1
ATOM 5397 O O . PRO B 1 320 ? 13.5 36.094 6.543 1 95.75 320 PRO B O 1
ATOM 5400 N N . GLN B 1 321 ? 12.836 38.25 6.547 1 93.44 321 GLN B N 1
ATOM 5401 C CA . GLN B 1 321 ? 13.172 38.469 5.141 1 93.44 321 GLN B CA 1
ATOM 5402 C C . GLN B 1 321 ? 14.625 38.094 4.859 1 93.44 321 GLN B C 1
ATOM 5404 O O . GLN B 1 321 ? 15.516 38.469 5.629 1 93.44 321 GLN B O 1
ATOM 5409 N N . GLY B 1 322 ? 14.82 37.344 3.799 1 91.69 322 GLY B N 1
ATOM 5410 C CA . GLY B 1 322 ? 16.172 37.031 3.363 1 91.69 322 GLY B CA 1
ATOM 5411 C C . GLY B 1 322 ? 16.703 35.719 3.945 1 91.69 322 GLY B C 1
ATOM 5412 O O . GLY B 1 322 ? 17.719 35.188 3.486 1 91.69 322 GLY B O 1
ATOM 5413 N N . VAL B 1 323 ? 15.977 35.219 4.91 1 94.44 323 VAL B N 1
ATOM 5414 C CA . VAL B 1 323 ? 16.438 34 5.531 1 94.44 323 VAL B CA 1
ATOM 5415 C C . VAL B 1 323 ? 15.914 32.781 4.738 1 94.44 323 VAL B C 1
ATOM 5417 O O . VAL B 1 323 ? 14.703 32.656 4.527 1 94.44 323 VAL B O 1
ATOM 5420 N N . ASP B 1 324 ? 16.812 31.984 4.285 1 96.75 324 ASP B N 1
ATOM 5421 C CA . ASP B 1 324 ? 16.453 30.766 3.58 1 96.75 324 ASP B CA 1
ATOM 5422 C C . ASP B 1 324 ? 16.016 29.672 4.555 1 96.75 324 ASP B C 1
ATOM 5424 O O . ASP B 1 324 ? 16.703 29.391 5.535 1 96.75 324 ASP B O 1
ATOM 5428 N N . ASP B 1 325 ? 14.906 29.078 4.23 1 97.88 325 ASP B N 1
ATOM 5429 C CA . ASP B 1 325 ? 14.305 28.172 5.199 1 97.88 325 ASP B CA 1
ATOM 5430 C C . ASP B 1 325 ? 15.164 26.922 5.383 1 97.88 325 ASP B C 1
ATOM 5432 O O . ASP B 1 325 ? 15.328 26.438 6.504 1 97.88 325 ASP B O 1
ATOM 5436 N N . LEU B 1 326 ? 15.711 26.328 4.312 1 97.81 326 LEU B N 1
ATOM 5437 C CA . LEU B 1 326 ? 16.562 25.141 4.434 1 97.81 326 LEU B CA 1
ATOM 5438 C C . LEU B 1 326 ? 17.844 25.469 5.172 1 97.81 326 LEU B C 1
ATOM 5440 O O . LEU B 1 326 ? 18.266 24.734 6.074 1 97.81 326 LEU B O 1
ATOM 5444 N N . ASP B 1 327 ? 18.484 26.547 4.797 1 97.56 327 ASP B N 1
ATOM 5445 C CA . ASP B 1 327 ? 19.703 26.969 5.469 1 97.56 327 ASP B CA 1
ATOM 5446 C C . ASP B 1 327 ? 19.469 27.188 6.961 1 97.56 327 ASP B C 1
ATOM 5448 O O . ASP B 1 327 ? 20.281 26.781 7.789 1 97.56 327 ASP B O 1
ATOM 5452 N N . PHE B 1 328 ? 18.422 27.875 7.27 1 98.12 328 PHE B N 1
ATOM 5453 C CA . PHE B 1 328 ? 18.062 28.125 8.664 1 98.12 328 PHE B CA 1
ATOM 5454 C C . PHE B 1 328 ? 17.875 26.797 9.406 1 98.12 328 PHE B C 1
ATOM 5456 O O . PHE B 1 328 ? 18.406 26.625 10.508 1 98.12 328 PHE B O 1
ATOM 5463 N N . ALA B 1 329 ? 17.094 25.859 8.844 1 98.19 329 ALA B N 1
ATOM 5464 C CA . ALA B 1 329 ? 16.828 24.562 9.461 1 98.19 329 ALA B CA 1
ATOM 5465 C C . ALA B 1 329 ? 18.125 23.812 9.727 1 98.19 329 ALA B C 1
ATOM 5467 O O . ALA B 1 329 ? 18.297 23.234 10.797 1 98.19 329 ALA B O 1
ATOM 5468 N N . LEU B 1 330 ? 19.031 23.844 8.758 1 97.62 330 LEU B N 1
ATOM 5469 C CA . LEU B 1 330 ? 20.297 23.125 8.891 1 97.62 330 LEU B CA 1
ATOM 5470 C C . LEU B 1 330 ? 21.156 23.734 9.992 1 97.62 330 LEU B C 1
ATOM 5472 O O . LEU B 1 330 ? 21.766 23 10.773 1 97.62 330 LEU B O 1
ATOM 5476 N N . ARG B 1 331 ? 21.203 25.031 10.102 1 96.62 331 ARG B N 1
ATOM 5477 C CA . ARG B 1 331 ? 21.953 25.688 11.164 1 96.62 331 ARG B CA 1
ATOM 5478 C C . ARG B 1 331 ? 21.375 25.359 12.531 1 96.62 331 ARG B C 1
ATOM 5480 O O . ARG B 1 331 ? 22.125 25.172 13.5 1 96.62 331 ARG B O 1
ATOM 5487 N N . LEU B 1 332 ? 20.094 25.312 12.586 1 97.81 332 LEU B N 1
ATOM 5488 C CA . LEU B 1 332 ? 19.422 25.016 13.844 1 97.81 332 LEU B CA 1
ATOM 5489 C C . LEU B 1 332 ? 19.734 23.594 14.305 1 97.81 332 LEU B C 1
ATOM 5491 O O . LEU B 1 332 ? 19.844 23.344 15.508 1 97.81 332 LEU B O 1
ATOM 5495 N N . VAL B 1 333 ? 19.812 22.656 13.344 1 97.94 333 VAL B N 1
ATOM 5496 C CA . VAL B 1 333 ? 20.141 21.281 13.68 1 97.94 333 VAL 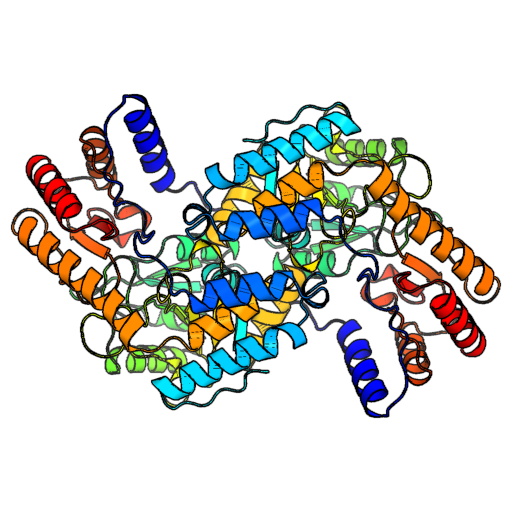B CA 1
ATOM 5497 C C . VAL B 1 333 ? 21.469 21.219 14.406 1 97.94 333 VAL B C 1
ATOM 5499 O O . VAL B 1 333 ? 21.625 20.469 15.375 1 97.94 333 VAL B O 1
ATOM 5502 N N . GLU B 1 334 ? 22.391 22 13.953 1 95.5 334 GLU B N 1
ATOM 5503 C CA . GLU B 1 334 ? 23.703 22.047 14.57 1 95.5 334 GLU B CA 1
ATOM 5504 C C . GLU B 1 334 ? 23.625 22.547 16.016 1 95.5 334 GLU B C 1
ATOM 5506 O O . GLU B 1 334 ? 24.516 22.266 16.828 1 95.5 334 GLU B O 1
ATOM 5511 N N . ARG B 1 335 ? 22.562 23.234 16.297 1 96 335 ARG B N 1
ATOM 5512 C CA . ARG B 1 335 ? 22.375 23.797 17.625 1 96 335 ARG B CA 1
ATOM 5513 C C . ARG B 1 335 ? 21.484 22.891 18.469 1 96 335 ARG B C 1
ATOM 5515 O O . ARG B 1 335 ? 21.156 23.219 19.625 1 96 335 ARG B O 1
ATOM 5522 N N . GLY B 1 336 ? 21 21.812 17.859 1 97.19 336 GLY B N 1
ATOM 5523 C CA . GLY B 1 336 ? 20.297 20.812 18.641 1 97.19 336 GLY B CA 1
ATOM 5524 C C . GLY B 1 336 ? 18.797 20.844 18.438 1 97.19 336 GLY B C 1
ATOM 5525 O O . GLY B 1 336 ? 18.047 20.234 19.219 1 97.19 336 GLY B O 1
ATOM 5526 N N . VAL B 1 337 ? 18.312 21.594 17.516 1 98.5 337 VAL B N 1
ATOM 5527 C CA . VAL B 1 337 ? 16.875 21.641 17.234 1 98.5 337 VAL B CA 1
ATOM 5528 C C . VAL B 1 337 ? 16.641 21.406 15.742 1 98.5 337 VAL B C 1
ATOM 5530 O O . VAL B 1 337 ? 17.328 21.984 14.891 1 98.5 337 VAL B O 1
ATOM 553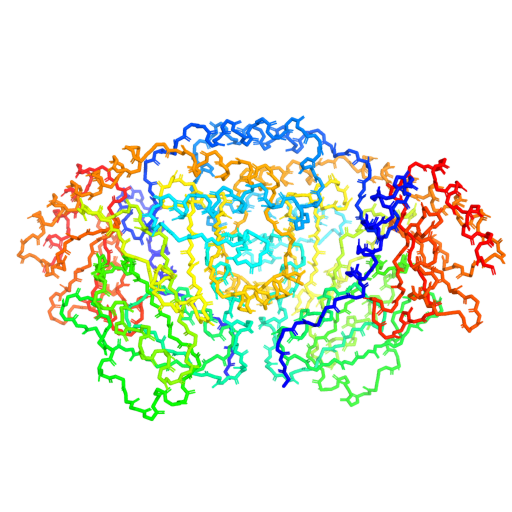3 N N . ALA B 1 338 ? 15.727 20.516 15.43 1 98.31 338 ALA B N 1
ATOM 5534 C CA . ALA B 1 338 ? 15.391 20.25 14.031 1 98.31 338 ALA B CA 1
ATOM 5535 C C . ALA B 1 338 ? 13.969 20.703 13.711 1 98.31 338 ALA B C 1
ATOM 5537 O O . ALA B 1 338 ? 13.023 20.328 14.414 1 98.31 338 ALA B O 1
ATOM 5538 N N . LEU B 1 339 ? 13.797 21.516 12.734 1 98.5 339 LEU B N 1
ATOM 5539 C CA . LEU B 1 339 ? 12.508 21.922 12.18 1 98.5 339 LEU B CA 1
ATOM 5540 C C . LEU B 1 339 ? 12.375 21.484 10.727 1 98.5 339 LEU B C 1
ATOM 5542 O O . LEU B 1 339 ? 13.352 21.047 10.117 1 98.5 339 LEU B O 1
ATOM 5546 N N . ALA B 1 340 ? 11.219 21.531 10.203 1 98.44 340 ALA B N 1
ATOM 5547 C CA . ALA B 1 340 ? 11 21.234 8.789 1 98.44 340 ALA B CA 1
ATOM 5548 C C . ALA B 1 340 ? 11.039 22.516 7.949 1 98.44 340 ALA B C 1
ATOM 5550 O O . ALA B 1 340 ? 10.25 23.438 8.18 1 98.44 340 ALA B O 1
ATOM 5551 N N . PRO B 1 341 ? 11.938 22.547 6.98 1 98.56 341 PRO B N 1
ATOM 5552 C CA . PRO B 1 341 ? 11.938 23.719 6.094 1 98.56 341 PRO B CA 1
ATOM 5553 C C . PRO B 1 341 ? 10.68 23.797 5.234 1 98.56 341 PRO B C 1
ATOM 5555 O O . PRO B 1 341 ? 10.227 22.797 4.691 1 98.56 341 PRO B O 1
ATOM 5558 N N . GLY B 1 342 ? 10.172 24.969 5.105 1 98.31 342 GLY B N 1
ATOM 5559 C CA . GLY B 1 342 ? 8.883 25.188 4.473 1 98.31 342 GLY B CA 1
ATOM 5560 C C . GLY B 1 342 ? 8.875 24.812 3.002 1 98.31 342 GLY B C 1
ATOM 5561 O O . GLY B 1 342 ? 7.832 24.453 2.455 1 98.31 342 GLY B O 1
ATOM 5562 N N . GLN B 1 343 ? 10.008 24.891 2.314 1 97.19 343 GLN B N 1
ATOM 5563 C CA . GLN B 1 343 ? 10.07 24.594 0.885 1 97.19 343 GLN B CA 1
ATOM 5564 C C . GLN B 1 343 ? 9.711 23.141 0.603 1 97.19 343 GLN B C 1
ATOM 5566 O O . GLN B 1 343 ? 9.375 22.781 -0.53 1 97.19 343 GLN B O 1
ATOM 5571 N N . GLY B 1 344 ? 9.789 22.312 1.642 1 97.12 344 GLY B N 1
ATOM 5572 C CA . GLY B 1 344 ? 9.391 20.922 1.493 1 97.12 344 GLY B CA 1
ATOM 5573 C C . GLY B 1 344 ? 7.891 20.734 1.369 1 97.12 344 GLY B C 1
ATOM 5574 O O . GLY B 1 344 ? 7.422 19.656 0.986 1 97.12 344 GLY B O 1
ATOM 5575 N N . PHE B 1 345 ? 7.117 21.734 1.657 1 98.31 345 PHE B N 1
ATOM 5576 C CA . PHE B 1 345 ? 5.664 21.641 1.667 1 98.31 345 PHE B CA 1
ATOM 5577 C C . PHE B 1 345 ? 5.07 22.312 0.432 1 98.31 345 PHE B C 1
ATOM 5579 O O . PHE B 1 345 ? 3.885 22.641 0.409 1 98.31 345 PHE B O 1
ATOM 5586 N N . GLY B 1 346 ? 5.906 22.531 -0.588 1 96.75 346 GLY B N 1
ATOM 5587 C CA . GLY B 1 346 ? 5.453 23.125 -1.835 1 96.75 346 GLY B CA 1
ATOM 5588 C C . GLY B 1 346 ? 6.098 24.469 -2.127 1 96.75 346 GLY B C 1
ATOM 5589 O O . GLY B 1 346 ? 6.812 25.016 -1.285 1 96.75 346 GLY B O 1
ATOM 5590 N N . PRO B 1 347 ? 5.859 24.984 -3.258 1 95.62 347 PRO B N 1
ATOM 5591 C CA . PRO B 1 347 ? 6.535 26.219 -3.688 1 95.62 347 PRO B CA 1
ATOM 5592 C C . PRO B 1 347 ? 6.191 27.406 -2.807 1 95.62 347 PRO B C 1
ATOM 5594 O O . PRO B 1 347 ? 7.016 28.312 -2.643 1 95.62 347 PRO B O 1
ATOM 5597 N N . GLY B 1 348 ? 5.035 27.406 -2.238 1 97 348 GLY B N 1
ATOM 5598 C CA . GLY B 1 348 ? 4.613 28.516 -1.393 1 97 348 GLY B CA 1
ATOM 5599 C C . GLY B 1 348 ? 5.195 28.453 0.007 1 97 348 GLY B C 1
ATOM 5600 O O . GLY B 1 348 ? 4.996 29.359 0.811 1 97 348 GLY B O 1
ATOM 5601 N N . GLY B 1 349 ? 5.906 27.375 0.268 1 97.62 349 GLY B N 1
ATOM 5602 C CA . GLY B 1 349 ? 6.422 27.188 1.613 1 97.62 349 GLY B CA 1
ATOM 5603 C C . GLY B 1 349 ? 7.777 27.828 1.836 1 97.62 349 GLY B C 1
ATOM 5604 O O . GLY B 1 349 ? 8.258 27.906 2.969 1 97.62 349 GLY B O 1
ATOM 5605 N N . ARG B 1 350 ? 8.461 28.328 0.758 1 97.06 350 ARG B N 1
ATOM 5606 C CA . ARG B 1 350 ? 9.773 28.938 0.887 1 97.06 350 ARG B CA 1
ATOM 5607 C C . ARG B 1 350 ? 9.734 30.109 1.861 1 97.06 350 ARG B C 1
ATOM 5609 O O . ARG B 1 350 ? 8.82 30.938 1.81 1 97.06 350 ARG B O 1
ATOM 5616 N N . GLY B 1 351 ? 10.656 30.141 2.736 1 97.44 351 GLY B N 1
ATOM 5617 C CA . GLY B 1 351 ? 10.734 31.219 3.707 1 97.44 351 GLY B CA 1
ATOM 5618 C C . GLY B 1 351 ? 9.945 30.938 4.973 1 97.44 351 GLY B C 1
ATOM 5619 O O . GLY B 1 351 ? 9.836 31.797 5.848 1 97.44 351 GLY B O 1
ATOM 5620 N N . PHE B 1 352 ? 9.398 29.766 5.082 1 98.31 352 PHE B N 1
ATOM 5621 C CA . PHE B 1 352 ? 8.656 29.359 6.27 1 98.31 352 PHE B CA 1
ATOM 5622 C C . PHE B 1 352 ? 9.312 28.156 6.934 1 98.31 352 PHE B C 1
ATOM 5624 O O . PHE B 1 352 ? 10.203 27.531 6.355 1 98.31 352 PHE B O 1
ATOM 5631 N N . VAL B 1 353 ? 8.898 27.875 8.141 1 98.62 353 VAL B N 1
ATOM 5632 C CA . VAL B 1 353 ? 9.25 26.641 8.828 1 98.62 353 VAL B CA 1
ATOM 5633 C C . VAL B 1 353 ? 8.008 26.062 9.508 1 98.62 353 VAL B C 1
ATOM 5635 O O . VAL B 1 353 ? 7.113 26.797 9.914 1 98.62 353 VAL B O 1
ATOM 5638 N N . ARG B 1 354 ? 7.965 24.797 9.562 1 98.81 354 ARG B N 1
ATOM 5639 C CA . ARG B 1 354 ? 6.973 24.094 10.367 1 98.81 354 ARG B CA 1
ATOM 5640 C C . ARG B 1 354 ? 7.59 23.562 11.656 1 98.81 354 ARG B C 1
ATOM 5642 O O . ARG B 1 354 ? 8.664 22.953 11.633 1 98.81 354 ARG B O 1
ATOM 5649 N N . ILE B 1 355 ? 6.926 23.734 12.719 1 98.75 355 ILE B N 1
ATOM 5650 C CA . ILE B 1 355 ? 7.336 23.25 14.031 1 98.75 355 ILE B CA 1
ATOM 5651 C C . ILE B 1 355 ? 6.348 22.203 14.523 1 98.75 355 ILE B C 1
ATOM 5653 O O . ILE B 1 355 ? 5.172 22.5 14.75 1 98.75 355 ILE B O 1
ATOM 5657 N N . ALA B 1 356 ? 6.805 21.016 14.711 1 98.62 356 ALA B N 1
ATOM 5658 C CA . ALA B 1 356 ? 5.953 19.953 15.25 1 98.62 356 ALA B CA 1
ATOM 5659 C C . ALA B 1 356 ? 5.91 20.016 16.781 1 98.62 356 ALA B C 1
ATOM 5661 O O . ALA B 1 356 ? 6.953 20.109 17.422 1 98.62 356 ALA B O 1
ATOM 5662 N N . LEU B 1 357 ? 4.785 19.953 17.312 1 98.69 357 LEU B N 1
ATOM 5663 C CA . LEU B 1 357 ? 4.559 20.094 18.75 1 98.69 357 LEU B CA 1
ATOM 5664 C C . LEU B 1 357 ? 4.488 18.734 19.438 1 98.69 357 LEU B C 1
ATOM 5666 O O . LEU B 1 357 ? 3.574 18.469 20.219 1 98.69 357 LEU B O 1
ATOM 5670 N N . VAL B 1 358 ? 5.461 17.906 19.094 1 98 358 VAL B N 1
ATOM 5671 C CA . VAL B 1 358 ? 5.367 16.484 19.406 1 98 358 VAL B CA 1
ATOM 5672 C C . VAL B 1 358 ? 6.297 16.156 20.578 1 98 358 VAL B C 1
ATOM 5674 O O . VAL B 1 358 ? 6.805 15.039 20.672 1 98 358 VAL B O 1
ATOM 5677 N N . ARG B 1 359 ? 6.656 17.156 21.422 1 98.06 359 ARG B N 1
ATOM 5678 C CA . ARG B 1 359 ? 7.445 17.031 22.641 1 98.06 359 ARG B CA 1
ATOM 5679 C C . ARG B 1 359 ? 6.758 17.734 23.812 1 98.06 359 ARG B C 1
ATOM 5681 O O . ARG B 1 359 ? 5.926 18.625 23.609 1 98.06 359 ARG B O 1
ATOM 5688 N N . PRO B 1 360 ? 7.141 17.328 25.016 1 98 360 PRO B N 1
ATOM 5689 C CA . PRO B 1 360 ? 6.605 18.062 26.156 1 98 360 PRO B CA 1
ATOM 5690 C C . PRO B 1 360 ? 6.906 19.562 26.094 1 98 360 PRO B C 1
ATOM 5692 O O . PRO B 1 360 ? 7.914 19.969 25.516 1 98 360 PRO B O 1
ATOM 5695 N N . LEU B 1 361 ? 6.039 20.312 26.703 1 98.25 361 LEU B N 1
ATOM 5696 C CA . LEU B 1 361 ? 6.113 21.766 26.641 1 98.25 361 LEU B CA 1
ATOM 5697 C C . LEU B 1 361 ? 7.48 22.266 27.094 1 98.25 361 LEU B C 1
ATOM 5699 O O . LEU B 1 361 ? 8.023 23.203 26.516 1 98.25 361 LEU B O 1
ATOM 5703 N N . GLU B 1 362 ? 8.086 21.594 28.062 1 98.19 362 GLU B N 1
ATOM 5704 C CA . GLU B 1 362 ? 9.391 22 28.562 1 98.19 362 GLU B CA 1
ATOM 5705 C C . GLU B 1 362 ? 10.453 21.922 27.453 1 98.19 362 GLU B C 1
ATOM 5707 O O . GLU B 1 362 ? 11.273 22.828 27.328 1 98.19 362 GLU B O 1
ATOM 5712 N N . ASP B 1 363 ? 10.422 20.844 26.703 1 98.31 363 ASP B N 1
ATOM 5713 C CA . ASP B 1 363 ? 11.344 20.688 25.594 1 98.31 363 ASP B CA 1
ATOM 5714 C C . ASP B 1 363 ? 11.062 21.719 24.5 1 98.31 363 ASP B C 1
ATOM 5716 O O . ASP B 1 363 ? 11.992 22.234 23.875 1 98.31 363 ASP B O 1
ATOM 5720 N N . LEU B 1 364 ? 9.812 22 24.281 1 98.69 364 LEU B N 1
ATOM 5721 C CA . LEU B 1 364 ? 9.43 22.984 23.281 1 98.69 364 LEU B CA 1
ATOM 5722 C C . LEU B 1 364 ? 9.945 24.375 23.656 1 98.69 364 LEU B C 1
ATOM 5724 O O . LEU B 1 364 ? 10.422 25.109 22.781 1 98.69 364 LEU B O 1
ATOM 5728 N N . LEU B 1 365 ? 9.836 24.688 24.891 1 98.5 365 LEU B N 1
ATOM 5729 C CA . LEU B 1 365 ? 10.289 26 25.328 1 98.5 365 LEU B CA 1
ATOM 5730 C C . LEU B 1 365 ? 11.812 26.109 25.25 1 98.5 365 LEU B C 1
ATOM 5732 O O . LEU B 1 365 ? 12.344 27.188 24.938 1 98.5 365 LEU B O 1
ATOM 5736 N N . ARG B 1 366 ? 12.477 25.016 25.531 1 98.25 366 ARG B N 1
ATOM 5737 C CA . ARG B 1 366 ? 13.922 24.984 25.312 1 98.25 366 ARG B CA 1
ATOM 5738 C C . ARG B 1 366 ? 14.258 25.219 23.844 1 98.25 366 ARG B C 1
ATOM 5740 O O . ARG B 1 366 ? 15.172 25.969 23.531 1 98.25 366 ARG B O 1
ATOM 5747 N N . ALA B 1 367 ? 13.547 24.562 23 1 98.62 367 ALA B N 1
ATOM 5748 C CA . ALA B 1 367 ? 13.734 24.734 21.562 1 98.62 367 ALA B CA 1
ATOM 5749 C C . ALA B 1 367 ? 13.461 26.172 21.141 1 98.62 367 ALA B C 1
ATOM 5751 O O . ALA B 1 367 ? 14.172 26.734 20.297 1 98.62 367 ALA B O 1
ATOM 5752 N N . ALA B 1 368 ? 12.438 26.75 21.75 1 98.56 368 ALA B N 1
ATOM 5753 C CA . ALA B 1 368 ? 12.078 28.141 21.422 1 98.56 368 ALA B CA 1
ATOM 5754 C C . ALA B 1 368 ? 13.227 29.094 21.719 1 98.56 368 ALA B C 1
ATOM 5756 O O . ALA B 1 368 ? 13.477 30.031 20.953 1 98.56 368 ALA B O 1
ATOM 5757 N N . ARG B 1 369 ? 13.914 28.891 22.797 1 98.06 369 ARG B N 1
ATOM 5758 C CA . ARG B 1 369 ? 15.055 29.734 23.141 1 98.06 369 ARG B CA 1
ATOM 5759 C C . ARG B 1 369 ? 16.141 29.641 22.094 1 98.06 369 ARG B C 1
ATOM 5761 O O . ARG B 1 369 ? 16.719 30.656 21.688 1 98.06 369 ARG B O 1
ATOM 5768 N N . ILE B 1 370 ? 16.391 28.438 21.672 1 97.94 370 ILE B N 1
ATOM 5769 C CA . ILE B 1 370 ? 17.422 28.203 20.688 1 97.94 370 ILE B CA 1
ATOM 5770 C C . ILE B 1 370 ? 17.016 28.844 19.359 1 97.94 370 ILE B C 1
ATOM 5772 O O . ILE B 1 370 ? 17.844 29.453 18.672 1 97.94 370 ILE B O 1
ATOM 5776 N N . ILE B 1 371 ? 15.781 28.719 18.984 1 98.25 371 ILE B N 1
ATOM 5777 C CA . ILE B 1 371 ? 15.25 29.281 17.75 1 98.25 371 ILE B CA 1
ATOM 5778 C C . ILE B 1 371 ? 15.391 30.812 17.781 1 98.25 371 ILE B C 1
ATOM 5780 O O . ILE B 1 371 ? 15.859 31.422 16.828 1 98.25 371 ILE B O 1
ATOM 5784 N N . ARG B 1 372 ? 15.062 31.391 18.922 1 96.81 372 ARG B N 1
ATOM 5785 C CA . ARG B 1 372 ? 15.148 32.844 19.094 1 96.81 372 ARG B CA 1
ATOM 5786 C C . ARG B 1 372 ? 16.578 33.344 18.922 1 96.81 372 ARG B C 1
ATOM 5788 O O . ARG B 1 372 ? 16.828 34.344 18.25 1 96.81 372 ARG B O 1
ATOM 5795 N N . GLU B 1 373 ? 17.453 32.594 19.469 1 96.25 373 GLU B N 1
ATOM 5796 C CA . GLU B 1 373 ? 18.859 32.969 19.391 1 96.25 373 GLU B CA 1
ATOM 5797 C C . GLU B 1 373 ? 19.391 32.875 17.969 1 96.25 373 GLU B C 1
ATOM 5799 O O . GLU B 1 373 ? 20.266 33.625 17.562 1 96.25 373 GLU B O 1
ATOM 5804 N N . ALA B 1 374 ? 18.844 31.938 17.25 1 95.88 374 ALA B N 1
ATOM 5805 C CA . ALA B 1 374 ? 19.328 31.688 15.898 1 95.88 374 ALA B CA 1
ATOM 5806 C C . ALA B 1 374 ? 18.734 32.688 14.914 1 95.88 374 ALA B C 1
ATOM 5808 O O . ALA B 1 374 ? 19.25 32.844 13.797 1 95.88 374 ALA B O 1
ATOM 5809 N N . LEU B 1 375 ? 17.688 33.281 15.281 1 94.31 375 LEU B N 1
ATOM 5810 C CA . LEU B 1 375 ? 17.047 34.281 14.43 1 94.31 375 LEU B CA 1
ATOM 5811 C C . LEU B 1 375 ? 17.625 35.656 14.656 1 94.31 375 LEU B C 1
ATOM 5813 O O . LEU B 1 375 ? 17.766 36.438 13.711 1 94.31 375 LEU B O 1
#

pLDDT: mean 97.0, std 3.29, range [58.56, 98.94]

InterPro domains:
  IPR004838 Aminotransferases, class-I, pyridoxal-phosphate-binding site [PS00105] (227-240)
  IPR004839 Aminotransferase, class I/classII, large domain [PF00155] (26-369)
  IPR015421 Pyridoxal phosphate-dependent transferase, major domain [G3DSA:3.40.640.10] (39-276)
  IPR015422 Pyridoxal phosphate-dependent transferase, small domain [G3DSA:3.90.1150.10] (7-359)
  IPR015424 Pyridoxal phosphate-dependent transferase [SSF53383] (19-375)
  IPR050881 LL-diaminopimelate aminotransferase [PTHR42832] (2-374)

Sequence (750 aa):
MSRVPEPSVFLVVDEAKQRTRERGVELIDLSIGSTDLPPPEAPLMALREALSDPRTYGYCLKSCTLPFLEAATTWYQGRYGVPLDPRREALALIGSQEGLAHLLLALTEPEDLLLLPEVAYPSYFGAARVASLRTHSIPLRPDGLADLKRVPEAVLREAKVLLLNYPNNPTGAVADWGYLEEALALAKRYGLWLIHDNPYVDQVYEGEAPSPLALPGAKERVVEFFSLSKSYNLAGFRLGFALGSEEAIGRLERVKGVIDFNPYAGILRLGVAALQTPREVTRGYAQVYRERALGMARALEGALALLPPRATMYLWGRLPQGVDDLDFALRLVERGVALAPGQGFGPGGRGFVRIALVRPLEDLLRAARIIREALMSRVPEPSVFLVVDEAKQRTRERGVELIDLSIGSTDLPPPEAPLMALREALSDPRTYGYCLKSCTLPFLEAATTWYQGRYGVPLDPRREALALIGSQEGLAHLLLALTEPEDLLLLPEVAYPSYFGAARVASLRTHSIPLRPDGLADLKRVPEAVLREAKVLLLNYPNNPTGAVADWGYLEEALALAKRYGLWLIHDNPYVDQVYEGEAPSPLALPGAKERVVEFFSLSKSYNLAGFRLGFALGSEEAIGRLERVKGVIDFNPYAGILRLGVAALQTPREVTRGYAQVYRERALGMARALEGALALLPPRATMYLWGRLPQGVDDLDFALRLVERGVALAPGQGFGPGGRGFVRIALVRPLEDLLRAARIIREAL

Secondary structure (DSSP, 8-state):
--SSPPPPHHHHHHHHHHHHHHTT---EE-SS----SPPPHHHHHHHHHHTT-GGGSS---HHHHHHHHHHHHHHHHHHH-----TTTSEEEESSHHHHHHHHHHHH--TT-EEEEESS--HHHHHHHHHTT-EEEEEPBPTTS-B-GGGS-HHHHHH--EEEE-SS-TTT-----HHHHHHHHHHHHHHT-EEEEE-TTTT-BSSS----GGGSTTGGGTEEEEEEHHHHSS-GGG--EEEEE-HHHHHHHHHHHHHH---S-HHHHHHHHHHHTS-HHHHHHHHHHHHHHHHHHHHHTTTTSEEPPP-BTTEEEEEPPTT--HHHHHHHHHHTTEE-EEGGGG-GGGTTEEEEE--S-HHHHHHHHHHHHHH-/--SSPPPPHHHHHHHHHHHHHHTT---EE-SS----SPPPHHHHHHHHHHTT-GGGSS---HHHHHHHHHHHHHHHHHHH-----TTTSEEEESSHHHHHHHHHHHH--TT-EEEEESS--HHHHHHHHHTT-EEEEEPBPTTS-B-GGGS-HHHHHH--EEEE-SS-TTT-----HHHHHHHHHHHHHHT-EEEEE-TTTT-BSSS----GGGSTTGGGTEEEEEEHHHHSS-GGG--EEEEE-HHHHHHHHHHHHHH---S-HHHHHHHHHHHTS-HHHHHHHHHHHHHHHHHHHHHTTTTSEEPPP-BTTEEEEEPPTT--HHHHHHHHHHTTEE-EEGGGG-GGGTTEEEEE--S-HHHHHHHHHHHHHH-

Nearest PDB structures (foldseek):
  2dou-assembly1_B  TM=9.958E-01  e=5.563E-65  Thermus thermophilus HB8
  6l1n-assembly1_B  TM=9.487E-01  e=6.182E-35  Bacillus subtilis
  6l1n-assembly1_A  TM=9.256E-01  e=2.032E-34  Bacillus subtilis
  6l1l-assembly1_A  TM=9.384E-01  e=3.789E-34  Bacillus subtilis
  2o1b-assembly1_A-2  TM=9.574E-01  e=2.655E-32  Staphylococcus aureus